Protein AF-0000000068855427 (afdb_homodimer)

Secondary structure (DSSP, 8-state):
--EEEE--SS--HHHHHHHHHHTTSGGGTT-EEEE-S-HHHHTTSSEEESSSS-EETTTTEE-S-STT----SSS---STTTT--TT--SGGG--SS--PPP-HHHHHHHHHHHHHHHHH-GGGGG-HHHHHHHHHHHIIIIIHHHHHHHTT--S-SS-SS--TT-HHHHHHTTSPPTTSPTT-SS-HHHHHHHHHHHHHHHHHHHHHHIIIIIGGGHHHHHHHHHTHHHH-TT--EEE-TT-----HHHHHHHHHHHT-SSPP-EEEEE-TTSPEEEEEPBPTT-SS-BSSPPPGGGTT-BHHHHHHHHT-TTEEEE-TTSSEEEESSHHHHHHHHHHHHHHT-/--EEEE--SS--HHHHHHHHHHTTSGGGTT-EEEE-S-HHHHTTSSEEESSSS-EETTTTEE-S-STT----SSS---TTTTT--TT--SGGG--SS--PPP-HHHHHHHHHHHHHHHHH-GGGGG-HHHHHHHHHHHIIIIIHHHHHHHTT--S-SS-SS--TT-HHHHHHTTSPPTTSPTT-SS-HHHHHHHHHHHHHHHHHHHHHHIIIIITTHHHHHHHHHHTHHHH-TT--EEE-TT-----HHHHHHHHHHHT-SSPP-EEEEE-TTSPEEEEEPBPTT-SS-BSSPPPGGGTT-BHHHHHHHHT-TTEEEE-TTSSEEEESSHHHHHHHHHHHHHHT-

pLDDT: mean 93.52, std 10.85, range [35.72, 98.94]

Foldseek 3Di:
DAAEEEADDQDFLQVLQQLLLQCLFPVCVPHYYDHHLDLVVVQVHQAYFARNLDDDVVSNYHHQPHPLRFDDLPFDPPPPDPPRPNPCRALVNGPDPTSFGFGRNSSSCSVCVLVSLCSLPVVCVVPVVLSVVLSVVLCVPPVRVRSCVVVVHDPDPDDPDDDCPDLRNVLSVLHDDPPDDPPPDDDRVVSSNVSSVSSNVVSSVVSCCCNPAVSVCLVQLVVQQVCQVVLPVVSQEGEREVFDGPRQVSQVVCCVVVVDPPHHFWYWGAHPVQWIKTFGHADPPDDQHGPFFFDQVQAPDAAPRNCVVLVQHQWGGAHNSRGMGTGNDPVSSSSSVVVRVVVVD/DAAEEEADDQDFLQVLQQLLLQCLFPVCVPHYYDHHLDLVVVQVHQAYFARNLDDDVVSNYHHQPHPLRFDDLPFDPPCPDPPRDNPCRALVNGPDPTSFGFGRNSSSCSVCVLVSLCSLPVVCVVPVVLSVVLSVVLCVPPVRVRSCVVVVHDPDPDDPDDDCPDLRNVLSVLHDDPPDDPPPDDDRVVSSNVSSVSSVVVSSVVSCCCNPAVSVCLVQLVVQQVCQVVVPVVSQEGEREVFDGPRQVSQVVCCVVVVDPPHHFWYWGAHPVGWIKTFGHADPPDDQHGPFFFDQVQAPDAAPRNCVVLVQHQWGGAHNSRGMGTGNDPVSSSSSVVVRVVVVD

Solvent-accessible surface area (backbone atoms only — not comparable to full-atom values): 36731 Å² total; per-residue (Å²): 133,49,30,38,29,32,52,48,77,84,68,56,45,36,55,25,30,27,53,41,53,47,35,54,34,83,82,29,53,82,36,49,79,45,62,45,82,49,62,82,71,49,66,81,41,58,32,37,37,53,59,81,59,32,60,36,77,91,70,34,28,36,18,55,69,29,70,61,60,55,48,35,79,62,26,76,78,53,41,64,74,74,72,42,53,82,80,43,72,46,55,87,57,43,75,31,90,45,50,53,48,42,28,27,25,41,49,46,40,64,78,41,36,69,62,35,48,36,63,76,39,58,78,40,72,82,33,67,69,58,39,53,51,51,56,51,48,46,35,53,41,48,46,46,32,48,13,24,53,76,68,53,47,67,52,40,95,59,62,78,61,40,74,58,51,34,55,54,56,58,34,48,68,53,47,85,56,73,85,53,60,85,88,57,77,74,51,71,65,57,33,43,51,52,35,12,49,50,39,39,53,53,52,49,53,52,48,47,45,42,62,73,49,38,54,69,28,42,63,58,46,51,52,23,60,71,43,10,50,77,74,38,79,83,37,33,41,33,56,36,85,92,29,62,56,64,44,62,70,50,50,56,52,49,34,63,76,67,65,54,76,67,66,62,32,33,40,32,22,32,49,97,86,55,40,13,28,33,29,34,32,49,37,89,94,48,90,60,49,52,69,43,53,47,51,74,91,44,33,41,29,46,33,72,62,25,14,64,74,71,70,42,81,57,31,43,36,23,38,64,84,13,51,35,31,34,12,65,35,67,68,50,23,48,48,56,51,48,56,35,56,56,67,74,102,133,50,29,39,27,32,52,47,79,83,66,56,44,34,55,24,31,27,53,41,52,47,33,54,34,82,80,30,53,82,38,49,78,45,62,44,84,47,64,82,72,49,65,81,42,58,33,36,36,53,58,82,61,34,59,36,77,91,71,35,28,35,18,54,68,30,70,59,60,56,50,35,78,62,26,76,77,51,43,65,72,73,72,40,49,81,78,44,72,47,54,87,58,43,76,29,92,46,52,53,48,42,29,28,25,43,50,47,39,64,77,41,36,69,61,35,49,35,62,78,39,57,75,40,72,81,32,67,69,57,38,54,49,50,57,51,48,46,36,53,41,48,47,45,32,47,13,24,54,76,68,54,48,68,52,40,96,58,65,78,60,40,73,58,49,33,55,54,56,59,33,48,68,53,46,85,57,75,86,53,60,85,89,57,77,74,51,71,66,57,34,44,52,51,37,13,50,52,39,38,53,54,50,50,53,54,48,48,44,43,61,74,50,38,56,69,28,41,62,58,47,50,52,23,61,74,44,11,51,77,75,37,78,81,39,32,42,34,56,35,84,91,27,64,56,64,44,64,70,49,49,56,53,49,35,63,76,66,64,56,75,67,64,62,32,32,41,31,23,33,49,98,86,56,42,14,28,33,28,35,31,48,37,89,94,49,90,63,48,50,69,44,51,47,50,72,92,44,32,42,29,44,31,72,62,26,14,63,73,71,70,42,81,57,29,42,38,24,38,65,84,13,50,35,31,34,13,66,37,66,69,50,23,48,48,54,52,49,54,35,55,57,67,73,101

InterPro domains:
  IPR003226 MYG1 exonuclease [PF03690] (4-340)
  IPR003226 MYG1 exonuclease [PTHR11215] (3-342)

Nearest PDB structures (foldseek):
  8q6y-assembly1_A  TM=5.591E-01  e=6.202E+00  Streptomyces katrae
  8q6y-assembly1_A  TM=5.661E-01  e=7.257E+00  Streptomyces katrae

Structure (mmCIF, N/CA/C/O backbone):
data_AF-0000000068855427-model_v1
#
loop_
_entity.id
_entity.type
_entity.pdbx_description
1 polymer 'Uncharacterized protein'
#
loop_
_atom_site.group_PDB
_atom_site.id
_atom_site.type_symbol
_atom_site.label_atom_id
_atom_site.label_alt_id
_atom_site.label_comp_id
_atom_site.label_asym_id
_atom_site.label_entity_id
_atom_site.label_seq_id
_atom_site.pdbx_PDB_ins_code
_atom_site.Cartn_x
_atom_site.Cartn_y
_atom_site.Cartn_z
_atom_site.occupancy
_atom_site.B_iso_or_equiv
_atom_site.auth_seq_id
_atom_site.auth_comp_id
_atom_site.auth_asym_id
_atom_site.auth_atom_id
_atom_site.pdbx_PDB_model_num
ATOM 1 N N . MET A 1 1 ? 27.906 12.938 23.094 1 76.12 1 MET A N 1
ATOM 2 C CA . MET A 1 1 ? 26.922 11.93 22.734 1 76.12 1 MET A CA 1
ATOM 3 C C . MET A 1 1 ? 26.141 12.344 21.484 1 76.12 1 MET A C 1
ATOM 5 O O . MET A 1 1 ? 25.828 13.523 21.312 1 76.12 1 MET A O 1
ATOM 9 N N . THR A 1 2 ? 26.062 11.492 20.406 1 93.25 2 THR A N 1
ATOM 10 C CA . THR A 1 2 ? 25.438 11.859 19.125 1 93.25 2 THR A CA 1
ATOM 11 C C . THR A 1 2 ? 23.922 11.961 19.281 1 93.25 2 THR A C 1
ATOM 13 O O . THR A 1 2 ? 23.328 11.273 20.125 1 93.25 2 THR A O 1
ATOM 16 N N . SER A 1 3 ? 23.375 12.969 18.703 1 97.75 3 SER A N 1
ATOM 17 C CA . SER A 1 3 ? 21.953 13.258 18.828 1 97.75 3 SER A CA 1
ATOM 18 C C . SER A 1 3 ? 21.297 13.422 17.469 1 97.75 3 SER A C 1
ATOM 20 O O . SER A 1 3 ? 21.922 13.914 16.531 1 97.75 3 SER A O 1
ATOM 22 N N . ILE A 1 4 ? 20.078 12.945 17.406 1 98.56 4 ILE A N 1
ATOM 23 C CA . ILE A 1 4 ? 19.266 13.07 16.203 1 98.56 4 ILE A CA 1
ATOM 24 C C . ILE A 1 4 ? 18.094 14.016 16.469 1 98.56 4 ILE A C 1
ATOM 26 O O . ILE A 1 4 ? 17.438 13.93 17.516 1 98.56 4 ILE A O 1
ATOM 30 N N . GLY A 1 5 ? 17.906 14.953 15.578 1 98.62 5 GLY A N 1
ATOM 31 C CA . GLY A 1 5 ? 16.781 15.867 15.688 1 98.62 5 GLY A CA 1
ATOM 32 C C . GLY A 1 5 ? 15.805 15.75 14.531 1 98.62 5 GLY A C 1
ATOM 33 O O . GLY A 1 5 ? 16.203 15.477 13.398 1 98.62 5 GLY A O 1
ATOM 34 N N . THR A 1 6 ? 14.523 15.891 14.719 1 98.5 6 THR A N 1
ATOM 35 C CA . THR A 1 6 ? 13.461 16.047 13.727 1 98.5 6 THR A CA 1
ATOM 36 C C . THR A 1 6 ? 12.328 16.906 14.281 1 98.5 6 THR A C 1
ATOM 38 O O . THR A 1 6 ? 12.453 17.484 15.359 1 98.5 6 THR A O 1
ATOM 41 N N . HIS A 1 7 ? 11.281 17.062 13.586 1 96.56 7 HIS A N 1
ATOM 42 C CA . HIS A 1 7 ? 10.273 18.031 13.992 1 96.56 7 HIS A CA 1
ATOM 43 C C . HIS A 1 7 ? 9.32 17.422 15.023 1 96.56 7 HIS A C 1
ATOM 45 O O . HIS A 1 7 ? 9.102 16.219 15.047 1 96.56 7 HIS A O 1
ATOM 51 N N . SER A 1 8 ? 8.758 18.266 15.891 1 95 8 SER A N 1
ATOM 52 C CA . SER A 1 8 ? 7.707 17.875 16.828 1 95 8 SER A CA 1
ATOM 53 C C . SER A 1 8 ? 6.344 17.828 16.141 1 95 8 SER A C 1
ATOM 55 O O . SER A 1 8 ? 6.227 18.156 14.961 1 95 8 SER A O 1
ATOM 57 N N . GLY A 1 9 ? 5.285 17.344 16.875 1 92.62 9 GLY A N 1
ATOM 58 C CA . GLY A 1 9 ? 3.93 17.297 16.344 1 92.62 9 GLY A CA 1
ATOM 59 C C . GLY A 1 9 ? 3.643 16.047 15.547 1 92.62 9 GLY A C 1
ATOM 60 O O . GLY A 1 9 ? 4.297 15.016 15.742 1 92.62 9 GLY A O 1
ATOM 61 N N . ALA A 1 10 ? 2.658 16.156 14.688 1 93.19 10 ALA A N 1
ATOM 62 C CA . ALA A 1 10 ? 2.281 15.016 13.852 1 93.19 10 ALA A CA 1
ATOM 63 C C . ALA A 1 10 ? 3.457 14.547 13 1 93.19 10 ALA A C 1
ATOM 65 O O . ALA A 1 10 ? 4.199 15.367 12.453 1 93.19 10 ALA A O 1
ATOM 66 N N . PHE A 1 11 ? 3.697 13.258 13.023 1 97.44 11 PHE A N 1
ATOM 67 C CA . PHE A 1 11 ? 4.84 12.711 12.305 1 97.44 11 PHE A CA 1
ATOM 68 C C . PHE A 1 11 ? 4.379 11.914 11.086 1 97.44 11 PHE A C 1
ATOM 70 O O . PHE A 1 11 ? 3.201 11.578 10.969 1 97.44 11 PHE A O 1
ATOM 77 N N . GLN A 1 12 ? 5.293 11.742 10.164 1 98.12 12 GLN A N 1
ATOM 78 C CA . GLN A 1 12 ? 5.09 10.969 8.938 1 98.12 12 GLN A CA 1
ATOM 79 C C . GLN A 1 12 ? 6.062 9.797 8.859 1 98.12 12 GLN A C 1
ATOM 81 O O . GLN A 1 12 ? 6.957 9.664 9.703 1 98.12 12 GLN A O 1
ATOM 86 N N . ALA A 1 13 ? 5.875 8.969 7.867 1 98.75 13 ALA A N 1
ATOM 87 C CA . ALA A 1 13 ? 6.691 7.77 7.699 1 98.75 13 ALA A CA 1
ATOM 88 C C . ALA A 1 13 ? 8.125 8.133 7.332 1 98.75 13 ALA A C 1
ATOM 90 O O . ALA A 1 13 ? 9.07 7.43 7.715 1 98.75 13 ALA A O 1
ATOM 91 N N . ASP A 1 14 ? 8.359 9.242 6.605 1 98.19 14 ASP A N 1
ATOM 92 C CA . ASP A 1 14 ? 9.695 9.547 6.098 1 98.19 14 ASP A CA 1
ATOM 93 C C . ASP A 1 14 ? 10.656 9.852 7.242 1 98.19 14 ASP A C 1
ATOM 95 O O . ASP A 1 14 ? 11.695 9.195 7.379 1 98.19 14 ASP A O 1
ATOM 99 N N . GLU A 1 15 ? 10.305 10.742 8.203 1 98.56 15 GLU A N 1
ATOM 100 C CA . GLU A 1 15 ? 11.25 11.023 9.273 1 98.56 15 GLU A CA 1
ATOM 101 C C . GLU A 1 15 ? 11.305 9.875 10.273 1 98.56 15 GLU A C 1
ATOM 103 O O . GLU A 1 15 ? 12.344 9.625 10.891 1 98.56 15 GLU A O 1
ATOM 108 N N . ALA A 1 16 ? 10.18 9.141 10.461 1 98.88 16 ALA A N 1
ATOM 109 C CA . ALA A 1 16 ? 10.203 7.965 11.328 1 98.88 16 ALA A CA 1
ATOM 110 C C . ALA A 1 16 ? 11.195 6.926 10.812 1 98.88 16 ALA A C 1
ATOM 112 O O . ALA A 1 16 ? 12 6.395 11.578 1 98.88 16 ALA A O 1
ATOM 113 N N . LEU A 1 17 ? 11.141 6.641 9.555 1 98.94 17 LEU A N 1
ATOM 114 C CA . LEU A 1 17 ? 12.086 5.715 8.945 1 98.94 17 LEU A CA 1
ATOM 115 C C . LEU A 1 17 ? 13.5 6.285 8.969 1 98.94 17 LEU A C 1
ATOM 117 O O . LEU A 1 17 ? 14.461 5.566 9.242 1 98.94 17 LEU A O 1
ATOM 121 N N . GLY A 1 18 ? 13.617 7.609 8.625 1 98.88 18 GLY A N 1
ATOM 122 C CA . GLY A 1 18 ? 14.922 8.25 8.641 1 98.88 18 GLY A CA 1
ATOM 123 C C . GLY A 1 18 ? 15.672 8.055 9.945 1 98.88 18 GLY A C 1
ATOM 124 O O . GLY A 1 18 ? 16.859 7.742 9.945 1 98.88 18 GLY A O 1
ATOM 125 N N . VAL A 1 19 ? 14.977 8.219 11.047 1 98.88 19 VAL A N 1
ATOM 126 C CA . VAL A 1 19 ? 15.586 8.062 12.367 1 98.88 19 VAL A CA 1
ATOM 127 C C . VAL A 1 19 ? 16 6.609 12.578 1 98.88 19 VAL A C 1
ATOM 129 O O . VAL A 1 19 ? 17.078 6.336 13.102 1 98.88 19 VAL A O 1
ATOM 132 N N . TRP A 1 20 ? 15.125 5.66 12.211 1 98.88 20 TRP A N 1
ATOM 133 C CA . TRP A 1 20 ? 15.477 4.25 12.336 1 98.88 20 TRP A CA 1
ATOM 134 C C . TRP A 1 20 ? 16.719 3.924 11.523 1 98.88 20 TRP A C 1
ATOM 136 O O . TRP A 1 20 ? 17.609 3.215 11.992 1 98.88 20 TRP A O 1
ATOM 146 N N . LEU A 1 21 ? 16.781 4.422 10.273 1 98.88 21 LEU A N 1
ATOM 147 C CA . LEU A 1 21 ? 17.922 4.18 9.406 1 98.88 21 LEU A CA 1
ATOM 148 C C . LEU A 1 21 ? 19.203 4.695 10.039 1 98.88 21 LEU A C 1
ATOM 150 O O . LEU A 1 21 ? 20.219 3.986 10.086 1 98.88 21 LEU A O 1
ATOM 154 N N . LEU A 1 22 ? 19.156 5.938 10.547 1 98.81 22 LEU A N 1
ATOM 155 C CA . LEU A 1 22 ? 20.328 6.543 11.156 1 98.81 22 LEU A CA 1
ATOM 156 C C . LEU A 1 22 ? 20.828 5.703 12.328 1 98.81 22 LEU A C 1
ATOM 158 O O . LEU A 1 22 ? 22.031 5.508 12.484 1 98.81 22 LEU A O 1
ATOM 162 N N . ARG A 1 23 ? 19.953 5.164 13.062 1 98.62 23 ARG A N 1
ATOM 163 C CA . ARG A 1 23 ? 20.312 4.418 14.266 1 98.62 23 ARG A CA 1
ATOM 164 C C . ARG A 1 23 ? 20.891 3.057 13.906 1 98.62 23 ARG A C 1
ATOM 166 O O . ARG A 1 23 ? 21.328 2.309 14.789 1 98.62 23 ARG A O 1
ATOM 173 N N . ARG A 1 24 ? 20.891 2.654 12.641 1 98.31 24 ARG A N 1
ATOM 174 C CA . ARG A 1 24 ? 21.578 1.441 12.211 1 98.31 24 ARG A CA 1
ATOM 175 C C . ARG A 1 24 ? 23.078 1.686 12.062 1 98.31 24 ARG A C 1
ATOM 177 O O . ARG A 1 24 ? 23.859 0.737 11.984 1 98.31 24 ARG A O 1
ATOM 184 N N . LEU A 1 25 ? 23.469 2.941 11.914 1 97.88 25 LEU A N 1
ATOM 185 C CA . LEU A 1 25 ? 24.875 3.307 11.812 1 97.88 25 LEU A CA 1
ATOM 186 C C . LEU A 1 25 ? 25.547 3.281 13.18 1 97.88 25 LEU A C 1
ATOM 188 O O . LEU A 1 25 ? 24.953 3.701 14.172 1 97.88 25 LEU A O 1
ATOM 192 N N . PRO A 1 26 ? 26.781 2.854 13.25 1 95.94 26 PRO A N 1
ATOM 193 C CA . PRO A 1 26 ? 27.469 2.748 14.531 1 95.94 26 PRO A CA 1
ATOM 194 C C . PRO A 1 26 ? 27.516 4.074 15.289 1 95.94 26 PRO A C 1
ATOM 196 O O . PRO A 1 26 ? 27.344 4.094 16.516 1 95.94 26 PRO A O 1
ATOM 199 N N . GLN A 1 27 ? 27.688 5.172 14.688 1 95.25 27 GLN A N 1
ATOM 200 C CA . GLN A 1 27 ? 27.859 6.469 15.336 1 95.25 27 GLN A CA 1
ATOM 201 C C . GLN A 1 27 ? 26.547 6.957 15.945 1 95.25 27 GLN A C 1
ATOM 203 O O . GLN A 1 27 ? 26.562 7.793 16.844 1 95.25 27 GLN A O 1
ATOM 208 N N . TYR A 1 28 ? 25.359 6.383 15.438 1 97.25 28 TYR A N 1
ATOM 209 C CA . TYR A 1 28 ? 24.078 6.891 15.906 1 97.25 28 TYR A CA 1
ATOM 210 C C . TYR A 1 28 ? 23.281 5.801 16.625 1 97.25 28 TYR A C 1
ATOM 212 O O . TYR A 1 28 ? 22.109 5.98 16.922 1 97.25 28 TYR A O 1
ATOM 220 N N . LYS A 1 29 ? 23.797 4.68 16.859 1 95.88 29 LYS A N 1
ATOM 221 C CA . LYS A 1 29 ? 23.109 3.508 17.391 1 95.88 29 LYS A CA 1
ATOM 222 C C . LYS A 1 29 ? 22.406 3.832 18.703 1 95.88 29 LYS A C 1
ATOM 224 O O . LYS A 1 29 ? 21.266 3.385 18.938 1 95.88 29 LYS A O 1
ATOM 229 N N . SER A 1 30 ? 22.984 4.66 19.531 1 95.25 30 SER A N 1
ATOM 230 C CA . SER A 1 30 ? 22.422 5.012 20.828 1 95.25 30 SER A CA 1
ATOM 231 C C . SER A 1 30 ? 22.078 6.496 20.906 1 95.25 30 SER A C 1
ATOM 233 O O . SER A 1 30 ? 21.984 7.066 21.984 1 95.25 30 SER A O 1
ATOM 235 N N . ALA A 1 31 ? 21.938 7.043 19.734 1 97 31 ALA A N 1
ATOM 236 C CA . ALA A 1 31 ? 21.688 8.477 19.703 1 97 31 ALA A CA 1
ATOM 237 C C . ALA A 1 31 ? 20.328 8.805 20.312 1 97 31 ALA A C 1
ATOM 239 O O . ALA A 1 31 ? 19.344 8.086 20.078 1 97 31 ALA A O 1
ATOM 240 N N . SER A 1 32 ? 20.297 9.82 21.078 1 97.12 32 SER A N 1
ATOM 241 C CA . SER A 1 32 ? 19.016 10.328 21.594 1 97.12 32 SER A CA 1
ATOM 242 C C . SER A 1 32 ? 18.25 11.07 20.5 1 97.12 32 SER A C 1
ATOM 244 O O . SER A 1 32 ? 18.844 11.586 19.547 1 97.12 32 SER A O 1
ATOM 246 N N . LEU A 1 33 ? 16.984 11.094 20.703 1 98.19 33 LEU A N 1
ATOM 247 C CA . LEU A 1 33 ? 16.109 11.781 19.75 1 98.19 33 LEU A CA 1
ATOM 248 C C . LEU A 1 33 ? 15.5 13.031 20.391 1 98.19 33 LEU A C 1
ATOM 250 O O . LEU A 1 33 ? 14.977 12.969 21.5 1 98.19 33 LEU A O 1
ATOM 254 N N . THR A 1 34 ? 15.633 14.094 19.734 1 98.25 34 THR A N 1
ATOM 255 C CA . THR A 1 34 ? 14.969 15.336 20.094 1 98.25 34 THR A CA 1
ATOM 256 C C . THR A 1 34 ? 14.008 15.781 19 1 98.25 34 THR A C 1
ATOM 258 O O . THR A 1 34 ? 14.406 15.938 17.844 1 98.25 34 THR A O 1
ATOM 261 N N . ARG A 1 35 ? 12.789 15.969 19.359 1 97.56 35 ARG A N 1
ATOM 262 C CA . ARG A 1 35 ? 11.797 16.453 18.406 1 97.56 35 ARG A CA 1
ATOM 263 C C . ARG A 1 35 ? 11.359 17.875 18.734 1 97.56 35 ARG A C 1
ATOM 265 O O . ARG A 1 35 ? 10.805 18.125 19.812 1 97.56 35 ARG A O 1
ATOM 272 N N . SER A 1 36 ? 11.625 18.781 17.828 1 96.56 36 SER A N 1
ATOM 273 C CA . SER A 1 36 ? 11.336 20.188 18.047 1 96.56 36 SER A CA 1
ATOM 274 C C . SER A 1 36 ? 11.297 20.953 16.719 1 96.56 36 SER A C 1
ATOM 276 O O . SER A 1 36 ? 11.867 20.5 15.727 1 96.56 36 SER A O 1
ATOM 278 N N . ARG A 1 37 ? 10.594 22.047 16.703 1 91.62 37 ARG A N 1
ATOM 279 C CA . ARG A 1 37 ? 10.617 22.953 15.555 1 91.62 37 ARG A CA 1
ATOM 280 C C . ARG A 1 37 ? 11.422 24.203 15.859 1 91.62 37 ARG A C 1
ATOM 282 O O . ARG A 1 37 ? 11.578 25.078 14.992 1 91.62 37 ARG A O 1
ATOM 289 N N . ASP A 1 38 ? 11.93 24.25 17.094 1 93.69 38 ASP A N 1
ATOM 290 C CA . ASP A 1 38 ? 12.703 25.406 17.531 1 93.69 38 ASP A CA 1
ATOM 291 C C . ASP A 1 38 ? 14.141 25.328 17.031 1 93.69 38 ASP A C 1
ATOM 293 O O . ASP A 1 38 ? 14.891 24.422 17.438 1 93.69 38 ASP A O 1
ATOM 297 N N . PRO A 1 39 ? 14.547 26.312 16.25 1 93.62 39 PRO A N 1
ATOM 298 C CA . PRO A 1 39 ? 15.906 26.281 15.711 1 93.62 39 PRO A CA 1
ATOM 299 C C . PRO A 1 39 ? 16.969 26.281 16.812 1 93.62 39 PRO A C 1
ATOM 301 O O . PRO A 1 39 ? 18.031 25.672 16.641 1 93.62 39 PRO A O 1
ATOM 304 N N . ASP A 1 40 ? 16.688 26.891 17.891 1 96.5 40 ASP A N 1
ATOM 305 C CA . ASP A 1 40 ? 17.656 26.984 18.984 1 96.5 40 ASP A CA 1
ATOM 306 C C . ASP A 1 40 ? 17.859 25.625 19.641 1 96.5 40 ASP A C 1
ATOM 308 O O . ASP A 1 40 ? 18.938 25.328 20.156 1 96.5 40 ASP A O 1
ATOM 312 N N . VAL A 1 41 ? 16.812 24.797 19.625 1 97.25 41 VAL A N 1
ATOM 313 C CA . VAL A 1 41 ? 16.891 23.438 20.156 1 97.25 41 VAL A CA 1
ATOM 314 C C . VAL A 1 41 ? 17.594 22.516 19.172 1 97.25 41 VAL A C 1
ATOM 316 O O . VAL A 1 41 ? 18.344 21.625 19.562 1 97.25 41 VAL A O 1
ATOM 319 N N . LEU A 1 42 ? 17.438 22.766 17.906 1 97.19 42 LEU A N 1
ATOM 320 C CA . LEU A 1 42 ? 17.891 21.875 16.844 1 97.19 42 LEU A CA 1
ATOM 321 C C . LEU A 1 42 ? 19.359 22.141 16.516 1 97.19 42 LEU A C 1
ATOM 323 O O . LEU A 1 42 ? 20.109 21.219 16.172 1 97.19 42 LEU A O 1
ATOM 327 N N . LYS A 1 43 ? 19.812 23.344 16.609 1 96.06 43 LYS A N 1
ATOM 328 C CA . LYS A 1 43 ? 21.109 23.797 16.125 1 96.06 43 LYS A CA 1
ATOM 329 C C . LYS A 1 43 ? 22.234 23 16.781 1 96.06 43 LYS A C 1
ATOM 331 O O . LYS A 1 43 ? 23.188 22.594 16.109 1 96.06 43 LYS A O 1
ATOM 336 N N . PRO A 1 44 ? 22.172 22.766 18.094 1 96.94 44 PRO A N 1
ATOM 337 C CA . PRO A 1 44 ? 23.297 22.094 18.734 1 96.94 44 PRO A CA 1
ATOM 338 C C . PRO A 1 44 ? 23.297 20.578 18.5 1 96.94 44 PRO A C 1
ATOM 340 O O . PRO A 1 44 ? 24.234 19.875 18.891 1 96.94 44 PRO A O 1
ATOM 343 N N . LEU A 1 45 ? 22.281 20.016 17.922 1 97.88 45 LEU A N 1
ATOM 344 C CA . LEU A 1 45 ? 22.172 18.578 17.734 1 97.88 45 LEU A CA 1
ATOM 345 C C . LEU A 1 45 ? 23.109 18.094 16.641 1 97.88 45 LEU A C 1
ATOM 347 O O . LEU A 1 45 ? 23.438 18.859 15.727 1 97.88 45 LEU A O 1
ATOM 351 N N . THR A 1 46 ? 23.578 16.859 16.703 1 98.19 46 THR A N 1
ATOM 352 C CA . THR A 1 46 ? 24.578 16.312 15.797 1 98.19 46 THR A CA 1
ATOM 353 C C . THR A 1 46 ? 24.031 16.219 14.375 1 98.19 46 THR A C 1
ATOM 355 O O . THR A 1 46 ? 24.625 16.781 13.445 1 98.19 46 THR A O 1
ATOM 358 N N . ILE A 1 47 ? 22.906 15.57 14.117 1 98.5 47 ILE A N 1
ATOM 359 C CA . ILE A 1 47 ? 22.266 15.383 12.812 1 98.5 47 ILE A CA 1
ATOM 360 C C . ILE A 1 47 ? 20.781 15.695 12.914 1 98.5 47 ILE A C 1
ATOM 362 O O . ILE A 1 47 ? 20.125 15.32 13.891 1 98.5 47 ILE A O 1
ATOM 366 N N . VAL A 1 48 ? 20.25 16.531 11.992 1 98.62 48 VAL A N 1
ATOM 367 C CA . VAL A 1 48 ? 18.844 16.938 11.992 1 98.62 48 VAL A CA 1
ATOM 368 C C . VAL A 1 48 ? 18.219 16.625 10.633 1 98.62 48 VAL A C 1
ATOM 370 O O . VAL A 1 48 ? 18.797 16.953 9.594 1 98.62 48 VAL A O 1
ATOM 373 N N . ILE A 1 49 ? 17.062 15.969 10.688 1 98.56 49 ILE A N 1
ATOM 374 C CA . ILE A 1 49 ? 16.406 15.617 9.43 1 98.56 49 ILE A CA 1
ATOM 375 C C . ILE A 1 49 ? 14.984 16.172 9.422 1 98.56 49 ILE A C 1
ATOM 377 O O . ILE A 1 49 ? 14.359 16.312 10.477 1 98.56 49 ILE A O 1
ATOM 381 N N . ASP A 1 50 ? 14.422 16.641 8.32 1 97.75 50 ASP A N 1
ATOM 382 C CA . ASP A 1 50 ? 13.031 16.922 7.953 1 97.75 50 ASP A CA 1
ATOM 383 C C . ASP A 1 50 ? 12.578 18.266 8.531 1 97.75 50 ASP A C 1
ATOM 385 O O . ASP A 1 50 ? 11.391 18.578 8.492 1 97.75 50 ASP A O 1
ATOM 389 N N . VAL A 1 51 ? 13.227 19.281 9.195 1 92.81 51 VAL A N 1
ATOM 390 C CA . VAL A 1 51 ? 12.664 20.469 9.812 1 92.81 51 VAL A CA 1
ATOM 391 C C . VAL A 1 51 ? 13.68 21.609 9.734 1 92.81 51 VAL A C 1
ATOM 393 O O . VAL A 1 51 ? 13.312 22.781 9.852 1 92.81 51 VAL A O 1
ATOM 396 N N . ALA A 1 52 ? 15.039 21.484 9.602 1 86.5 52 ALA A N 1
ATOM 397 C CA . ALA A 1 52 ? 16.078 22.5 9.766 1 86.5 52 ALA A CA 1
ATOM 398 C C . ALA A 1 52 ? 16.141 23.438 8.57 1 86.5 52 ALA A C 1
ATOM 400 O O . ALA A 1 52 ? 16.906 24.391 8.555 1 86.5 52 ALA A O 1
ATOM 401 N N . GLY A 1 53 ? 15.258 23.266 7.543 1 87.69 53 GLY A N 1
ATOM 402 C CA . GLY A 1 53 ? 15.125 24.156 6.406 1 87.69 53 GLY A CA 1
ATOM 403 C C . GLY A 1 53 ? 16.359 24.188 5.52 1 87.69 53 GLY A C 1
ATOM 404 O O . GLY A 1 53 ? 16.578 25.141 4.781 1 87.69 53 GLY A O 1
ATOM 405 N N . LEU A 1 54 ? 17.156 23.156 5.73 1 89 54 LEU A N 1
ATOM 406 C CA . LEU A 1 54 ? 18.422 23.109 5.008 1 89 54 LEU A CA 1
ATOM 407 C C . LEU A 1 54 ? 18.766 21.688 4.602 1 89 54 LEU A C 1
ATOM 409 O O . LEU A 1 54 ? 18.531 20.75 5.359 1 89 54 LEU A O 1
ATOM 413 N N . TYR A 1 55 ? 19.312 21.562 3.381 1 93 55 TYR A N 1
ATOM 414 C CA . TYR A 1 55 ? 19.953 20.312 2.959 1 93 55 TYR A CA 1
ATOM 415 C C . TYR A 1 55 ? 21.438 20.531 2.711 1 93 55 TYR A C 1
ATOM 417 O O . TYR A 1 55 ? 21.828 21.156 1.722 1 93 55 TYR A O 1
ATOM 425 N N . ASP A 1 56 ? 22.172 20.078 3.609 1 94.75 56 ASP A N 1
ATOM 426 C CA . ASP A 1 56 ? 23.625 20.203 3.58 1 94.75 56 ASP A CA 1
ATOM 427 C C . ASP A 1 56 ? 24.297 19.016 4.27 1 94.75 56 ASP A C 1
ATOM 429 O O . ASP A 1 56 ? 24.25 18.906 5.496 1 94.75 56 ASP A O 1
ATOM 433 N N . HIS A 1 57 ? 24.891 18.141 3.512 1 94.94 57 HIS A N 1
ATOM 434 C CA . HIS A 1 57 ? 25.469 16.906 4.035 1 94.94 57 HIS A CA 1
ATOM 435 C C . HIS A 1 57 ? 26.625 17.203 4.984 1 94.94 57 HIS A C 1
ATOM 437 O O . HIS A 1 57 ? 26.797 16.516 5.996 1 94.94 57 HIS A O 1
ATOM 443 N N . ASP A 1 58 ? 27.406 18.234 4.641 1 95.62 58 ASP A N 1
ATOM 444 C CA . ASP A 1 58 ? 28.562 18.578 5.477 1 95.62 58 ASP A CA 1
ATOM 445 C C . ASP A 1 58 ? 28.109 19.047 6.855 1 95.62 58 ASP A C 1
ATOM 447 O O . ASP A 1 58 ? 28.812 18.844 7.848 1 95.62 58 ASP A O 1
ATOM 451 N N . GLN A 1 59 ? 27.016 19.656 6.922 1 95.94 59 GLN A N 1
ATOM 452 C CA . GLN A 1 59 ? 26.484 20.172 8.18 1 95.94 59 GLN A CA 1
ATOM 453 C C . GLN A 1 59 ? 25.531 19.156 8.828 1 95.94 59 GLN A C 1
ATOM 455 O O . GLN A 1 59 ? 25 19.422 9.914 1 95.94 59 GLN A O 1
ATOM 460 N N . LEU A 1 60 ? 25.234 18.047 8.156 1 97.5 60 LEU A N 1
ATOM 461 C CA . LEU A 1 60 ? 24.391 16.969 8.625 1 97.5 60 LEU A CA 1
ATOM 462 C C . LEU A 1 60 ? 22.953 17.453 8.867 1 97.5 60 LEU A C 1
ATOM 464 O O . LEU A 1 60 ? 22.375 17.172 9.914 1 97.5 60 LEU A O 1
ATOM 468 N N . ARG A 1 61 ? 22.531 18.359 7.91 1 97.44 61 ARG A N 1
ATOM 469 C CA . ARG A 1 61 ? 21.156 18.844 7.855 1 97.44 61 ARG A CA 1
ATOM 470 C C . ARG A 1 61 ? 20.438 18.312 6.613 1 97.44 61 ARG A C 1
ATOM 472 O O . ARG A 1 61 ? 20.922 18.484 5.496 1 97.44 61 ARG A O 1
ATOM 479 N N . TYR A 1 62 ? 19.281 17.594 6.773 1 97.25 62 TYR A N 1
ATOM 480 C CA . TYR A 1 62 ? 18.562 16.938 5.684 1 97.25 62 TYR A CA 1
ATOM 481 C C . TYR A 1 62 ? 17.094 17.312 5.691 1 97.25 62 TYR A C 1
ATOM 483 O O . TYR A 1 62 ? 16.266 16.562 6.207 1 97.25 62 TYR A O 1
ATOM 491 N N . ASP A 1 63 ? 16.797 18.438 5.105 1 95.12 63 ASP A N 1
ATOM 492 C CA . ASP A 1 63 ? 15.414 18.906 5.004 1 95.12 63 ASP A CA 1
ATOM 493 C C . ASP A 1 63 ? 15 19.078 3.545 1 95.12 63 ASP A C 1
ATOM 495 O O . ASP A 1 63 ? 15.719 19.688 2.756 1 95.12 63 ASP A O 1
ATOM 499 N N . HIS A 1 64 ? 13.867 18.531 3.207 1 92.5 64 HIS A N 1
ATOM 500 C CA . HIS A 1 64 ? 13.398 18.578 1.828 1 92.5 64 HIS A CA 1
ATOM 501 C C . HIS A 1 64 ? 12.32 19.656 1.65 1 92.5 64 HIS A C 1
ATOM 503 O O . HIS A 1 64 ? 11.758 19.797 0.563 1 92.5 64 HIS A O 1
ATOM 509 N N . HIS A 1 65 ? 12.102 20.5 2.68 1 88.81 65 HIS A N 1
ATOM 510 C CA . HIS A 1 65 ? 11.008 21.469 2.652 1 88.81 65 HIS A CA 1
ATOM 511 C C . HIS A 1 65 ? 11.492 22.828 2.152 1 88.81 65 HIS A C 1
ATOM 513 O O . HIS A 1 65 ? 10.688 23.734 1.921 1 88.81 65 HIS A O 1
ATOM 519 N N . GLN A 1 66 ? 12.734 23 1.992 1 82.94 66 GLN A N 1
ATOM 520 C CA . GLN A 1 66 ? 13.258 24.297 1.6 1 82.94 66 GLN A CA 1
ATOM 521 C C . GLN A 1 66 ? 12.742 24.703 0.22 1 82.94 66 GLN A C 1
ATOM 523 O O . GLN A 1 66 ? 12.57 23.859 -0.658 1 82.94 66 GLN A O 1
ATOM 528 N N . ARG A 1 67 ? 12.516 25.953 0.132 1 77.5 67 ARG A N 1
ATOM 529 C CA . ARG A 1 67 ? 12.086 26.484 -1.156 1 77.5 67 ARG A CA 1
ATOM 530 C C . ARG A 1 67 ? 13.094 26.172 -2.248 1 77.5 67 ARG A C 1
ATOM 532 O O . ARG A 1 67 ? 14.305 26.297 -2.043 1 77.5 67 ARG A O 1
ATOM 539 N N . GLY A 1 68 ? 12.617 25.641 -3.316 1 77.19 68 GLY A N 1
ATOM 540 C CA . GLY A 1 68 ? 13.477 25.359 -4.457 1 77.19 68 GLY A CA 1
ATOM 541 C C . GLY A 1 68 ? 14.18 24.016 -4.363 1 77.19 68 GLY A C 1
ATOM 542 O O . GLY A 1 68 ? 14.961 23.656 -5.246 1 77.19 68 GLY A O 1
ATOM 543 N N . PHE A 1 69 ? 13.922 23.281 -3.326 1 85.31 69 PHE A N 1
ATOM 544 C CA . PHE A 1 69 ? 14.562 21.984 -3.148 1 85.31 69 PHE A CA 1
ATOM 545 C C . PHE A 1 69 ? 14.094 21 -4.207 1 85.31 69 PHE A C 1
ATOM 547 O O . PHE A 1 69 ? 12.891 20.844 -4.43 1 85.31 69 PHE A O 1
ATOM 554 N N . PHE A 1 70 ? 15.055 20.406 -4.875 1 89 70 PHE A N 1
ATOM 555 C CA . PHE A 1 70 ? 14.773 19.266 -5.746 1 89 70 PHE A CA 1
ATOM 556 C C . PHE A 1 70 ? 15.969 18.344 -5.832 1 89 70 PHE A C 1
ATOM 558 O O . PHE A 1 70 ? 17.031 18.719 -6.348 1 89 70 PHE A O 1
ATOM 565 N N . GLU A 1 71 ? 15.891 17.297 -5.207 1 91.94 71 GLU A N 1
ATOM 566 C CA . GLU A 1 71 ? 16.891 16.234 -5.207 1 91.94 71 GLU A CA 1
ATOM 567 C C . GLU A 1 71 ? 16.25 14.867 -5.457 1 91.94 71 GLU A C 1
ATOM 569 O O . GLU A 1 71 ? 15.195 14.57 -4.906 1 91.94 71 GLU A O 1
ATOM 574 N N . THR A 1 72 ? 16.891 14.164 -6.402 1 95.06 72 THR A N 1
ATOM 575 C CA . THR A 1 72 ? 16.422 12.805 -6.664 1 95.06 72 THR A CA 1
ATOM 576 C C . THR A 1 72 ? 17.5 11.789 -6.277 1 95.06 72 THR A C 1
ATOM 578 O O . THR A 1 72 ? 18.625 12.164 -5.926 1 95.06 72 THR A O 1
ATOM 581 N N . PHE A 1 73 ? 17.219 10.57 -6.281 1 96.56 73 PHE A N 1
ATOM 582 C CA . PHE A 1 73 ? 18.031 9.484 -5.754 1 96.56 73 PHE A CA 1
ATOM 583 C C . PHE A 1 73 ? 19.359 9.398 -6.504 1 96.56 73 PHE A C 1
ATOM 585 O O . PHE A 1 73 ? 20.422 9.328 -5.887 1 96.56 73 PHE A O 1
ATOM 592 N N . ASP A 1 74 ? 19.266 9.453 -7.855 1 92.06 74 ASP A N 1
ATOM 593 C CA . ASP A 1 74 ? 20.453 9.266 -8.672 1 92.06 74 ASP A CA 1
ATOM 594 C C . ASP A 1 74 ? 20.766 10.516 -9.492 1 92.06 74 ASP A C 1
ATOM 596 O O . ASP A 1 74 ? 21.469 10.445 -10.5 1 92.06 74 ASP A O 1
ATOM 600 N N . GLY A 1 75 ? 20.156 11.562 -9.109 1 82.75 75 GLY A N 1
ATOM 601 C CA . GLY A 1 75 ? 20.422 12.812 -9.805 1 82.75 75 GLY A CA 1
ATOM 602 C C . GLY A 1 75 ? 21.672 13.516 -9.32 1 82.75 75 GLY A C 1
ATOM 603 O O . GLY A 1 75 ? 22.188 13.195 -8.25 1 82.75 75 GLY A O 1
ATOM 604 N N . GLU A 1 76 ? 22.188 14.359 -10.211 1 68.88 76 GLU A N 1
ATOM 605 C CA . GLU A 1 76 ? 23.344 15.164 -9.82 1 68.88 76 GLU A CA 1
ATOM 606 C C . GLU A 1 76 ? 22.969 16.172 -8.742 1 68.88 76 GLU A C 1
ATOM 608 O O . GLU A 1 76 ? 21.891 16.781 -8.797 1 68.88 76 GLU A O 1
ATOM 613 N N . ASN A 1 77 ? 23.547 15.969 -7.613 1 58.38 77 ASN A N 1
ATOM 614 C CA . ASN A 1 77 ? 23.297 16.859 -6.48 1 58.38 77 ASN A CA 1
ATOM 615 C C . ASN A 1 77 ? 23.453 18.312 -6.871 1 58.38 77 ASN A C 1
ATOM 617 O O . ASN A 1 77 ? 24.562 18.797 -7.043 1 58.38 77 ASN A O 1
ATOM 621 N N . LYS A 1 78 ? 22.625 18.859 -7.516 1 51.38 78 LYS A N 1
ATOM 622 C CA . LYS A 1 78 ? 22.891 20.25 -7.879 1 51.38 78 LYS A CA 1
ATOM 623 C C . LYS A 1 78 ? 22.516 21.188 -6.742 1 51.38 78 LYS A C 1
ATOM 625 O O . LYS A 1 78 ? 22.516 22.406 -6.918 1 51.38 78 LYS A O 1
ATOM 630 N N . ALA A 1 79 ? 21.797 20.594 -5.688 1 44.41 79 ALA A N 1
ATOM 631 C CA . ALA A 1 79 ? 21.344 21.547 -4.684 1 44.41 79 ALA A CA 1
ATOM 632 C C . ALA A 1 79 ? 22.5 22.359 -4.121 1 44.41 79 ALA A C 1
ATOM 634 O O . ALA A 1 79 ? 22.344 23.562 -3.854 1 44.41 79 ALA A O 1
ATOM 635 N N . ALA A 1 80 ? 23.406 21.578 -3.422 1 43.06 80 ALA A N 1
ATOM 636 C CA . ALA A 1 80 ? 24.219 22.281 -2.439 1 43.06 80 ALA A CA 1
ATOM 637 C C . ALA A 1 80 ? 25.062 23.359 -3.107 1 43.06 80 ALA A C 1
ATOM 639 O O . ALA A 1 80 ? 25.531 24.297 -2.443 1 43.06 80 ALA A O 1
ATOM 640 N N . ARG A 1 81 ? 25.734 22.969 -4.203 1 37.72 81 ARG A N 1
ATOM 641 C CA . ARG A 1 81 ? 26.797 23.938 -4.441 1 37.72 81 ARG A CA 1
ATOM 642 C C . ARG A 1 81 ? 26.219 25.328 -4.652 1 37.72 81 ARG A C 1
ATOM 644 O O . ARG A 1 81 ? 26.703 26.312 -4.09 1 37.72 81 ARG A O 1
ATOM 651 N N . ASP A 1 82 ? 25.594 25.453 -5.805 1 36.41 82 ASP A N 1
ATOM 652 C CA . ASP A 1 82 ? 25.438 26.859 -6.188 1 36.41 82 ASP A CA 1
ATOM 653 C C . ASP A 1 82 ? 24.172 27.453 -5.609 1 36.41 82 ASP A C 1
ATOM 655 O O . ASP A 1 82 ? 23.656 28.453 -6.117 1 36.41 82 ASP A O 1
ATOM 659 N N . GLY A 1 83 ? 23.828 27.25 -4.309 1 36.78 83 GLY A N 1
ATOM 660 C CA . GLY A 1 83 ? 22.781 28.078 -3.73 1 36.78 83 GLY A CA 1
ATOM 661 C C . GLY A 1 83 ? 21.422 27.844 -4.359 1 36.78 83 GLY A C 1
ATOM 662 O O . GLY A 1 83 ? 20.562 28.734 -4.336 1 36.78 83 GLY A O 1
ATOM 663 N N . GLY A 1 84 ? 20.984 26.516 -4.59 1 42.09 84 GLY A N 1
ATOM 664 C CA . GLY A 1 84 ? 19.672 26.172 -5.117 1 42.09 84 GLY A CA 1
ATOM 665 C C . GLY A 1 84 ? 19.453 26.656 -6.535 1 42.09 84 GLY A C 1
ATOM 666 O O . GLY A 1 84 ? 19.641 27.844 -6.824 1 42.09 84 GLY A O 1
ATOM 667 N N . ARG A 1 85 ? 19.906 26.125 -7.617 1 39.22 85 ARG A N 1
ATOM 668 C CA . ARG A 1 85 ? 19.641 26.625 -8.969 1 39.22 85 ARG A CA 1
ATOM 669 C C . ARG A 1 85 ? 18.141 26.703 -9.242 1 39.22 85 ARG A C 1
ATOM 671 O O . ARG A 1 85 ? 17.438 25.703 -9.109 1 39.22 85 ARG A O 1
ATOM 678 N N . PRO A 1 86 ? 17.578 27.734 -9.305 1 44.44 86 PRO A N 1
ATOM 679 C CA . PRO A 1 86 ? 16.172 28.031 -9.609 1 44.44 86 PRO A CA 1
ATOM 680 C C . PRO A 1 86 ? 15.633 27.203 -10.773 1 44.44 86 PRO A C 1
ATOM 682 O O . PRO A 1 86 ? 14.414 27.047 -10.922 1 44.44 86 PRO A O 1
ATOM 685 N N . ASP A 1 87 ? 16.5 26.609 -11.617 1 45.53 87 ASP A N 1
ATOM 686 C CA . ASP A 1 87 ? 15.953 26.078 -12.852 1 45.53 87 ASP A CA 1
ATOM 687 C C . ASP A 1 87 ? 15.555 24.609 -12.688 1 45.53 87 ASP A C 1
ATOM 689 O O . ASP A 1 87 ? 14.922 24.031 -13.578 1 45.53 87 ASP A O 1
ATOM 693 N N . VAL A 1 88 ? 16.062 23.938 -11.758 1 49.53 88 VAL A N 1
ATOM 694 C CA . VAL A 1 88 ? 15.766 22.516 -11.68 1 49.53 88 VAL A CA 1
ATOM 695 C C . VAL A 1 88 ? 14.633 22.281 -10.68 1 49.53 88 VAL A C 1
ATOM 697 O O . VAL A 1 88 ? 14.875 22.125 -9.484 1 49.53 88 VAL A O 1
ATOM 700 N N . THR A 1 89 ? 13.383 22.547 -11.07 1 59.69 89 THR A N 1
ATOM 701 C CA . THR A 1 89 ? 12.297 22.734 -10.117 1 59.69 89 THR A CA 1
ATOM 702 C C . THR A 1 89 ? 11.305 21.578 -10.172 1 59.69 89 THR A C 1
ATOM 704 O O . THR A 1 89 ? 10.305 21.562 -9.453 1 59.69 89 THR A O 1
ATOM 707 N N . GLY A 1 90 ? 11.859 20.453 -11.078 1 67.75 90 GLY A N 1
ATOM 708 C CA . GLY A 1 90 ? 10.805 19.453 -11.141 1 67.75 90 GLY A CA 1
ATOM 709 C C . GLY A 1 90 ? 11.242 18.172 -11.828 1 67.75 90 GLY A C 1
ATOM 710 O O . GLY A 1 90 ? 12.414 18.016 -12.172 1 67.75 90 GLY A O 1
ATOM 711 N N . PRO A 1 91 ? 10.406 17.234 -11.875 1 72.94 91 PRO A N 1
ATOM 712 C CA . PRO A 1 91 ? 10.711 15.906 -12.414 1 72.94 91 PRO A CA 1
ATOM 713 C C . PRO A 1 91 ? 11.359 15.961 -13.789 1 72.94 91 PRO A C 1
ATOM 715 O O . PRO A 1 91 ? 12.211 15.125 -14.109 1 72.94 91 PRO A O 1
ATOM 718 N N . ASP A 1 92 ? 11.078 16.953 -14.547 1 77.5 92 ASP A N 1
ATOM 719 C CA . ASP A 1 92 ? 11.617 17.047 -15.906 1 77.5 92 ASP A CA 1
ATOM 720 C C . ASP A 1 92 ? 13.094 17.422 -15.883 1 77.5 92 ASP A C 1
ATOM 722 O O . ASP A 1 92 ? 13.805 17.219 -16.875 1 77.5 92 ASP A O 1
ATOM 726 N N . SER A 1 93 ? 13.516 17.938 -14.789 1 76.75 93 SER A N 1
ATOM 727 C CA . SER A 1 93 ? 14.906 18.375 -14.688 1 76.75 93 SER A CA 1
ATOM 728 C C . SER A 1 93 ? 15.789 17.266 -14.109 1 76.75 93 SER A C 1
ATOM 730 O O . SER A 1 93 ? 17.016 17.406 -14.07 1 76.75 93 SER A O 1
ATOM 732 N N . ALA A 1 94 ? 15.18 16.203 -13.695 1 81.81 94 ALA A N 1
ATOM 733 C CA . ALA A 1 94 ? 15.938 15.102 -13.102 1 81.81 94 ALA A CA 1
ATOM 734 C C . ALA A 1 94 ? 16.859 14.453 -14.125 1 81.81 94 ALA A C 1
ATOM 736 O O . ALA A 1 94 ? 16.453 14.195 -15.266 1 81.81 94 ALA A O 1
ATOM 737 N N . THR A 1 95 ? 18.062 14.172 -13.812 1 82.69 95 THR A N 1
ATOM 738 C CA . THR A 1 95 ? 19.047 13.648 -14.75 1 82.69 95 THR A CA 1
ATOM 739 C C . THR A 1 95 ? 19.125 12.125 -14.648 1 82.69 95 THR A C 1
ATOM 741 O O . THR A 1 95 ? 19.562 11.461 -15.594 1 82.69 95 THR A O 1
ATOM 744 N N . GLY A 1 96 ? 18.75 11.633 -13.516 1 88.31 96 GLY A N 1
ATOM 745 C CA . GLY A 1 96 ? 18.797 10.188 -13.344 1 88.31 96 GLY A CA 1
ATOM 746 C C . GLY A 1 96 ? 17.531 9.492 -13.773 1 88.31 96 GLY A C 1
ATOM 747 O O . GLY A 1 96 ? 16.672 10.102 -14.414 1 88.31 96 GLY A O 1
ATOM 748 N N . VAL A 1 97 ? 17.516 8.195 -13.469 1 90.88 97 VAL A N 1
ATOM 749 C CA . VAL A 1 97 ? 16.375 7.359 -13.828 1 90.88 97 VAL A CA 1
ATOM 750 C C . VAL A 1 97 ? 15.18 7.691 -12.93 1 90.88 97 VAL A C 1
ATOM 752 O O . VAL A 1 97 ? 14.031 7.699 -13.383 1 90.88 97 VAL A O 1
ATOM 755 N N . PHE A 1 98 ? 15.469 7.977 -11.695 1 94.94 98 PHE A N 1
ATOM 756 C CA . PHE A 1 98 ? 14.422 8.273 -10.734 1 94.94 98 PHE A CA 1
ATOM 757 C C . PHE A 1 98 ? 14.016 9.742 -10.805 1 94.94 98 PHE A C 1
ATOM 759 O O . PHE A 1 98 ? 14.875 10.625 -10.875 1 94.94 98 PHE A O 1
ATOM 766 N N . LYS A 1 99 ? 12.711 10.031 -10.766 1 93.69 99 LYS A N 1
ATOM 767 C CA . LYS A 1 99 ? 12.195 11.391 -10.922 1 93.69 99 LYS A CA 1
ATOM 768 C C . LYS A 1 99 ? 11.547 11.883 -9.633 1 93.69 99 LYS A C 1
ATOM 770 O O . LYS A 1 99 ? 11.188 13.055 -9.523 1 93.69 99 LYS A O 1
ATOM 775 N N . THR A 1 100 ? 11.484 11 -8.656 1 95.69 100 THR A N 1
ATOM 776 C CA . THR A 1 100 ? 10.797 11.328 -7.41 1 95.69 100 THR A CA 1
ATOM 777 C C . THR A 1 100 ? 11.688 12.172 -6.504 1 95.69 100 THR A C 1
ATOM 779 O O . THR A 1 100 ? 12.812 11.781 -6.195 1 95.69 100 THR A O 1
ATOM 782 N N . LYS A 1 101 ? 11.117 13.383 -6.125 1 94.19 101 LYS A N 1
ATOM 783 C CA . LYS A 1 101 ? 11.797 14.219 -5.141 1 94.19 101 LYS A CA 1
ATOM 784 C C . LYS A 1 101 ? 12.008 13.461 -3.83 1 94.19 101 LYS A C 1
ATOM 786 O O . LYS A 1 101 ? 11.109 12.75 -3.365 1 94.19 101 LYS A O 1
ATOM 791 N N . LEU A 1 102 ? 13.188 13.617 -3.252 1 96.69 102 LEU A N 1
ATOM 792 C CA . LEU A 1 102 ? 13.508 12.883 -2.029 1 96.69 102 LEU A CA 1
ATOM 793 C C . LEU A 1 102 ? 12.875 13.555 -0.815 1 96.69 102 LEU A C 1
ATOM 795 O O . LEU A 1 102 ? 12.68 14.773 -0.799 1 96.69 102 LEU A O 1
ATOM 799 N N . SER A 1 103 ? 12.508 12.758 0.15 1 97.56 103 SER A N 1
ATOM 800 C CA . SER A 1 103 ? 12.141 13.203 1.492 1 97.56 103 SER A CA 1
ATOM 801 C C . SER A 1 103 ? 13.297 13.016 2.467 1 97.56 103 SER A C 1
ATOM 803 O O . SER A 1 103 ? 14.438 12.789 2.053 1 97.56 103 SER A O 1
ATOM 805 N N . ALA A 1 104 ? 13.031 13.148 3.75 1 97.94 104 ALA A N 1
ATOM 806 C CA . ALA A 1 104 ? 14.094 13.039 4.746 1 97.94 104 ALA A CA 1
ATOM 807 C C . ALA A 1 104 ? 14.711 11.641 4.734 1 97.94 104 ALA A C 1
ATOM 809 O O . ALA A 1 104 ? 15.938 11.492 4.766 1 97.94 104 ALA A O 1
ATOM 810 N N . SER A 1 105 ? 13.875 10.617 4.688 1 98.56 105 SER A N 1
ATOM 811 C CA . SER A 1 105 ? 14.391 9.25 4.672 1 98.56 105 SER A CA 1
ATOM 812 C C . SER A 1 105 ? 15.156 8.969 3.385 1 98.56 105 SER A C 1
ATOM 814 O O . SER A 1 105 ? 16.172 8.273 3.402 1 98.56 105 SER A O 1
ATOM 816 N N . GLY A 1 106 ? 14.609 9.492 2.275 1 98.5 106 GLY A N 1
ATOM 817 C CA . GLY A 1 106 ? 15.336 9.352 1.024 1 98.5 106 GLY A CA 1
ATOM 818 C C . GLY A 1 106 ? 16.719 9.984 1.059 1 98.5 106 GLY A C 1
ATOM 819 O O . GLY A 1 106 ? 17.672 9.422 0.54 1 98.5 106 GLY A O 1
ATOM 820 N N . LEU A 1 107 ? 16.828 11.172 1.638 1 97.69 107 LEU A N 1
ATOM 821 C CA . LEU A 1 107 ? 18.109 11.852 1.758 1 97.69 107 LEU A CA 1
ATOM 822 C C . LEU A 1 107 ? 19.078 11.055 2.631 1 97.69 107 LEU A C 1
ATOM 824 O O . LEU A 1 107 ? 20.25 10.898 2.293 1 97.69 107 LEU A O 1
ATOM 828 N N . VAL A 1 108 ? 18.547 10.539 3.744 1 98.56 108 VAL A N 1
ATOM 829 C CA . VAL A 1 108 ? 19.359 9.711 4.617 1 98.56 108 VAL A CA 1
ATOM 830 C C . VAL A 1 108 ? 19.844 8.477 3.85 1 98.56 108 VAL A C 1
ATOM 832 O O . VAL A 1 108 ? 21.031 8.133 3.893 1 98.56 108 VAL A O 1
ATOM 835 N N . TYR A 1 109 ? 19 7.832 3.117 1 98.75 109 TYR A N 1
ATOM 836 C CA . TYR A 1 109 ? 19.344 6.621 2.373 1 98.75 109 TYR A CA 1
ATOM 837 C C . TYR A 1 109 ? 20.328 6.922 1.261 1 98.75 109 TYR A C 1
ATOM 839 O O . TYR A 1 109 ? 21.234 6.117 0.983 1 98.75 109 TYR A O 1
ATOM 847 N N . LYS A 1 110 ? 20.141 8.047 0.62 1 97.81 110 LYS A N 1
ATOM 848 C CA . LYS A 1 110 ? 21.047 8.445 -0.456 1 97.81 110 LYS A CA 1
ATOM 849 C C . LYS A 1 110 ? 22.484 8.547 0.042 1 97.81 110 LYS A C 1
ATOM 851 O O . LYS A 1 110 ? 23.406 8.078 -0.622 1 97.81 110 LYS A O 1
ATOM 856 N N . HIS A 1 111 ? 22.656 9.117 1.214 1 97.56 111 HIS A N 1
ATOM 857 C CA . HIS A 1 111 ? 24 9.406 1.713 1 97.56 111 HIS A CA 1
ATOM 858 C C . HIS A 1 111 ? 24.547 8.227 2.514 1 97.56 111 HIS A C 1
ATOM 860 O O . HIS A 1 111 ? 25.75 7.988 2.514 1 97.56 111 HIS A O 1
ATOM 866 N N . TYR A 1 112 ? 23.641 7.473 3.201 1 98.38 112 TYR A N 1
ATOM 867 C CA . TYR A 1 112 ? 24.141 6.488 4.16 1 98.38 112 TYR A CA 1
ATOM 868 C C . TYR A 1 112 ? 23.625 5.094 3.816 1 98.38 112 TYR A C 1
ATOM 870 O O . TYR A 1 112 ? 23.922 4.129 4.527 1 98.38 112 TYR A O 1
ATOM 878 N N . GLY A 1 113 ? 22.859 4.965 2.75 1 98.56 113 GLY A N 1
ATOM 879 C CA . GLY A 1 113 ? 22.188 3.719 2.416 1 98.56 113 GLY A CA 1
ATOM 880 C C . GLY A 1 113 ? 23.141 2.543 2.297 1 98.56 113 GLY A C 1
ATOM 881 O O . GLY A 1 113 ? 22.859 1.453 2.797 1 98.56 113 GLY A O 1
ATOM 882 N N . ARG A 1 114 ? 24.297 2.727 1.641 1 98.31 114 ARG A N 1
ATOM 883 C CA . ARG A 1 114 ? 25.25 1.644 1.457 1 98.31 114 ARG A CA 1
ATOM 884 C C . ARG A 1 114 ? 25.797 1.165 2.797 1 98.31 114 ARG A C 1
ATOM 886 O O . ARG A 1 114 ? 25.891 -0.04 3.045 1 98.31 114 ARG A O 1
ATOM 893 N N . GLU A 1 115 ? 26.094 2.109 3.695 1 97.94 115 GLU A N 1
ATOM 894 C CA . GLU A 1 115 ? 26.594 1.759 5.023 1 97.94 115 GLU A CA 1
ATOM 895 C C . GLU A 1 115 ? 25.531 1.037 5.84 1 97.94 115 GLU A C 1
ATOM 897 O O . GLU A 1 115 ? 25.828 0.095 6.574 1 97.94 115 GLU A O 1
ATOM 902 N N . ILE A 1 116 ? 24.328 1.462 5.707 1 98.56 116 ILE A N 1
ATOM 903 C CA . ILE A 1 116 ? 23.219 0.865 6.426 1 98.56 116 ILE A CA 1
ATOM 904 C C . ILE A 1 116 ? 23 -0.569 5.945 1 98.56 116 ILE A C 1
ATOM 906 O O . ILE A 1 116 ? 22.812 -1.479 6.758 1 98.56 116 ILE A O 1
ATOM 910 N N . LEU A 1 117 ? 23.047 -0.767 4.605 1 98.62 117 LEU A N 1
ATOM 911 C CA . LEU A 1 117 ? 22.891 -2.098 4.031 1 98.62 117 LEU A CA 1
ATOM 912 C C . LEU A 1 117 ? 23.984 -3.035 4.512 1 98.62 117 LEU A C 1
ATOM 914 O O . LEU A 1 117 ? 23.719 -4.188 4.855 1 98.62 117 LEU A O 1
ATOM 918 N N . TYR A 1 118 ? 25.219 -2.516 4.645 1 97 118 TYR A N 1
ATOM 919 C CA . TYR A 1 118 ? 26.328 -3.297 5.172 1 97 118 TYR A CA 1
ATOM 920 C C . TYR A 1 118 ? 26.094 -3.678 6.625 1 97 118 TYR A C 1
ATOM 922 O O . TYR A 1 118 ? 26.391 -4.801 7.039 1 97 118 TYR A O 1
ATOM 930 N N . ALA A 1 119 ? 25.594 -2.758 7.355 1 97 119 ALA A N 1
ATOM 931 C CA . ALA A 1 119 ? 25.375 -2.99 8.781 1 97 119 ALA A CA 1
ATOM 932 C C . ALA A 1 119 ? 24.312 -4.062 9 1 97 119 ALA A C 1
ATOM 934 O O . ALA A 1 119 ? 24.438 -4.902 9.898 1 97 119 ALA A O 1
ATOM 935 N N . LEU A 1 120 ? 23.328 -4.086 8.211 1 97.75 120 LEU A N 1
ATOM 936 C CA . LEU A 1 120 ? 22.203 -4.996 8.383 1 97.75 120 LEU A CA 1
ATOM 937 C C . LEU A 1 120 ? 22.5 -6.355 7.762 1 97.75 120 LEU A C 1
ATOM 939 O O . LEU A 1 120 ? 22.016 -7.383 8.234 1 97.75 120 LEU A O 1
ATOM 943 N N . HIS A 1 121 ? 23.266 -6.316 6.645 1 98 121 HIS A N 1
ATOM 944 C CA . HIS A 1 121 ? 23.656 -7.535 5.941 1 98 121 HIS A CA 1
ATOM 945 C C . HIS A 1 121 ? 25.141 -7.52 5.574 1 98 121 HIS A C 1
ATOM 947 O O . HIS A 1 121 ? 25.484 -7.32 4.41 1 98 121 HIS A O 1
ATOM 953 N N . PRO A 1 122 ? 25.938 -7.895 6.461 1 96.69 122 PRO A N 1
ATOM 954 C CA . PRO A 1 122 ? 27.391 -7.816 6.266 1 96.69 122 PRO A CA 1
ATOM 955 C C . PRO A 1 122 ? 27.875 -8.672 5.098 1 96.69 122 PRO A C 1
ATOM 957 O O . PRO A 1 122 ? 28.953 -8.414 4.543 1 96.69 122 PRO A O 1
ATOM 960 N N . THR A 1 123 ? 27.109 -9.641 4.695 1 94.75 123 THR A N 1
ATOM 961 C CA . THR A 1 123 ? 27.484 -10.523 3.596 1 94.75 123 THR A CA 1
ATOM 962 C C . THR A 1 123 ? 27.609 -9.742 2.293 1 94.75 123 THR A C 1
ATOM 964 O O . THR A 1 123 ? 28.281 -10.18 1.356 1 94.75 123 THR A O 1
ATOM 967 N N . LEU A 1 124 ? 27.016 -8.609 2.215 1 96.94 124 LEU A N 1
ATOM 968 C CA . LEU A 1 124 ? 27.047 -7.781 1.015 1 96.94 124 LEU A CA 1
ATOM 969 C C . LEU A 1 124 ? 28.422 -7.16 0.818 1 96.94 124 LEU A C 1
ATOM 971 O O . LEU A 1 124 ? 28.75 -6.68 -0.271 1 96.94 124 LEU A O 1
ATOM 975 N N . ARG A 1 125 ? 29.312 -7.145 1.812 1 93.81 125 ARG A N 1
ATOM 976 C CA . ARG A 1 125 ? 30.641 -6.535 1.736 1 93.81 125 ARG A CA 1
ATOM 977 C C . ARG A 1 125 ? 31.531 -7.281 0.751 1 93.81 125 ARG A C 1
ATOM 979 O O . ARG A 1 125 ? 32.438 -6.695 0.171 1 93.81 125 ARG A O 1
ATOM 986 N N . SER A 1 126 ? 31.172 -8.5 0.517 1 94 126 SER A N 1
ATOM 987 C CA . SER A 1 126 ? 32.031 -9.352 -0.313 1 94 126 SER A CA 1
ATOM 988 C C . SER A 1 126 ? 31.703 -9.18 -1.793 1 94 126 SER A C 1
ATOM 990 O O . SER A 1 126 ? 32.406 -9.688 -2.656 1 94 126 SER A O 1
ATOM 992 N N . SER A 1 127 ? 30.688 -8.469 -2.125 1 94.88 127 SER A N 1
ATOM 993 C CA . SER A 1 127 ? 30.281 -8.281 -3.516 1 94.88 127 SER A CA 1
ATOM 994 C C . SER A 1 127 ? 29.766 -6.863 -3.756 1 94.88 127 SER A C 1
ATOM 996 O O . SER A 1 127 ? 28.562 -6.602 -3.641 1 94.88 127 SER A O 1
ATOM 998 N N . PRO A 1 128 ? 30.609 -5.988 -4.242 1 94.69 128 PRO A N 1
ATOM 999 C CA . PRO A 1 128 ? 30.203 -4.605 -4.508 1 94.69 128 PRO A CA 1
ATOM 1000 C C . PRO A 1 128 ? 29.047 -4.504 -5.504 1 94.69 128 PRO A C 1
ATOM 1002 O O . PRO A 1 128 ? 28.188 -3.639 -5.363 1 94.69 128 PRO A O 1
ATOM 1005 N N . ASP A 1 129 ? 29.047 -5.379 -6.484 1 96 129 ASP A N 1
ATOM 1006 C CA . ASP A 1 129 ? 27.969 -5.375 -7.469 1 96 129 ASP A CA 1
ATOM 1007 C C . ASP A 1 129 ? 26.625 -5.734 -6.824 1 96 129 ASP A C 1
ATOM 1009 O O . ASP A 1 129 ? 25.594 -5.141 -7.152 1 96 129 ASP A O 1
ATOM 1013 N N . ALA A 1 130 ? 26.688 -6.715 -5.953 1 97.06 130 ALA A N 1
ATOM 1014 C CA . ALA A 1 130 ? 25.484 -7.109 -5.227 1 97.06 130 ALA A CA 1
ATOM 1015 C C . ALA A 1 130 ? 24.953 -5.965 -4.371 1 97.06 130 ALA A C 1
ATOM 1017 O O . ALA A 1 130 ? 23.75 -5.715 -4.328 1 97.06 130 ALA A O 1
ATOM 1018 N N . LEU A 1 131 ? 25.875 -5.266 -3.701 1 98.06 131 LEU A N 1
ATOM 1019 C CA . LEU A 1 131 ? 25.5 -4.133 -2.863 1 98.06 131 LEU A CA 1
ATOM 1020 C C . LEU A 1 131 ? 24.797 -3.059 -3.688 1 98.06 131 LEU A C 1
ATOM 1022 O O . LEU A 1 131 ? 23.75 -2.547 -3.285 1 98.06 131 LEU A O 1
ATOM 1026 N N . GLU A 1 132 ? 25.391 -2.709 -4.809 1 98 132 GLU A N 1
ATOM 1027 C CA . GLU A 1 132 ? 24.812 -1.657 -5.645 1 98 132 GLU A CA 1
ATOM 1028 C C . GLU A 1 132 ? 23.438 -2.061 -6.172 1 98 132 GLU A C 1
ATOM 1030 O O . GLU A 1 132 ? 22.531 -1.228 -6.266 1 98 132 GLU A O 1
ATOM 1035 N N . TRP A 1 133 ? 23.297 -3.332 -6.562 1 98.31 133 TRP A N 1
ATOM 1036 C CA . TRP A 1 133 ? 22 -3.818 -7.031 1 98.31 133 TRP A CA 1
ATOM 1037 C C . TRP A 1 133 ? 20.953 -3.719 -5.926 1 98.31 133 TRP A C 1
ATOM 1039 O O . TRP A 1 133 ? 19.859 -3.215 -6.152 1 98.31 133 TRP A O 1
ATOM 1049 N N . VAL A 1 134 ? 21.344 -4.184 -4.699 1 98.75 134 VAL A N 1
ATOM 1050 C CA . VAL A 1 134 ? 20.438 -4.16 -3.562 1 98.75 134 VAL A CA 1
ATOM 1051 C C . VAL A 1 134 ? 20.094 -2.715 -3.205 1 98.75 134 VAL A C 1
ATOM 1053 O O . VAL A 1 134 ? 18.938 -2.398 -2.908 1 98.75 134 VAL A O 1
ATOM 1056 N N . TYR A 1 135 ? 21.109 -1.811 -3.227 1 98.69 135 TYR A N 1
ATOM 1057 C CA . TYR A 1 135 ? 20.953 -0.391 -2.93 1 98.69 135 TYR A CA 1
ATOM 1058 C C . TYR A 1 135 ? 19.906 0.242 -3.83 1 98.69 135 TYR A C 1
ATOM 1060 O O . TYR A 1 135 ? 18.984 0.913 -3.346 1 98.69 135 TYR A O 1
ATOM 1068 N N . THR A 1 136 ? 19.938 -0.055 -5.09 1 98.25 136 THR A N 1
ATOM 1069 C CA . THR A 1 136 ? 19 0.506 -6.07 1 98.25 136 THR A CA 1
ATOM 1070 C C . THR A 1 136 ? 17.641 -0.177 -5.98 1 98.25 136 THR A C 1
ATOM 1072 O O . THR A 1 136 ? 16.609 0.485 -6.055 1 98.25 136 THR A O 1
ATOM 1075 N N . LYS A 1 137 ? 17.672 -1.481 -5.809 1 98.06 137 LYS A N 1
ATOM 1076 C CA . LYS A 1 137 ? 16.438 -2.26 -5.715 1 98.06 137 LYS A CA 1
ATOM 1077 C C . LYS A 1 137 ? 15.602 -1.821 -4.52 1 98.06 137 LYS A C 1
ATOM 1079 O O . LYS A 1 137 ? 14.383 -1.674 -4.629 1 98.06 137 LYS A O 1
ATOM 1084 N N . MET A 1 138 ? 16.266 -1.604 -3.391 1 98.5 138 MET A N 1
ATOM 1085 C CA . MET A 1 138 ? 15.586 -1.175 -2.174 1 98.5 138 MET A CA 1
ATOM 1086 C C . MET A 1 138 ? 14.969 0.209 -2.354 1 98.5 138 MET A C 1
ATOM 1088 O O . MET A 1 138 ? 13.875 0.477 -1.849 1 98.5 138 MET A O 1
ATOM 1092 N N . TYR A 1 139 ? 15.688 1.085 -3.016 1 98.56 139 TYR A N 1
ATOM 1093 C CA . TYR A 1 139 ? 15.086 2.393 -3.262 1 98.56 139 TYR A CA 1
ATOM 1094 C C . TYR A 1 139 ? 13.852 2.268 -4.141 1 98.56 139 TYR A C 1
ATOM 1096 O O . TYR A 1 139 ? 12.789 2.816 -3.816 1 98.56 139 TYR A O 1
ATOM 1104 N N . ARG A 1 140 ? 13.953 1.521 -5.207 1 97.56 140 ARG A N 1
ATOM 1105 C CA . ARG A 1 140 ? 12.875 1.388 -6.184 1 97.56 140 ARG A CA 1
ATOM 1106 C C . ARG A 1 140 ? 11.648 0.748 -5.551 1 97.56 140 ARG A C 1
ATOM 1108 O O . ARG A 1 140 ? 10.523 1.23 -5.734 1 97.56 140 ARG A O 1
ATOM 1115 N N . ASP A 1 141 ? 11.883 -0.282 -4.793 1 96.88 141 ASP A N 1
ATOM 1116 C CA . ASP A 1 141 ? 10.766 -1.123 -4.359 1 96.88 141 ASP A CA 1
ATOM 1117 C C . ASP A 1 141 ? 10.188 -0.624 -3.039 1 96.88 141 ASP A C 1
ATOM 1119 O O . ASP A 1 141 ? 9.039 -0.927 -2.707 1 96.88 141 ASP A O 1
ATOM 1123 N N . PHE A 1 142 ? 10.961 0.121 -2.227 1 98.38 142 PHE A N 1
ATOM 1124 C CA . PHE A 1 142 ? 10.516 0.415 -0.87 1 98.38 142 PHE A CA 1
ATOM 1125 C C . PHE A 1 142 ? 10.602 1.91 -0.585 1 98.38 142 PHE A C 1
ATOM 1127 O O . PHE A 1 142 ? 9.602 2.533 -0.222 1 98.38 142 PHE A O 1
ATOM 1134 N N . MET A 1 143 ? 11.758 2.592 -0.844 1 98.62 143 MET A N 1
ATOM 1135 C CA . MET A 1 143 ? 12.031 3.953 -0.399 1 98.62 143 MET A CA 1
ATOM 1136 C C . MET A 1 143 ? 11.266 4.969 -1.237 1 98.62 143 MET A C 1
ATOM 1138 O O . MET A 1 143 ? 10.758 5.961 -0.708 1 98.62 143 MET A O 1
ATOM 1142 N N . GLU A 1 144 ? 11.18 4.746 -2.525 1 98.38 144 GLU A N 1
ATOM 1143 C CA . GLU A 1 144 ? 10.656 5.75 -3.447 1 98.38 144 GLU A CA 1
ATOM 1144 C C . GLU A 1 144 ? 9.203 6.082 -3.125 1 98.38 144 GLU A C 1
ATOM 1146 O O . GLU A 1 144 ? 8.805 7.25 -3.168 1 98.38 144 GLU A O 1
ATOM 1151 N N . GLY A 1 145 ? 8.445 5.008 -2.84 1 98 145 GLY A N 1
ATOM 1152 C CA . GLY A 1 145 ? 7.055 5.238 -2.484 1 98 145 GLY A CA 1
ATOM 1153 C C . GLY A 1 145 ? 6.891 6.133 -1.273 1 98 145 GLY A C 1
ATOM 1154 O O . GLY A 1 145 ? 5.941 6.918 -1.2 1 98 145 GLY A O 1
ATOM 1155 N N . LEU A 1 146 ? 7.773 6.023 -0.302 1 98.5 146 LEU A N 1
ATOM 1156 C CA . LEU A 1 146 ? 7.734 6.867 0.888 1 98.5 146 LEU A CA 1
ATOM 1157 C C . LEU A 1 146 ? 8.094 8.305 0.546 1 98.5 146 LEU A C 1
ATOM 1159 O O . LEU A 1 146 ? 7.469 9.242 1.048 1 98.5 146 LEU A O 1
ATOM 1163 N N . ASP A 1 147 ? 9.117 8.461 -0.322 1 97.81 147 ASP A N 1
ATOM 1164 C CA . ASP A 1 147 ? 9.477 9.797 -0.798 1 97.81 147 ASP A CA 1
ATOM 1165 C C . ASP A 1 147 ? 8.312 10.453 -1.529 1 97.81 147 ASP A C 1
ATOM 1167 O O . ASP A 1 147 ? 8 11.617 -1.289 1 97.81 147 ASP A O 1
ATOM 1171 N N . ALA A 1 148 ? 7.703 9.68 -2.414 1 97.31 148 ALA A N 1
ATOM 1172 C CA . ALA A 1 148 ? 6.586 10.195 -3.197 1 97.31 148 ALA A CA 1
ATOM 1173 C C . ALA A 1 148 ? 5.434 10.625 -2.293 1 97.31 148 ALA A C 1
ATOM 1175 O O . ALA A 1 148 ? 4.895 11.719 -2.441 1 97.31 148 ALA A O 1
ATOM 1176 N N . ASN A 1 149 ? 5.141 9.781 -1.361 1 97.19 149 ASN A N 1
ATOM 1177 C CA . ASN A 1 149 ? 4.027 10.062 -0.462 1 97.19 149 ASN A CA 1
ATOM 1178 C C . ASN A 1 149 ? 4.27 11.336 0.347 1 97.19 149 ASN A C 1
ATOM 1180 O O . ASN A 1 149 ? 3.383 12.188 0.46 1 97.19 149 ASN A O 1
ATOM 1184 N N . ASP A 1 150 ? 5.418 11.477 0.894 1 97.06 150 ASP A N 1
ATOM 1185 C CA . ASP A 1 150 ? 5.699 12.617 1.754 1 97.06 150 ASP A CA 1
ATOM 1186 C C . ASP A 1 150 ? 5.734 13.914 0.949 1 97.06 150 ASP A C 1
ATOM 1188 O O . ASP A 1 150 ? 5.43 14.984 1.475 1 97.06 150 ASP A O 1
ATOM 1192 N N . ASN A 1 151 ? 6.074 13.805 -0.327 1 95.06 151 ASN A N 1
ATOM 1193 C CA . ASN A 1 151 ? 6.156 14.984 -1.175 1 95.06 151 ASN A CA 1
ATOM 1194 C C . ASN A 1 151 ? 4.84 15.25 -1.901 1 95.06 151 ASN A C 1
ATOM 1196 O O . ASN A 1 151 ? 4.77 16.125 -2.773 1 95.06 151 ASN A O 1
ATOM 1200 N N . GLY A 1 152 ? 3.846 14.461 -1.607 1 94.94 152 GLY A N 1
ATOM 1201 C CA . GLY A 1 152 ? 2.529 14.695 -2.178 1 94.94 152 GLY A CA 1
ATOM 1202 C C . GLY A 1 152 ? 2.426 14.281 -3.633 1 94.94 152 GLY A C 1
ATOM 1203 O O . GLY A 1 152 ? 1.717 14.914 -4.418 1 94.94 152 GLY A O 1
ATOM 1204 N N . ILE A 1 153 ? 3.15 13.305 -4.051 1 95.31 153 ILE A N 1
ATOM 1205 C CA . ILE A 1 153 ? 3.125 12.812 -5.426 1 95.31 153 ILE A CA 1
ATOM 1206 C C . ILE A 1 153 ? 2.143 11.648 -5.539 1 95.31 153 ILE A C 1
ATOM 1208 O O . ILE A 1 153 ? 2.301 10.625 -4.871 1 95.31 153 ILE A O 1
ATOM 1212 N N . GLU A 1 154 ? 1.172 11.859 -6.398 1 95.69 154 GLU A N 1
ATOM 1213 C CA . GLU A 1 154 ? 0.195 10.797 -6.652 1 95.69 154 GLU A CA 1
ATOM 1214 C C . GLU A 1 154 ? 0.843 9.602 -7.34 1 95.69 154 GLU A C 1
ATOM 1216 O O . GLU A 1 154 ? 1.707 9.766 -8.203 1 95.69 154 GLU A O 1
ATOM 1221 N N . ILE A 1 155 ? 0.385 8.422 -7.008 1 96.12 155 ILE A N 1
ATOM 1222 C CA . ILE A 1 155 ? 0.899 7.227 -7.66 1 96.12 155 ILE A CA 1
ATOM 1223 C C . ILE A 1 155 ? 0.534 7.246 -9.141 1 96.12 155 ILE A C 1
ATOM 1225 O O . ILE A 1 155 ? 1.275 6.727 -9.977 1 96.12 155 ILE A O 1
ATOM 1229 N N . ALA A 1 156 ? -0.631 7.773 -9.477 1 96 156 ALA A N 1
ATOM 1230 C CA . ALA A 1 156 ? -1.146 7.922 -10.828 1 96 156 ALA A CA 1
ATOM 1231 C C . ALA A 1 156 ? -2.188 9.039 -10.906 1 96 156 ALA A C 1
ATOM 1233 O O . ALA A 1 156 ? -2.684 9.5 -9.875 1 96 156 ALA A O 1
ATOM 1234 N N . ASP A 1 157 ? -2.527 9.461 -12.07 1 92.5 157 ASP A N 1
ATOM 1235 C CA . ASP A 1 157 ? -3.531 10.508 -12.227 1 92.5 157 ASP A CA 1
ATOM 1236 C C . ASP A 1 157 ? -4.918 10.008 -11.82 1 92.5 157 ASP A C 1
ATOM 1238 O O . ASP A 1 157 ? -5.684 10.727 -11.188 1 92.5 157 ASP A O 1
ATOM 1242 N N . GLN A 1 158 ? -5.176 8.828 -12.234 1 93 158 GLN A N 1
ATOM 1243 C CA . GLN A 1 158 ? -6.426 8.156 -11.891 1 93 158 GLN A CA 1
ATOM 1244 C C . GLN A 1 158 ? -6.172 6.734 -11.414 1 93 158 GLN A C 1
ATOM 1246 O O . GLN A 1 158 ? -5.398 5.996 -12.023 1 93 158 GLN A O 1
ATOM 1251 N N . VAL A 1 159 ? -6.809 6.457 -10.297 1 95.12 159 VAL A N 1
ATOM 1252 C CA . VAL A 1 159 ? -6.656 5.109 -9.766 1 95.12 159 VAL A CA 1
ATOM 1253 C C . VAL A 1 159 ? -7.996 4.379 -9.805 1 95.12 159 VAL A C 1
ATOM 1255 O O . VAL A 1 159 ? -9.055 5.008 -9.711 1 95.12 159 VAL A O 1
ATOM 1258 N N . ARG A 1 160 ? -7.973 3.059 -9.938 1 95 160 ARG A N 1
ATOM 1259 C CA . ARG A 1 160 ? -9.172 2.23 -10.008 1 95 160 ARG A CA 1
ATOM 1260 C C . ARG A 1 160 ? -9.68 1.873 -8.617 1 95 160 ARG A C 1
ATOM 1262 O O . ARG A 1 160 ? -10.867 1.584 -8.445 1 95 160 ARG A O 1
ATOM 1269 N N . TYR A 1 161 ? -8.844 1.888 -7.648 1 95.62 161 TYR A N 1
ATOM 1270 C CA . TYR A 1 161 ? -9.164 1.567 -6.258 1 95.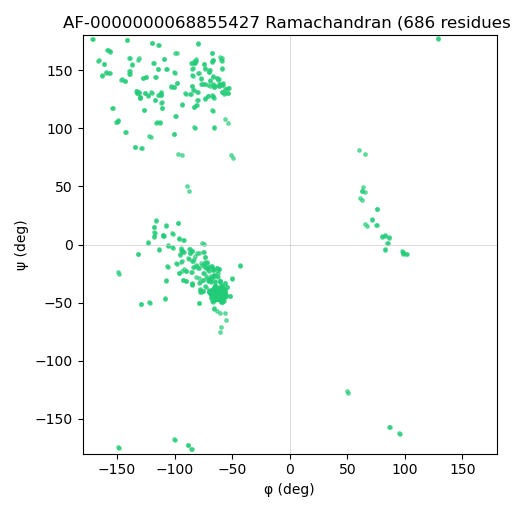62 161 TYR A CA 1
ATOM 1271 C C . TYR A 1 161 ? -8.133 2.178 -5.312 1 95.62 161 TYR A C 1
ATOM 1273 O O . TYR A 1 161 ? -7.09 2.662 -5.75 1 95.62 161 TYR A O 1
ATOM 1281 N N . LYS A 1 162 ? -8.453 2.18 -4.012 1 94.06 162 LYS A N 1
ATOM 1282 C CA . LYS A 1 162 ? -7.562 2.676 -2.971 1 94.06 162 LYS A CA 1
ATOM 1283 C C . LYS A 1 162 ? -6.855 1.526 -2.256 1 94.06 162 LYS A C 1
ATOM 1285 O O . LYS A 1 162 ? -7.469 0.491 -1.983 1 94.06 162 LYS A O 1
ATOM 1290 N N . ASP A 1 163 ? -5.613 1.697 -2.055 1 92.75 163 ASP A N 1
ATOM 1291 C CA . ASP A 1 163 ? -4.91 0.803 -1.142 1 92.75 163 ASP A CA 1
ATOM 1292 C C . ASP A 1 163 ? -4.742 1.443 0.234 1 92.75 163 ASP A C 1
ATOM 1294 O O . ASP A 1 163 ? -3.955 2.377 0.398 1 92.75 163 ASP A O 1
ATOM 1298 N N . GLY A 1 164 ? -5.41 0.938 1.193 1 93.69 164 GLY A N 1
ATOM 1299 C CA . GLY A 1 164 ? -5.395 1.508 2.531 1 93.69 164 GLY A CA 1
ATOM 1300 C C . GLY A 1 164 ? -4.414 0.818 3.461 1 93.69 164 GLY A C 1
ATOM 1301 O O . GLY A 1 164 ? -4.512 0.953 4.684 1 93.69 164 GLY A O 1
ATOM 1302 N N . THR A 1 165 ? -3.439 0.077 2.906 1 97.56 165 THR A N 1
ATOM 1303 C CA . THR A 1 165 ? -2.6 -0.755 3.758 1 97.56 165 THR A CA 1
ATOM 1304 C C . THR A 1 165 ? -1.143 -0.306 3.688 1 97.56 165 THR A C 1
ATOM 1306 O O . THR A 1 165 ? -0.254 -0.974 4.223 1 97.56 165 THR A O 1
ATOM 1309 N N . SER A 1 166 ? -0.857 0.875 3.045 1 97.5 166 SER A N 1
ATOM 1310 C CA . SER A 1 166 ? 0.508 1.353 2.848 1 97.5 166 SER A CA 1
ATOM 1311 C C . SER A 1 166 ? 1.159 1.728 4.176 1 97.5 166 SER A C 1
ATOM 1313 O O . SER A 1 166 ? 0.466 2.029 5.148 1 97.5 166 SER A O 1
ATOM 1315 N N . LEU A 1 167 ? 2.441 1.735 4.215 1 98.62 167 LEU A N 1
ATOM 1316 C CA . LEU A 1 167 ? 3.195 2.051 5.426 1 98.62 167 LEU A CA 1
ATOM 1317 C C . LEU A 1 167 ? 2.9 3.471 5.895 1 98.62 167 LEU A C 1
ATOM 1319 O O . LEU A 1 167 ? 2.658 3.699 7.082 1 98.62 167 LEU A O 1
ATOM 1323 N N . PRO A 1 168 ? 2.848 4.492 4.992 1 98.38 168 PRO A N 1
ATOM 1324 C CA . PRO A 1 168 ? 2.518 5.84 5.465 1 98.38 168 PRO A CA 1
ATOM 1325 C C . PRO A 1 168 ? 1.155 5.906 6.152 1 98.38 168 PRO A C 1
ATOM 1327 O O . PRO A 1 168 ? 1 6.602 7.16 1 98.38 168 PRO A O 1
ATOM 1330 N N . MET A 1 169 ? 0.19 5.16 5.684 1 97.31 169 MET A N 1
ATOM 1331 C CA . MET A 1 169 ? -1.139 5.164 6.293 1 97.31 169 MET A CA 1
ATOM 1332 C C . MET A 1 169 ? -1.109 4.512 7.672 1 97.31 169 MET A C 1
ATOM 1334 O O . MET A 1 169 ? -1.769 4.984 8.602 1 97.31 169 MET A O 1
ATOM 1338 N N . ARG A 1 170 ? -0.38 3.445 7.793 1 98.44 170 ARG A N 1
ATOM 1339 C CA . ARG A 1 170 ? -0.26 2.766 9.078 1 98.44 170 ARG A CA 1
ATOM 1340 C C . ARG A 1 170 ? 0.452 3.645 10.102 1 98.44 170 ARG A C 1
ATOM 1342 O O . ARG A 1 170 ? 0.072 3.678 11.273 1 98.44 170 ARG A O 1
ATOM 1349 N N . VAL A 1 171 ? 1.457 4.355 9.656 1 98.75 171 VAL A N 1
ATOM 1350 C CA . VAL A 1 171 ? 2.18 5.281 10.516 1 98.75 171 VAL A CA 1
ATOM 1351 C C . VAL A 1 171 ? 1.256 6.422 10.945 1 98.75 171 VAL A C 1
ATOM 1353 O O . VAL A 1 171 ? 1.247 6.816 12.109 1 98.75 171 VAL A O 1
ATOM 1356 N N . ALA A 1 172 ? 0.475 6.941 10 1 97.56 172 ALA A N 1
ATOM 1357 C CA . ALA A 1 172 ? -0.45 8.031 10.289 1 97.56 172 ALA A CA 1
ATOM 1358 C C . ALA A 1 172 ? -1.413 7.652 11.414 1 97.56 172 ALA A C 1
ATOM 1360 O O . ALA A 1 172 ? -1.763 8.484 12.25 1 97.56 172 ALA A O 1
ATOM 1361 N N . ARG A 1 173 ? -1.776 6.414 11.492 1 97.12 173 ARG A N 1
ATOM 1362 C CA . ARG A 1 173 ? -2.75 5.953 12.477 1 97.12 173 ARG A CA 1
ATOM 1363 C C . ARG A 1 173 ? -2.137 5.91 13.875 1 97.12 173 ARG A C 1
ATOM 1365 O O . ARG A 1 173 ? -2.85 5.758 14.867 1 97.12 173 ARG A O 1
ATOM 1372 N N . LEU A 1 174 ? -0.824 6.066 13.945 1 97.44 174 LEU A N 1
ATOM 1373 C CA . LEU A 1 174 ? -0.152 6.02 15.234 1 97.44 174 LEU A CA 1
ATOM 1374 C C . LEU A 1 174 ? -0.111 7.402 15.875 1 97.44 174 LEU A C 1
ATOM 1376 O O . LEU A 1 174 ? 0.197 7.535 17.062 1 97.44 174 LEU A O 1
ATOM 1380 N N . ASN A 1 175 ? -0.454 8.492 15.094 1 95.81 175 ASN A N 1
ATOM 1381 C CA . ASN A 1 175 ? -0.575 9.82 15.688 1 95.81 175 ASN A CA 1
ATOM 1382 C C . ASN A 1 175 ? -1.755 9.898 16.656 1 95.81 175 ASN A C 1
ATOM 1384 O O . ASN A 1 175 ? -2.664 9.062 16.594 1 95.81 175 ASN A O 1
ATOM 1388 N N . SER A 1 176 ? -1.665 10.875 17.531 1 93.31 176 SER A N 1
ATOM 1389 C CA . SER A 1 176 ? -2.803 11.078 18.422 1 93.31 176 SER A CA 1
ATOM 1390 C C . SER A 1 176 ? -4.062 11.438 17.625 1 93.31 176 SER A C 1
ATOM 1392 O O . SER A 1 176 ? -4 12.188 16.656 1 93.31 176 SER A O 1
ATOM 1394 N N . ARG A 1 177 ? -5.18 10.914 18.078 1 92.44 177 ARG A N 1
ATOM 1395 C CA . ARG A 1 177 ? -6.465 11.227 17.453 1 92.44 177 ARG A CA 1
ATOM 1396 C C . ARG A 1 177 ? -7.016 12.555 17.984 1 92.44 177 ARG A C 1
ATOM 1398 O O . ARG A 1 177 ? -6.711 12.961 19.094 1 92.44 177 ARG A O 1
ATOM 1405 N N . TRP A 1 178 ? -7.84 13.141 17.188 1 92.38 178 TRP A N 1
ATOM 1406 C CA . TRP A 1 178 ? -8.406 14.445 17.516 1 92.38 178 TRP A CA 1
ATOM 1407 C C . TRP A 1 178 ? -9.312 14.344 18.734 1 92.38 178 TRP A C 1
ATOM 1409 O O . TRP A 1 178 ? -9.477 15.32 19.469 1 92.38 178 TRP A O 1
ATOM 1419 N N . ASN A 1 179 ? -9.852 13.156 18.922 1 93.19 179 ASN A N 1
ATOM 1420 C CA . ASN A 1 179 ? -10.828 13 20 1 93.19 179 ASN A CA 1
ATOM 1421 C C . ASN A 1 179 ? -10.258 12.211 21.172 1 93.19 179 ASN A C 1
ATOM 1423 O O . ASN A 1 179 ? -11 11.648 21.969 1 93.19 179 ASN A O 1
ATOM 1427 N N . GLU A 1 180 ? -8.961 12.117 21.172 1 89.69 180 GLU A N 1
ATOM 1428 C CA . GLU A 1 180 ? -8.297 11.547 22.344 1 89.69 180 GLU A CA 1
ATOM 1429 C C . GLU A 1 180 ? -8.102 12.602 23.438 1 89.69 180 GLU A C 1
ATOM 1431 O O . GLU A 1 180 ? -7.668 13.719 23.156 1 89.69 180 GLU A O 1
ATOM 1436 N N . PRO A 1 181 ? -8.445 12.258 24.641 1 84.81 181 PRO A N 1
ATOM 1437 C CA . PRO A 1 181 ? -8.242 13.227 25.734 1 84.81 181 PRO A CA 1
ATOM 1438 C C . PRO A 1 181 ? -6.773 13.609 25.906 1 84.81 181 PRO A C 1
ATOM 1440 O O . PRO A 1 181 ? -5.891 12.758 25.797 1 84.81 181 PRO A O 1
ATOM 1443 N N . ALA A 1 182 ? -6.629 14.867 26.109 1 78.19 182 ALA A N 1
ATOM 1444 C CA . ALA A 1 182 ? -5.27 15.359 26.328 1 78.19 182 ALA A CA 1
ATOM 1445 C C . ALA A 1 182 ? -4.594 14.625 27.469 1 78.19 182 ALA A C 1
ATOM 1447 O O . ALA A 1 182 ? -5.211 14.375 28.516 1 78.19 182 ALA A O 1
ATOM 1448 N N . GLY A 1 183 ? -3.43 14.227 27.281 1 78.62 183 GLY A N 1
ATOM 1449 C CA . GLY A 1 183 ? -2.641 13.617 28.344 1 78.62 183 GLY A CA 1
ATOM 1450 C C . GLY A 1 183 ? -2.934 12.141 28.531 1 78.62 183 GLY A C 1
ATOM 1451 O O . GLY A 1 183 ? -2.379 11.5 29.438 1 78.62 183 GLY A O 1
ATOM 1452 N N . SER A 1 184 ? -3.9 11.695 27.766 1 80.12 184 SER A N 1
ATOM 1453 C CA . SER A 1 184 ? -4.199 10.273 27.875 1 80.12 184 SER A CA 1
ATOM 1454 C C . SER A 1 184 ? -3.4 9.453 26.875 1 80.12 184 SER A C 1
ATOM 1456 O O . SER A 1 184 ? -3.1 9.938 25.781 1 80.12 184 SER A O 1
ATOM 1458 N N . GLY A 1 185 ? -2.748 8.398 27.359 1 86.81 185 GLY A N 1
ATOM 1459 C CA . GLY A 1 185 ? -2.051 7.492 26.469 1 86.81 185 GLY A CA 1
ATOM 1460 C C . GLY A 1 185 ? -0.578 7.824 26.312 1 86.81 185 GLY A C 1
ATOM 1461 O O . GLY A 1 185 ? -0.003 8.531 27.141 1 86.81 185 GLY A O 1
ATOM 1462 N N . PRO A 1 186 ? 0.026 7.305 25.281 1 93.19 186 PRO A N 1
ATOM 1463 C CA . PRO A 1 186 ? 1.446 7.562 25.031 1 93.19 186 PRO A CA 1
ATOM 1464 C C . PRO A 1 186 ? 1.72 9 24.609 1 93.19 186 PRO A C 1
ATOM 1466 O O . PRO A 1 186 ? 0.844 9.656 24.031 1 93.19 186 PRO A O 1
ATOM 1469 N N . THR A 1 187 ? 2.854 9.492 24.953 1 94.31 187 THR A N 1
ATOM 1470 C CA . THR A 1 187 ? 3.291 10.805 24.5 1 94.31 187 THR A CA 1
ATOM 1471 C C . THR A 1 187 ? 3.549 10.805 23 1 94.31 187 THR A C 1
ATOM 1473 O O . THR A 1 187 ? 3.631 9.75 22.375 1 94.31 187 THR A O 1
ATOM 1476 N N . GLU A 1 188 ? 3.637 11.984 22.453 1 93.94 188 GLU A N 1
ATOM 1477 C CA . GLU A 1 188 ? 3.943 12.141 21.031 1 93.94 188 GLU A CA 1
ATOM 1478 C C . GLU A 1 188 ? 5.25 11.445 20.672 1 93.94 188 GLU A C 1
ATOM 1480 O O . GLU A 1 188 ? 5.344 10.781 19.641 1 93.94 188 GLU A O 1
ATOM 1485 N N . THR A 1 189 ? 6.227 11.562 21.5 1 95.75 189 THR A N 1
ATOM 1486 C CA . THR A 1 189 ? 7.531 10.961 21.25 1 95.75 189 THR A CA 1
ATOM 1487 C C . THR A 1 189 ? 7.449 9.445 21.312 1 95.75 189 THR A C 1
ATOM 1489 O O . THR A 1 189 ? 8.094 8.742 20.531 1 95.75 189 THR A O 1
ATOM 1492 N N . GLU A 1 190 ? 6.707 8.93 22.297 1 97.06 190 GLU A N 1
ATOM 1493 C CA . GLU A 1 190 ? 6.52 7.484 22.391 1 97.06 190 GLU A CA 1
ATOM 1494 C C . GLU A 1 190 ? 5.848 6.938 21.141 1 97.06 190 GLU A C 1
ATOM 1496 O O . GLU A 1 190 ? 6.242 5.887 20.625 1 97.06 190 GLU A O 1
ATOM 1501 N N . ARG A 1 191 ? 4.867 7.684 20.672 1 97.56 191 ARG A N 1
ATOM 1502 C CA . ARG A 1 191 ? 4.195 7.293 19.422 1 97.56 191 ARG A CA 1
ATOM 1503 C C . ARG A 1 191 ? 5.156 7.332 18.25 1 97.56 191 ARG A C 1
ATOM 1505 O O . ARG A 1 191 ? 5.129 6.453 17.391 1 97.56 191 ARG A O 1
ATOM 1512 N N . PHE A 1 192 ? 6.008 8.336 18.281 1 98.56 192 PHE A N 1
ATOM 1513 C CA . PHE A 1 192 ? 7.004 8.453 17.219 1 98.56 192 PHE A CA 1
ATOM 1514 C C . PHE A 1 192 ? 7.949 7.258 17.219 1 98.56 192 PHE A C 1
ATOM 1516 O O . PHE A 1 192 ? 8.273 6.715 16.156 1 98.56 192 PHE A O 1
ATOM 1523 N N . GLU A 1 193 ? 8.359 6.867 18.375 1 98.62 193 GLU A N 1
ATOM 1524 C CA . GLU A 1 193 ? 9.258 5.719 18.484 1 98.62 193 GLU A CA 1
ATOM 1525 C C . GLU A 1 193 ? 8.586 4.445 17.984 1 98.62 193 GLU A C 1
ATOM 1527 O O . GLU A 1 193 ? 9.227 3.607 17.344 1 98.62 193 GLU A O 1
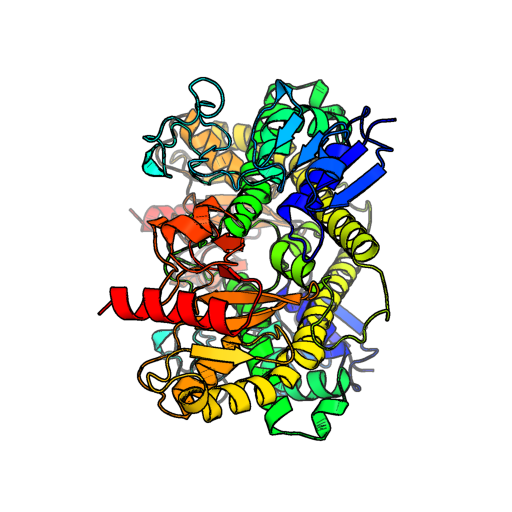ATOM 1532 N N . GLN A 1 194 ? 7.297 4.309 18.25 1 98.62 194 GLN A N 1
ATOM 1533 C CA . GLN A 1 194 ? 6.539 3.178 17.719 1 98.62 194 GLN A CA 1
ATOM 1534 C C . GLN A 1 194 ? 6.484 3.215 16.188 1 98.62 194 GLN A C 1
ATOM 1536 O O . GLN A 1 194 ? 6.629 2.184 15.539 1 98.62 194 GLN A O 1
ATOM 1541 N N . ALA A 1 195 ? 6.277 4.418 15.656 1 98.88 195 ALA A N 1
ATOM 1542 C CA . ALA A 1 195 ? 6.242 4.594 14.203 1 98.88 195 ALA A CA 1
ATOM 1543 C C . ALA A 1 195 ? 7.594 4.258 13.578 1 98.88 195 ALA A C 1
ATOM 1545 O O . ALA A 1 195 ? 7.66 3.602 12.539 1 98.88 195 ALA A O 1
ATOM 1546 N N . SER A 1 196 ? 8.633 4.715 14.242 1 98.88 196 SER A N 1
ATOM 1547 C CA . SER A 1 196 ? 9.977 4.434 13.766 1 98.88 196 SER A CA 1
ATOM 1548 C C . SER A 1 196 ? 10.266 2.936 13.766 1 98.88 196 SER A C 1
ATOM 1550 O O . SER A 1 196 ? 10.805 2.396 12.805 1 98.88 196 SER A O 1
ATOM 1552 N N . ALA A 1 197 ? 9.867 2.289 14.828 1 98.75 197 ALA A N 1
ATOM 1553 C CA . ALA A 1 197 ? 10.047 0.842 14.93 1 98.75 197 ALA A CA 1
ATOM 1554 C C . ALA A 1 197 ? 9.25 0.116 13.844 1 98.75 197 ALA A C 1
ATOM 1556 O O . ALA A 1 197 ? 9.742 -0.848 13.25 1 98.75 197 ALA A O 1
ATOM 1557 N N . LEU A 1 198 ? 8.047 0.563 13.617 1 98.81 198 LEU A N 1
ATOM 1558 C CA . LEU A 1 198 ? 7.223 -0.013 12.562 1 98.81 198 LEU A CA 1
ATOM 1559 C C . LEU A 1 198 ? 7.895 0.137 11.195 1 98.81 198 LEU A C 1
ATOM 1561 O O . LEU A 1 198 ? 7.988 -0.828 10.438 1 98.81 198 LEU A O 1
ATOM 1565 N N . CYS A 1 199 ? 8.391 1.344 10.906 1 98.88 199 CYS A N 1
ATOM 1566 C CA . CYS A 1 199 ? 9.094 1.602 9.656 1 98.88 199 CYS A CA 1
ATOM 1567 C C . CYS A 1 199 ? 10.312 0.706 9.523 1 98.88 199 CYS A C 1
ATOM 1569 O O . CYS A 1 199 ? 10.562 0.14 8.453 1 98.88 199 CYS A O 1
ATOM 1571 N N . GLY A 1 200 ? 11.008 0.599 10.609 1 98.81 200 GLY A N 1
ATOM 1572 C CA . GLY A 1 200 ? 12.195 -0.243 10.602 1 98.81 200 GLY A CA 1
ATOM 1573 C C . GLY A 1 200 ? 11.883 -1.705 10.336 1 98.81 200 GLY A C 1
ATOM 1574 O O . GLY A 1 200 ? 12.602 -2.369 9.586 1 98.81 200 GLY A O 1
ATOM 1575 N N . SER A 1 201 ? 10.867 -2.201 10.977 1 98.5 201 SER A N 1
ATOM 1576 C CA . SER A 1 201 ? 10.461 -3.588 10.773 1 98.5 201 SER A CA 1
ATOM 1577 C C . SER A 1 201 ? 10.102 -3.85 9.312 1 98.5 201 SER A C 1
ATOM 1579 O O . SER A 1 201 ? 10.484 -4.879 8.75 1 98.5 201 SER A O 1
ATOM 1581 N N . GLU A 1 202 ? 9.414 -2.93 8.695 1 98.56 202 GLU A N 1
ATOM 1582 C CA . GLU A 1 202 ? 9.039 -3.062 7.285 1 98.56 202 GLU A CA 1
ATOM 1583 C C . GLU A 1 202 ? 10.266 -2.994 6.379 1 98.56 202 GLU A C 1
ATOM 1585 O O . GLU A 1 202 ? 10.383 -3.77 5.43 1 98.56 202 GLU A O 1
ATOM 1590 N N . PHE A 1 203 ? 11.18 -2.031 6.688 1 98.81 203 PHE A N 1
ATOM 1591 C CA . PHE A 1 203 ? 12.414 -1.903 5.922 1 98.81 203 PHE A CA 1
ATOM 1592 C C . PHE A 1 203 ? 13.242 -3.18 6.012 1 98.81 203 PHE A C 1
ATOM 1594 O O . PHE A 1 203 ? 13.68 -3.711 4.988 1 98.81 203 PHE A O 1
ATOM 1601 N N . GLY A 1 204 ? 13.383 -3.639 7.211 1 98.56 204 GLY A N 1
ATOM 1602 C CA . GLY A 1 204 ? 14.172 -4.84 7.441 1 98.56 204 GLY A CA 1
ATOM 1603 C C . GLY A 1 204 ? 13.609 -6.062 6.734 1 98.56 204 GLY A C 1
ATOM 1604 O O . GLY A 1 204 ? 14.359 -6.848 6.152 1 98.56 204 GLY A O 1
ATOM 1605 N N . ALA A 1 205 ? 12.312 -6.242 6.766 1 98.19 205 ALA A N 1
ATOM 1606 C CA . ALA A 1 205 ? 11.672 -7.395 6.133 1 98.19 205 ALA A CA 1
ATOM 1607 C C . ALA A 1 205 ? 11.836 -7.344 4.613 1 98.19 205 ALA A C 1
ATOM 1609 O O . ALA A 1 205 ? 12.141 -8.359 3.982 1 98.19 205 ALA A O 1
ATOM 1610 N N . ALA A 1 206 ? 11.633 -6.16 4.055 1 98.31 206 ALA A N 1
ATOM 1611 C CA . ALA A 1 206 ? 11.805 -6 2.615 1 98.31 206 ALA A CA 1
ATOM 1612 C C . ALA A 1 206 ? 13.242 -6.277 2.201 1 98.31 206 ALA A C 1
ATOM 1614 O O . ALA A 1 206 ? 13.492 -6.992 1.228 1 98.31 206 ALA A O 1
ATOM 1615 N N . LEU A 1 207 ? 14.141 -5.723 2.992 1 98.69 207 LEU A N 1
ATOM 1616 C CA . LEU A 1 207 ? 15.555 -5.891 2.697 1 98.69 207 LEU A CA 1
ATOM 1617 C C . LEU A 1 207 ? 15.961 -7.359 2.799 1 98.69 207 LEU A C 1
ATOM 1619 O O . LEU A 1 207 ? 16.703 -7.863 1.944 1 98.69 207 LEU A O 1
ATOM 1623 N N . GLU A 1 208 ? 15.539 -7.969 3.822 1 98.06 208 GLU A N 1
ATOM 1624 C CA . GLU A 1 208 ? 15.859 -9.383 4.008 1 98.06 208 GLU A CA 1
ATOM 1625 C C . GLU A 1 208 ? 15.383 -10.211 2.818 1 98.06 208 GLU A C 1
ATOM 1627 O O . GLU A 1 208 ? 16.109 -11.086 2.336 1 98.06 208 GLU A O 1
ATOM 1632 N N . TYR A 1 209 ? 14.234 -10.016 2.352 1 97.81 209 TYR A N 1
ATOM 1633 C CA . TYR A 1 209 ? 13.695 -10.734 1.203 1 97.81 209 TYR A CA 1
ATOM 1634 C C . TYR A 1 209 ? 14.539 -10.484 -0.043 1 97.81 209 TYR A C 1
ATOM 1636 O O . TYR A 1 209 ? 14.852 -11.414 -0.787 1 97.81 209 TYR A O 1
ATOM 1644 N N . ILE A 1 210 ? 14.875 -9.227 -0.273 1 98.25 210 ILE A N 1
ATOM 1645 C CA . ILE A 1 210 ? 15.664 -8.852 -1.443 1 98.25 210 ILE A CA 1
ATOM 1646 C C . ILE A 1 210 ? 17.031 -9.547 -1.396 1 98.25 210 ILE A C 1
ATOM 1648 O O . ILE A 1 210 ? 17.469 -10.141 -2.383 1 98.25 210 ILE A O 1
ATOM 1652 N N . VAL A 1 211 ? 17.656 -9.547 -0.235 1 98.19 211 VAL A N 1
ATOM 1653 C CA . VAL A 1 211 ? 19.031 -10.031 -0.103 1 98.19 211 VAL A CA 1
ATOM 1654 C C . VAL A 1 211 ? 19.031 -11.562 -0.091 1 98.19 211 VAL A C 1
ATOM 1656 O O . VAL A 1 211 ? 19.891 -12.188 -0.729 1 98.19 211 VAL A O 1
ATOM 1659 N N . GLU A 1 212 ? 18.094 -12.133 0.548 1 96.75 212 GLU A N 1
ATOM 1660 C CA . GLU A 1 212 ? 18.172 -13.562 0.819 1 96.75 212 GLU A CA 1
ATOM 1661 C C . GLU A 1 212 ? 17.359 -14.359 -0.194 1 96.75 212 GLU A C 1
ATOM 1663 O O . GLU A 1 212 ? 17.531 -15.578 -0.312 1 96.75 212 GLU A O 1
ATOM 1668 N N . CYS A 1 213 ? 16.516 -13.758 -0.877 1 96.62 213 CYS A N 1
ATOM 1669 C CA . CYS A 1 213 ? 15.617 -14.492 -1.755 1 96.62 213 CYS A CA 1
ATOM 1670 C C . CYS A 1 213 ? 15.766 -14.031 -3.199 1 96.62 213 CYS A C 1
ATOM 1672 O O . CYS A 1 213 ? 15.992 -14.844 -4.098 1 96.62 213 CYS A O 1
ATOM 1674 N N . GLU A 1 214 ? 15.719 -12.734 -3.5 1 97.62 214 GLU A N 1
ATOM 1675 C CA . GLU A 1 214 ? 15.75 -12.227 -4.867 1 97.62 214 GLU A CA 1
ATOM 1676 C C . GLU A 1 214 ? 17.172 -12.227 -5.43 1 97.62 214 GLU A C 1
ATOM 1678 O O . GLU A 1 214 ? 17.406 -12.711 -6.539 1 97.62 214 GLU A O 1
ATOM 1683 N N . LEU A 1 215 ? 18.094 -11.672 -4.672 1 97.94 215 LEU A N 1
ATOM 1684 C CA . LEU A 1 215 ? 19.453 -11.492 -5.156 1 97.94 215 LEU A CA 1
ATOM 1685 C C . LEU A 1 215 ? 20.062 -12.82 -5.598 1 97.94 215 LEU A C 1
ATOM 1687 O O . LEU A 1 215 ? 20.594 -12.93 -6.703 1 97.94 215 LEU A O 1
ATOM 1691 N N . PRO A 1 216 ? 19.906 -13.906 -4.828 1 96.44 216 PRO A N 1
ATOM 1692 C CA . PRO A 1 216 ? 20.531 -15.172 -5.223 1 96.44 216 PRO A CA 1
ATOM 1693 C C . PRO A 1 216 ? 19.906 -15.773 -6.484 1 96.44 216 PRO A C 1
ATOM 1695 O O . PRO A 1 216 ? 20.5 -16.641 -7.117 1 96.44 216 PRO A O 1
ATOM 1698 N N . ALA A 1 217 ? 18.719 -15.359 -6.867 1 97.56 217 ALA A N 1
ATOM 1699 C CA . ALA A 1 217 ? 18.016 -15.914 -8.016 1 97.56 217 ALA A CA 1
ATOM 1700 C C . ALA A 1 217 ? 18.641 -15.438 -9.328 1 97.56 217 ALA A C 1
ATOM 1702 O O . ALA A 1 217 ? 18.391 -16 -10.391 1 97.56 217 ALA A O 1
ATOM 1703 N N . ARG A 1 218 ? 19.453 -14.43 -9.305 1 96.81 218 ARG A N 1
ATOM 1704 C CA . ARG A 1 218 ? 19.984 -13.773 -10.5 1 96.81 218 ARG A CA 1
ATOM 1705 C C . ARG A 1 218 ? 20.75 -14.766 -11.367 1 96.81 218 ARG A C 1
ATOM 1707 O O . ARG A 1 218 ? 20.547 -14.828 -12.578 1 96.81 218 ARG A O 1
ATOM 1714 N N . SER A 1 219 ? 21.625 -15.477 -10.75 1 95.81 219 SER A N 1
ATOM 1715 C CA . SER A 1 219 ? 22.469 -16.391 -11.508 1 95.81 219 SER A CA 1
ATOM 1716 C C . SER A 1 219 ? 21.656 -17.469 -12.188 1 95.81 219 SER A C 1
ATOM 1718 O O . SER A 1 219 ? 21.969 -17.891 -13.305 1 95.81 219 SER A O 1
ATOM 1720 N N . LEU A 1 220 ? 20.578 -17.953 -11.539 1 97.25 220 LEU A N 1
ATOM 1721 C CA . LEU A 1 220 ? 19.719 -18.969 -12.109 1 97.25 220 LEU A CA 1
ATOM 1722 C C . LEU A 1 220 ? 18.984 -18.438 -13.344 1 97.25 220 LEU A C 1
ATOM 1724 O O . LEU A 1 220 ? 18.906 -19.125 -14.359 1 97.25 220 LEU A O 1
ATOM 1728 N N . VAL A 1 221 ? 18.562 -17.219 -13.25 1 98.25 221 VAL A N 1
ATOM 1729 C CA . VAL A 1 221 ? 17.844 -16.594 -14.352 1 98.25 221 VAL A CA 1
ATOM 1730 C C . VAL A 1 221 ? 18.797 -16.344 -15.516 1 98.25 221 VAL A C 1
ATOM 1732 O O . VAL A 1 221 ? 18.438 -16.578 -16.672 1 98.25 221 VAL A O 1
ATOM 1735 N N . GLU A 1 222 ? 19.953 -15.914 -15.203 1 97.75 222 GLU A N 1
ATOM 1736 C CA . GLU A 1 222 ? 20.953 -15.656 -16.234 1 97.75 222 GLU A CA 1
ATOM 1737 C C . GLU A 1 222 ? 21.328 -16.938 -16.969 1 97.75 222 GLU A C 1
ATOM 1739 O O . GLU A 1 222 ? 21.391 -16.953 -18.203 1 97.75 222 GLU A O 1
ATOM 1744 N N . GLU A 1 223 ? 21.531 -17.938 -16.219 1 97.56 223 GLU A N 1
ATOM 1745 C CA . GLU A 1 223 ? 21.859 -19.234 -16.828 1 97.56 223 GLU A CA 1
ATOM 1746 C C . GLU A 1 223 ? 20.719 -19.734 -17.719 1 97.56 223 GLU A C 1
ATOM 1748 O O . GLU A 1 223 ? 20.969 -20.203 -18.828 1 97.56 223 GLU A O 1
ATOM 1753 N N . ALA A 1 224 ? 19.516 -19.641 -17.219 1 98.19 224 ALA A N 1
ATOM 1754 C CA . ALA A 1 224 ? 18.359 -20.078 -17.984 1 98.19 224 ALA A CA 1
ATOM 1755 C C . ALA A 1 224 ? 18.203 -19.266 -19.266 1 98.19 224 ALA A C 1
ATOM 1757 O O . ALA A 1 224 ? 17.875 -19.797 -20.328 1 98.19 224 ALA A O 1
ATOM 1758 N N . LEU A 1 225 ? 18.438 -17.953 -19.172 1 98.31 225 LEU A N 1
ATOM 1759 C CA . LEU A 1 225 ? 18.328 -17.062 -20.312 1 98.31 225 LEU A CA 1
ATOM 1760 C C . LEU A 1 225 ? 19.359 -17.406 -21.375 1 98.31 225 LEU A C 1
ATOM 1762 O O . LEU A 1 225 ? 19.047 -17.438 -22.578 1 98.31 225 LEU A O 1
ATOM 1766 N N . GLN A 1 226 ? 20.547 -17.734 -20.938 1 97 226 GLN A N 1
ATOM 1767 C CA . GLN A 1 226 ? 21.609 -18.094 -21.859 1 97 226 GLN A CA 1
ATOM 1768 C C . GLN A 1 226 ? 21.312 -19.438 -22.547 1 97 226 GLN A C 1
ATOM 1770 O O . GLN A 1 226 ? 21.688 -19.641 -23.703 1 97 226 GLN A O 1
ATOM 1775 N N . ALA A 1 227 ? 20.594 -20.266 -21.859 1 97.06 227 ALA A N 1
ATOM 1776 C CA . ALA A 1 227 ? 20.328 -21.609 -22.375 1 97.06 227 ALA A CA 1
ATOM 1777 C C . ALA A 1 227 ? 18.984 -21.672 -23.094 1 97.06 227 ALA A C 1
ATOM 1779 O O . ALA A 1 227 ? 18.547 -22.734 -23.531 1 97.06 227 ALA A O 1
ATOM 1780 N N . ARG A 1 228 ? 18.312 -20.594 -23.266 1 98 228 ARG A N 1
ATOM 1781 C CA . ARG A 1 228 ? 16.922 -20.578 -23.703 1 98 228 ARG A CA 1
ATOM 1782 C C . ARG A 1 228 ? 16.781 -21.188 -25.094 1 98 228 ARG A C 1
ATOM 1784 O O . ARG A 1 228 ? 15.758 -21.781 -25.406 1 98 228 ARG A O 1
ATOM 1791 N N . HIS A 1 229 ? 17.828 -21.125 -25.953 1 98 229 HIS A N 1
ATOM 1792 C CA . HIS A 1 229 ? 17.75 -21.688 -27.297 1 98 229 HIS A CA 1
ATOM 1793 C C . HIS A 1 229 ? 17.859 -23.203 -27.281 1 98 229 HIS A C 1
ATOM 1795 O O . HIS A 1 229 ? 17.531 -23.875 -28.266 1 98 229 HIS A O 1
ATOM 1801 N N . SER A 1 230 ? 18.359 -23.719 -26.172 1 97.5 230 SER A N 1
ATOM 1802 C CA . SER A 1 230 ? 18.359 -25.156 -25.984 1 97.5 230 SER A CA 1
ATOM 1803 C C . SER A 1 230 ? 17 -25.672 -25.547 1 97.5 230 SER A C 1
ATOM 1805 O O . SER A 1 230 ? 16.656 -26.828 -25.781 1 97.5 230 SER A O 1
ATOM 1807 N N . VAL A 1 231 ? 16.25 -24.875 -24.875 1 97.75 231 VAL A N 1
ATOM 1808 C CA . VAL A 1 231 ? 14.875 -25.203 -24.547 1 97.75 231 VAL A CA 1
ATOM 1809 C C . VAL A 1 231 ? 14.039 -25.281 -25.812 1 97.75 231 VAL A C 1
ATOM 1811 O O . VAL A 1 231 ? 13.312 -26.25 -26.031 1 97.75 231 VAL A O 1
ATOM 1814 N N . HIS A 1 232 ? 14.188 -24.297 -26.609 1 97.94 232 HIS A N 1
ATOM 1815 C CA . HIS A 1 232 ? 13.586 -24.25 -27.938 1 97.94 232 HIS A CA 1
ATOM 1816 C C . HIS A 1 232 ? 14.258 -23.188 -28.812 1 97.94 232 HIS A C 1
ATOM 1818 O O . HIS A 1 232 ? 14.602 -22.109 -28.328 1 97.94 232 HIS A O 1
ATOM 1824 N N . PRO A 1 233 ? 14.383 -23.391 -30.062 1 97.81 233 PRO A N 1
ATOM 1825 C CA . PRO A 1 233 ? 15.117 -22.484 -30.953 1 97.81 233 PRO A CA 1
ATOM 1826 C C . PRO A 1 233 ? 14.492 -21.094 -31.016 1 97.81 233 PRO A C 1
ATOM 1828 O O . PRO A 1 233 ? 15.172 -20.125 -31.344 1 97.81 233 PRO A O 1
ATOM 1831 N N . CYS A 1 234 ? 13.25 -20.953 -30.75 1 96.88 234 CYS A N 1
ATOM 1832 C CA . CYS A 1 234 ? 12.586 -19.656 -30.859 1 96.88 234 CYS A CA 1
ATOM 1833 C C . CYS A 1 234 ? 13.141 -18.688 -29.828 1 96.88 234 CYS A C 1
ATOM 1835 O O . CYS A 1 234 ? 13.023 -17.469 -29.984 1 96.88 234 CYS A O 1
ATOM 1837 N N . GLY A 1 235 ? 13.656 -19.188 -28.688 1 98.12 235 GLY A N 1
ATOM 1838 C CA . GLY A 1 235 ? 14.297 -18.375 -27.672 1 98.12 235 GLY A CA 1
ATOM 1839 C C . GLY A 1 235 ? 13.312 -17.594 -26.828 1 98.12 235 GLY A C 1
ATOM 1840 O O . GLY A 1 235 ? 13.688 -16.641 -26.141 1 98.12 235 GLY A O 1
ATOM 1841 N N . GLU A 1 236 ? 12.016 -17.906 -26.797 1 98.69 236 GLU A N 1
ATOM 1842 C CA . GLU A 1 236 ? 10.992 -17.109 -26.125 1 98.69 236 GLU A CA 1
ATOM 1843 C C . GLU A 1 236 ? 10.461 -17.828 -24.875 1 98.69 236 GLU A C 1
ATOM 1845 O O . GLU A 1 236 ? 9.5 -17.359 -24.266 1 98.69 236 GLU A O 1
ATOM 1850 N N . VAL A 1 237 ? 11.125 -18.938 -24.516 1 98.81 237 VAL A N 1
ATOM 1851 C CA . VAL A 1 237 ? 10.727 -19.703 -23.344 1 98.81 237 VAL A CA 1
ATOM 1852 C C . VAL A 1 237 ? 11.945 -19.969 -22.469 1 98.81 237 VAL A C 1
ATOM 1854 O O . VAL A 1 237 ? 12.969 -20.469 -22.953 1 98.81 237 VAL A O 1
ATOM 1857 N N . LEU A 1 238 ? 11.844 -19.609 -21.203 1 98.5 238 LEU A N 1
ATOM 1858 C CA . LEU A 1 238 ? 12.867 -19.938 -20.219 1 98.5 238 LEU A CA 1
ATOM 1859 C C . LEU A 1 238 ? 12.445 -21.141 -19.391 1 98.5 238 LEU A C 1
ATOM 1861 O O . LEU A 1 238 ? 11.258 -21.328 -19.109 1 98.5 238 LEU A O 1
ATOM 1865 N N . CYS A 1 239 ? 13.414 -21.891 -18.984 1 98.38 239 CYS A N 1
ATOM 1866 C CA . CYS A 1 239 ? 13.148 -23.031 -18.125 1 98.38 239 CYS A CA 1
ATOM 1867 C C . CYS A 1 239 ? 14 -22.969 -16.859 1 98.38 239 CYS A C 1
ATOM 1869 O O . CYS A 1 239 ? 15.227 -22.984 -16.938 1 98.38 239 CYS A O 1
ATOM 1871 N N . LEU A 1 240 ? 13.359 -22.844 -15.758 1 97.75 240 LEU A N 1
ATOM 1872 C CA . LEU A 1 240 ? 14 -22.922 -14.453 1 97.75 240 LEU A CA 1
ATOM 1873 C C . LEU A 1 240 ? 13.789 -24.281 -13.812 1 97.75 240 LEU A C 1
ATOM 1875 O O . LEU A 1 240 ? 12.859 -24.484 -13.039 1 97.75 240 LEU A O 1
ATOM 1879 N N . SER A 1 241 ? 14.695 -25.125 -13.984 1 92.19 241 SER A N 1
ATOM 1880 C CA . SER A 1 241 ? 14.523 -26.547 -13.648 1 92.19 241 SER A CA 1
ATOM 1881 C C . SER A 1 241 ? 14.562 -26.766 -12.141 1 92.19 241 SER A C 1
ATOM 1883 O O . SER A 1 241 ? 14.031 -27.75 -11.641 1 92.19 241 SER A O 1
ATOM 1885 N N . SER A 1 242 ? 15.203 -25.859 -11.445 1 87.44 242 SER A N 1
ATOM 1886 C CA . SER A 1 242 ? 15.359 -26.047 -10.008 1 87.44 242 SER A CA 1
ATOM 1887 C C . SER A 1 242 ? 14.156 -25.484 -9.25 1 87.44 242 SER A C 1
ATOM 1889 O O . SER A 1 242 ? 14.07 -25.609 -8.031 1 87.44 242 SER A O 1
ATOM 1891 N N . GLY A 1 243 ? 13.266 -24.891 -9.961 1 88 243 GLY A N 1
ATOM 1892 C CA . GLY A 1 243 ? 12.07 -24.391 -9.297 1 88 243 GLY A CA 1
ATOM 1893 C C . GLY A 1 243 ? 11.781 -22.938 -9.609 1 88 243 GLY A C 1
ATOM 1894 O O . GLY A 1 243 ? 12.547 -22.281 -10.32 1 88 243 GLY A O 1
ATOM 1895 N N . GLY A 1 244 ? 10.609 -22.516 -9.016 1 90.94 244 GLY A N 1
ATOM 1896 C CA . GLY A 1 244 ? 10.203 -21.141 -9.242 1 90.94 244 GLY A CA 1
ATOM 1897 C C . GLY A 1 244 ? 10.883 -20.156 -8.32 1 90.94 244 GLY A C 1
ATOM 1898 O O . GLY A 1 244 ? 10.648 -20.156 -7.105 1 90.94 244 GLY A O 1
ATOM 1899 N N . CYS A 1 245 ? 11.898 -19.453 -8.734 1 95.69 245 CYS A N 1
ATOM 1900 C CA . CYS A 1 245 ? 12.523 -18.344 -8.016 1 95.69 245 CYS A CA 1
ATOM 1901 C C . CYS A 1 245 ? 12.008 -17 -8.523 1 95.69 245 CYS A C 1
ATOM 1903 O O . CYS A 1 245 ? 11.305 -16.953 -9.531 1 95.69 245 CYS A O 1
ATOM 1905 N N . PRO A 1 246 ? 12.242 -15.906 -7.77 1 96.88 246 PRO A N 1
ATOM 1906 C CA . PRO A 1 246 ? 11.852 -14.594 -8.289 1 96.88 246 PRO A CA 1
ATOM 1907 C C . PRO A 1 246 ? 12.648 -14.18 -9.523 1 96.88 246 PRO A C 1
ATOM 1909 O O . PRO A 1 246 ? 13.797 -13.75 -9.406 1 96.88 246 PRO A O 1
ATOM 1912 N N . TRP A 1 247 ? 12.023 -14.352 -10.656 1 98.19 247 TRP A N 1
ATOM 1913 C CA . TRP A 1 247 ? 12.773 -14.25 -11.898 1 98.19 247 TRP A CA 1
ATOM 1914 C C . TRP A 1 247 ? 12.453 -12.945 -12.625 1 98.19 247 TRP A C 1
ATOM 1916 O O . TRP A 1 247 ? 13.227 -12.492 -13.477 1 98.19 247 TRP A O 1
ATOM 1926 N N . LYS A 1 248 ? 11.398 -12.273 -12.383 1 97.25 248 LYS A N 1
ATOM 1927 C CA . LYS A 1 248 ? 10.859 -11.203 -13.219 1 97.25 248 LYS A CA 1
ATOM 1928 C C . LYS A 1 248 ? 11.852 -10.055 -13.352 1 97.25 248 LYS A C 1
ATOM 1930 O O . LYS A 1 248 ? 12.281 -9.711 -14.453 1 97.25 248 LYS A O 1
ATOM 1935 N N . THR A 1 249 ? 12.219 -9.492 -12.227 1 97.06 249 THR A N 1
ATOM 1936 C CA . THR A 1 249 ? 13.109 -8.328 -12.234 1 97.06 249 THR A CA 1
ATOM 1937 C C . THR A 1 249 ? 14.422 -8.656 -12.938 1 97.06 249 THR A C 1
ATOM 1939 O O . THR A 1 249 ? 14.898 -7.879 -13.766 1 97.06 249 THR A O 1
ATOM 1942 N N . HIS A 1 250 ? 14.977 -9.805 -12.602 1 98.19 250 HIS A N 1
ATOM 1943 C CA . HIS A 1 250 ? 16.234 -10.219 -13.211 1 98.19 250 HIS A CA 1
ATOM 1944 C C . HIS A 1 250 ? 16.078 -10.414 -14.711 1 98.19 250 HIS A C 1
ATOM 1946 O O . HIS A 1 250 ? 16.953 -10.008 -15.484 1 98.19 250 HIS A O 1
ATOM 1952 N N . LEU A 1 251 ? 14.992 -11.016 -15.094 1 98.56 251 LEU A N 1
ATOM 1953 C CA . LEU A 1 251 ? 14.758 -11.25 -16.516 1 98.56 251 LEU A CA 1
ATOM 1954 C C . LEU A 1 251 ? 14.719 -9.93 -17.281 1 98.56 251 LEU A C 1
ATOM 1956 O O . LEU A 1 251 ? 15.398 -9.781 -18.297 1 98.56 251 LEU A O 1
ATOM 1960 N N . TYR A 1 252 ? 13.977 -8.945 -16.797 1 98.31 252 TYR A N 1
ATOM 1961 C CA . TYR A 1 252 ? 13.875 -7.641 -17.453 1 98.31 252 TYR A CA 1
ATOM 1962 C C . TYR A 1 252 ? 15.242 -6.992 -17.594 1 98.31 252 TYR A C 1
ATOM 1964 O O . TYR A 1 252 ? 15.602 -6.512 -18.672 1 98.31 252 TYR A O 1
ATOM 1972 N N . GLU A 1 253 ? 15.945 -7.016 -16.516 1 97.69 253 GLU A N 1
ATOM 1973 C CA . GLU A 1 253 ? 17.25 -6.375 -16.484 1 97.69 253 GLU A CA 1
ATOM 1974 C C . GLU A 1 253 ? 18.219 -7.055 -17.438 1 97.69 253 GLU A C 1
ATOM 1976 O O . GLU A 1 253 ? 18.953 -6.383 -18.172 1 97.69 253 GLU A O 1
ATOM 1981 N N . LEU A 1 254 ? 18.234 -8.344 -17.438 1 98.06 254 LEU A N 1
ATOM 1982 C CA . LEU A 1 254 ? 19.141 -9.109 -18.281 1 98.06 254 LEU A CA 1
ATOM 1983 C C . LEU A 1 254 ? 18.766 -8.961 -19.75 1 98.06 254 LEU A C 1
ATOM 1985 O O . LEU A 1 254 ? 19.641 -8.875 -20.609 1 98.06 254 LEU A O 1
ATOM 1989 N N . GLU A 1 255 ? 17.469 -8.953 -20.047 1 98.31 255 GLU A N 1
ATOM 1990 C CA . GLU A 1 255 ? 17.031 -8.727 -21.422 1 98.31 255 GLU A CA 1
ATOM 1991 C C . GLU A 1 255 ? 17.547 -7.395 -21.969 1 98.31 255 GLU A C 1
ATOM 1993 O O . GLU A 1 255 ? 18.031 -7.324 -23.094 1 98.31 255 GLU A O 1
ATOM 1998 N N . ARG A 1 256 ? 17.453 -6.352 -21.109 1 96.5 256 ARG A N 1
ATOM 1999 C CA . ARG A 1 256 ? 17.953 -5.035 -21.516 1 96.5 256 ARG A CA 1
ATOM 2000 C C . ARG A 1 256 ? 19.453 -5.043 -21.703 1 96.5 256 ARG A C 1
ATOM 2002 O O . ARG A 1 256 ? 19.969 -4.57 -22.719 1 96.5 256 ARG A O 1
ATOM 2009 N N . SER A 1 257 ? 20.172 -5.59 -20.828 1 95.94 257 SER A N 1
ATOM 2010 C CA . SER A 1 257 ? 21.641 -5.535 -20.812 1 95.94 257 SER A CA 1
ATOM 2011 C C . SER A 1 257 ? 22.234 -6.371 -21.938 1 95.94 257 SER A C 1
ATOM 2013 O O . SER A 1 257 ? 23.266 -6.008 -22.516 1 95.94 257 SER A O 1
ATOM 2015 N N . LEU A 1 258 ? 21.516 -7.441 -22.281 1 96 258 LEU A N 1
ATOM 2016 C CA . LEU A 1 258 ? 22.062 -8.359 -23.281 1 96 258 LEU A CA 1
ATOM 2017 C C . LEU A 1 258 ? 21.422 -8.125 -24.641 1 96 258 LEU A C 1
ATOM 2019 O O . LEU A 1 258 ? 21.766 -8.781 -25.625 1 96 258 LEU A O 1
ATOM 2023 N N . GLY A 1 259 ? 20.484 -7.223 -24.703 1 96.44 259 GLY A N 1
ATOM 2024 C CA . GLY A 1 259 ? 19.812 -6.938 -25.953 1 96.44 259 GLY A CA 1
ATOM 2025 C C . GLY A 1 259 ? 19.047 -8.125 -26.5 1 96.44 259 GLY A C 1
ATOM 2026 O O . GLY A 1 259 ? 19.156 -8.445 -27.688 1 96.44 259 GLY A O 1
ATOM 2027 N N . VAL A 1 260 ? 18.312 -8.766 -25.656 1 96.94 260 VAL A N 1
ATOM 2028 C CA . VAL A 1 260 ? 17.609 -9.992 -26.016 1 96.94 260 VAL A CA 1
ATOM 2029 C C . VAL A 1 260 ? 16.422 -9.664 -26.906 1 96.94 260 VAL A C 1
ATOM 2031 O O . VAL A 1 260 ? 15.594 -8.812 -26.562 1 96.94 260 VAL A O 1
ATOM 2034 N N . GLU A 1 261 ? 16.359 -10.32 -28.094 1 95.62 261 GLU A N 1
ATOM 2035 C CA . GLU A 1 261 ? 15.234 -10.289 -29.031 1 95.62 261 GLU A CA 1
ATOM 2036 C C . GLU A 1 261 ? 15.078 -11.633 -29.75 1 95.62 261 GLU A C 1
ATOM 2038 O O . GLU A 1 261 ? 16.062 -12.227 -30.188 1 95.62 261 GLU A O 1
ATOM 2043 N N . PRO A 1 262 ? 13.844 -11.969 -29.938 1 96.81 262 PRO A N 1
ATOM 2044 C CA . PRO A 1 262 ? 12.609 -11.492 -29.297 1 96.81 262 PRO A CA 1
ATOM 2045 C C . PRO A 1 262 ? 12.594 -11.703 -27.797 1 96.81 262 PRO A C 1
ATOM 2047 O O . PRO A 1 262 ? 13.352 -12.523 -27.266 1 96.81 262 PRO A O 1
ATOM 2050 N N . LEU A 1 263 ? 11.758 -10.992 -27.031 1 98.31 263 LEU A N 1
ATOM 2051 C CA . LEU A 1 263 ? 11.664 -11.086 -25.578 1 98.31 263 LEU A CA 1
ATOM 2052 C C . LEU A 1 263 ? 11.07 -12.43 -25.156 1 98.31 263 LEU A C 1
ATOM 2054 O O . LEU A 1 263 ? 10.297 -13.031 -25.906 1 98.31 263 LEU A O 1
ATOM 2058 N N . VAL A 1 264 ? 11.469 -12.867 -24.031 1 98.75 264 VAL A N 1
ATOM 2059 C CA . VAL A 1 264 ? 10.93 -14.086 -23.453 1 98.75 264 VAL A CA 1
ATOM 2060 C C . VAL A 1 264 ? 9.445 -13.898 -23.125 1 98.75 264 VAL A C 1
ATOM 2062 O O . VAL A 1 264 ? 9.047 -12.867 -22.578 1 98.75 264 VAL A O 1
ATOM 2065 N N . LYS A 1 265 ? 8.617 -14.922 -23.453 1 98.81 265 LYS A N 1
ATOM 2066 C CA . LYS A 1 265 ? 7.172 -14.828 -23.266 1 98.81 265 LYS A CA 1
ATOM 2067 C C . LYS A 1 265 ? 6.715 -15.695 -22.094 1 98.81 265 LYS A C 1
ATOM 2069 O O . LYS A 1 265 ? 5.727 -15.375 -21.422 1 98.81 265 LYS A O 1
ATOM 2074 N N . PHE A 1 266 ? 7.402 -16.781 -21.859 1 98.88 266 PHE A N 1
ATOM 2075 C CA . PHE A 1 266 ? 6.969 -17.734 -20.844 1 98.88 266 PHE A CA 1
ATOM 2076 C C . PHE A 1 266 ? 8.156 -18.25 -20.047 1 98.88 266 PHE A C 1
ATOM 2078 O O . PHE A 1 266 ? 9.266 -18.359 -20.578 1 98.88 266 PHE A O 1
ATOM 2085 N N . VAL A 1 267 ? 7.926 -18.578 -18.812 1 98.88 267 VAL A N 1
ATOM 2086 C CA . VAL A 1 267 ? 8.883 -19.234 -17.922 1 98.88 267 VAL A CA 1
ATOM 2087 C C . VAL A 1 267 ? 8.289 -20.531 -17.391 1 98.88 267 VAL A C 1
ATOM 2089 O O . VAL A 1 267 ? 7.156 -20.547 -16.906 1 98.88 267 VAL A O 1
ATOM 2092 N N . LEU A 1 268 ? 9.016 -21.609 -17.531 1 98.75 268 LEU A N 1
ATOM 2093 C CA . LEU A 1 268 ? 8.617 -22.922 -17.031 1 98.75 268 LEU A CA 1
ATOM 2094 C C . LEU A 1 268 ? 9.375 -23.25 -15.75 1 98.75 268 LEU A C 1
ATOM 2096 O O . LEU A 1 268 ? 10.57 -22.969 -15.641 1 98.75 268 LEU A O 1
ATOM 2100 N N . TYR A 1 269 ? 8.734 -23.766 -14.758 1 98.12 269 TYR A N 1
ATOM 2101 C CA . TYR A 1 269 ? 9.391 -24.234 -13.539 1 98.12 269 TYR A CA 1
ATOM 2102 C C . TYR A 1 269 ? 8.492 -25.219 -12.781 1 98.12 269 TYR A C 1
ATOM 2104 O O . TYR A 1 269 ? 7.266 -25.141 -12.867 1 98.12 269 TYR A O 1
ATOM 2112 N N . PRO A 1 270 ? 9.047 -26.172 -12.094 1 95.75 270 PRO A N 1
ATOM 2113 C CA . PRO A 1 270 ? 8.242 -27.031 -11.227 1 95.75 270 PRO A CA 1
ATOM 2114 C C . PRO A 1 270 ? 7.848 -26.359 -9.914 1 95.75 270 PRO A C 1
ATOM 2116 O O . PRO A 1 270 ? 8.641 -25.609 -9.336 1 95.75 270 PRO A O 1
ATOM 2119 N N . ASP A 1 271 ? 6.629 -26.547 -9.516 1 90.31 271 ASP A N 1
ATOM 2120 C CA . ASP A 1 271 ? 6.234 -26.047 -8.203 1 90.31 271 ASP A CA 1
ATOM 2121 C C . ASP A 1 271 ? 6.574 -27.047 -7.102 1 90.31 271 ASP A C 1
ATOM 2123 O O . ASP A 1 271 ? 7.219 -28.062 -7.355 1 90.31 271 ASP A O 1
ATOM 2127 N N . THR A 1 272 ? 6.234 -26.812 -5.895 1 82 272 THR A N 1
ATOM 2128 C CA . THR A 1 272 ? 6.637 -27.625 -4.746 1 82 272 THR A CA 1
ATOM 2129 C C . THR A 1 272 ? 5.945 -28.984 -4.77 1 82 272 THR A C 1
ATOM 2131 O O . THR A 1 272 ? 6.422 -29.938 -4.148 1 82 272 THR A O 1
ATOM 2134 N N . ALA A 1 273 ? 4.855 -29.094 -5.523 1 82.5 273 ALA A N 1
ATOM 2135 C CA . ALA A 1 273 ? 4.121 -30.344 -5.621 1 82.5 273 ALA A CA 1
ATOM 2136 C C . ALA A 1 273 ? 4.582 -31.156 -6.828 1 82.5 273 ALA A C 1
ATOM 2138 O O . ALA A 1 273 ? 4.109 -32.281 -7.051 1 82.5 273 ALA A O 1
ATOM 2139 N N . GLY A 1 274 ? 5.461 -30.594 -7.609 1 88.44 274 GLY A N 1
ATOM 2140 C CA . GLY A 1 274 ? 6.031 -31.328 -8.734 1 88.44 274 GLY A CA 1
ATOM 2141 C C . GLY A 1 274 ? 5.348 -31 -10.055 1 88.44 274 GLY A C 1
ATOM 2142 O O . GLY A 1 274 ? 5.781 -31.469 -11.109 1 88.44 274 GLY A O 1
ATOM 2143 N N . MET A 1 275 ? 4.32 -30.25 -10.008 1 94.19 275 MET A N 1
ATOM 2144 C CA . MET A 1 275 ? 3.658 -29.812 -11.242 1 94.19 275 MET A CA 1
ATOM 2145 C C . MET A 1 275 ? 4.477 -28.734 -11.945 1 94.19 275 MET A C 1
ATOM 2147 O O . MET A 1 275 ? 5.027 -27.844 -11.297 1 94.19 275 MET A O 1
ATOM 2151 N N . TRP A 1 276 ? 4.559 -28.859 -13.273 1 97.88 276 TRP A N 1
ATOM 2152 C CA . TRP A 1 276 ? 5.285 -27.844 -14.047 1 97.88 276 TRP A CA 1
ATOM 2153 C C . TRP A 1 276 ? 4.383 -26.672 -14.391 1 97.88 276 TRP A C 1
ATOM 2155 O O . TRP A 1 276 ? 3.283 -26.859 -14.922 1 97.88 276 TRP A O 1
ATOM 2165 N N . ARG A 1 277 ? 4.879 -25.562 -14.102 1 98.25 277 ARG A N 1
ATOM 2166 C CA . ARG A 1 277 ? 4.148 -24.328 -14.375 1 98.25 277 ARG A CA 1
ATOM 2167 C C . ARG A 1 277 ? 4.605 -23.688 -15.68 1 98.25 277 ARG A C 1
ATOM 2169 O O . ARG A 1 277 ? 5.789 -23.75 -16.031 1 98.25 277 ARG A O 1
ATOM 2176 N N . VAL A 1 278 ? 3.68 -23.203 -16.406 1 98.75 278 VAL A N 1
ATOM 2177 C CA . VAL A 1 278 ? 3.922 -22.312 -17.547 1 98.75 278 VAL A CA 1
ATOM 2178 C C . VAL A 1 278 ? 3.383 -20.922 -17.234 1 98.75 278 VAL A C 1
ATOM 2180 O O . VAL A 1 278 ? 2.17 -20.703 -17.25 1 98.75 278 VAL A O 1
ATOM 2183 N N . GLN A 1 279 ? 4.273 -19.969 -16.938 1 98.62 279 GLN A N 1
ATOM 2184 C CA . GLN A 1 279 ? 3.877 -18.625 -16.5 1 98.62 279 GLN A CA 1
ATOM 2185 C C . GLN A 1 279 ? 4.254 -17.578 -17.531 1 98.62 279 GLN A C 1
ATOM 2187 O O . GLN A 1 279 ? 5.398 -17.531 -18 1 98.62 279 GLN A O 1
ATOM 2192 N N . ALA A 1 280 ? 3.303 -16.781 -17.891 1 98.81 280 ALA A N 1
ATOM 2193 C CA . ALA A 1 280 ? 3.529 -15.688 -18.812 1 98.81 280 ALA A CA 1
ATOM 2194 C C . ALA A 1 280 ? 4.391 -14.602 -18.188 1 98.81 280 ALA A C 1
ATOM 2196 O O . ALA A 1 280 ? 4.238 -14.289 -17 1 98.81 280 ALA A O 1
ATOM 2197 N N . VAL A 1 281 ? 5.281 -14.047 -18.953 1 98.75 281 VAL A N 1
ATOM 2198 C CA . VAL A 1 281 ? 6.066 -12.891 -18.531 1 98.75 281 VAL A CA 1
ATOM 2199 C C . VAL A 1 281 ? 5.242 -11.617 -18.672 1 98.75 281 VAL A C 1
ATOM 2201 O O . VAL A 1 281 ? 4.625 -11.383 -19.719 1 98.75 281 VAL A O 1
ATOM 2204 N N . THR A 1 282 ? 5.223 -10.82 -17.641 1 97.88 282 THR A N 1
ATOM 2205 C CA . THR A 1 282 ? 4.473 -9.57 -17.688 1 97.88 282 THR A CA 1
ATOM 2206 C C . THR A 1 282 ? 5.277 -8.492 -18.406 1 97.88 282 THR A C 1
ATOM 2208 O O . THR A 1 282 ? 6.496 -8.602 -18.547 1 97.88 282 THR A O 1
ATOM 2211 N N . VAL A 1 283 ? 4.578 -7.516 -18.891 1 96.94 283 VAL A N 1
ATOM 2212 C CA . VAL A 1 283 ? 5.215 -6.324 -19.453 1 96.94 283 VAL A CA 1
ATOM 2213 C C . VAL A 1 283 ? 5.922 -5.555 -18.344 1 96.94 283 VAL A C 1
ATOM 2215 O O . VAL A 1 283 ? 5.34 -5.293 -17.281 1 96.94 283 VAL A O 1
ATOM 2218 N N . GLU A 1 284 ? 7.219 -5.25 -18.578 1 94.69 284 GLU A N 1
ATOM 2219 C CA . GLU A 1 284 ? 7.977 -4.52 -17.562 1 94.69 284 GLU A CA 1
ATOM 2220 C C . GLU A 1 284 ? 7.262 -3.236 -17.156 1 94.69 284 GLU A C 1
ATOM 2222 O O . GLU A 1 284 ? 6.773 -2.494 -18.016 1 94.69 284 GLU A O 1
ATOM 2227 N N . GLY A 1 285 ? 7.125 -3.033 -15.852 1 90.94 285 GLY A N 1
ATOM 2228 C CA . GLY A 1 285 ? 6.449 -1.857 -15.328 1 90.94 285 GLY A CA 1
ATOM 2229 C C . GLY A 1 285 ? 5.008 -2.123 -14.938 1 90.94 285 GLY A C 1
ATOM 2230 O O . GLY A 1 285 ? 4.348 -1.263 -14.344 1 90.94 285 GLY A O 1
ATOM 2231 N N . THR A 1 286 ? 4.543 -3.322 -15.273 1 93.12 286 THR A N 1
ATOM 2232 C CA . THR A 1 286 ? 3.199 -3.723 -14.875 1 93.12 286 THR A CA 1
ATOM 2233 C C . THR A 1 286 ? 3.246 -4.945 -13.969 1 93.12 286 THR A C 1
ATOM 2235 O O . THR A 1 286 ? 4.215 -5.707 -13.992 1 93.12 286 THR A O 1
ATOM 2238 N N . ALA A 1 287 ? 2.225 -5.066 -13.219 1 91.5 287 ALA A N 1
ATOM 2239 C CA . ALA A 1 287 ? 2.178 -6.207 -12.305 1 91.5 287 ALA A CA 1
ATOM 2240 C C . ALA A 1 287 ? 1.457 -7.391 -12.953 1 91.5 287 ALA A C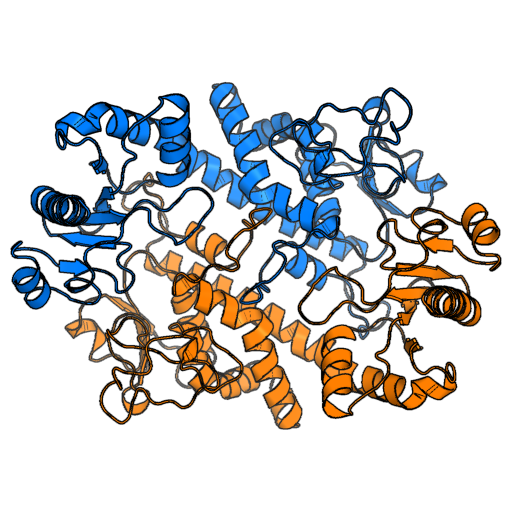 1
ATOM 2242 O O . ALA A 1 287 ? 1.813 -8.547 -12.711 1 91.5 287 ALA A O 1
ATOM 2243 N N . PHE A 1 288 ? 0.471 -7.074 -13.867 1 94.19 288 PHE A N 1
ATOM 2244 C CA . PHE A 1 288 ? -0.435 -8.164 -14.219 1 94.19 288 PHE A CA 1
ATOM 2245 C C . PHE A 1 288 ? -0.6 -8.258 -15.734 1 94.19 288 PHE A C 1
ATOM 2247 O O . PHE A 1 288 ? -1.161 -9.234 -16.234 1 94.19 288 PHE A O 1
ATOM 2254 N N . THR A 1 289 ? -0.089 -7.305 -16.516 1 95.25 289 THR A N 1
ATOM 2255 C CA . THR A 1 289 ? -0.246 -7.324 -17.953 1 95.25 289 THR A CA 1
ATOM 2256 C C . THR A 1 289 ? 0.801 -8.227 -18.609 1 95.25 289 THR A C 1
ATOM 2258 O O . THR A 1 289 ? 1.996 -7.93 -18.562 1 95.25 289 THR A O 1
ATOM 2261 N N . ASN A 1 290 ? 0.352 -9.25 -19.266 1 97.44 290 ASN A N 1
ATOM 2262 C CA . ASN A 1 290 ? 1.268 -10.227 -19.859 1 97.44 290 ASN A CA 1
ATOM 2263 C C . ASN A 1 290 ? 1.764 -9.766 -21.234 1 97.44 290 ASN A C 1
ATOM 2265 O O . ASN A 1 290 ? 1.015 -9.156 -22 1 97.44 290 ASN A O 1
ATOM 2269 N N . ARG A 1 291 ? 3.014 -10.102 -21.531 1 98.31 291 ARG A N 1
ATOM 2270 C CA . ARG A 1 291 ? 3.486 -9.969 -22.906 1 98.31 291 ARG A CA 1
ATOM 2271 C C . ARG A 1 291 ? 2.648 -10.82 -23.859 1 98.31 291 ARG A C 1
ATOM 2273 O O . ARG A 1 291 ? 2.326 -10.383 -24.969 1 98.31 291 ARG A O 1
ATOM 2280 N N . LEU A 1 292 ? 2.34 -11.984 -23.438 1 98.56 292 LEU A N 1
ATOM 2281 C CA . LEU A 1 292 ? 1.496 -12.953 -24.125 1 98.56 292 LEU A CA 1
ATOM 2282 C C . LEU A 1 292 ? 0.83 -13.898 -23.141 1 98.56 292 LEU A C 1
ATOM 2284 O O . LEU A 1 292 ? 1.513 -14.633 -22.406 1 98.56 292 LEU A O 1
ATOM 2288 N N . GLY A 1 293 ? -0.497 -13.906 -23.062 1 98.25 293 GLY A N 1
ATOM 2289 C CA . GLY A 1 293 ? -1.217 -14.828 -22.203 1 98.25 293 GLY A CA 1
ATOM 2290 C C . GLY A 1 293 ? -1.479 -16.172 -22.859 1 98.25 293 GLY A C 1
ATOM 2291 O O . GLY A 1 293 ? -1.509 -16.266 -24.094 1 98.25 293 GLY A O 1
ATOM 2292 N N . LEU A 1 294 ? -1.663 -17.172 -22 1 98.5 294 LEU A N 1
ATOM 2293 C CA . LEU A 1 294 ? -2.053 -18.469 -22.531 1 98.5 294 LEU A CA 1
ATOM 2294 C C . LEU A 1 294 ? -3.363 -18.375 -23.297 1 98.5 294 LEU A C 1
ATOM 2296 O O . LEU A 1 294 ? -4.168 -17.469 -23.062 1 98.5 294 LEU A O 1
ATOM 2300 N N . LEU A 1 295 ? -3.605 -19.297 -24.156 1 97.5 295 LEU A N 1
ATOM 2301 C CA . LEU A 1 295 ? -4.688 -19.219 -25.125 1 97.5 295 LEU A CA 1
ATOM 2302 C C . LEU A 1 295 ? -6.035 -19.062 -24.422 1 97.5 295 LEU A C 1
ATOM 2304 O O . LEU A 1 295 ? -6.305 -19.734 -23.422 1 97.5 295 LEU A O 1
ATOM 2308 N N . GLU A 1 296 ? -6.898 -18.203 -24.969 1 94.12 296 GLU A N 1
ATOM 2309 C CA . GLU A 1 296 ? -8.188 -17.828 -24.391 1 94.12 296 GLU A CA 1
ATOM 2310 C C . GLU A 1 296 ? -9.078 -19.062 -24.203 1 94.12 296 GLU A C 1
ATOM 2312 O O . GLU A 1 296 ? -9.695 -19.219 -23.141 1 94.12 296 GLU A O 1
ATOM 2317 N N . PRO A 1 297 ? -9.125 -20.031 -25.125 1 94.88 297 PRO A N 1
ATOM 2318 C CA . PRO A 1 297 ? -10 -21.188 -24.953 1 94.88 297 PRO A CA 1
ATOM 2319 C C . PRO A 1 297 ? -9.57 -22.078 -23.781 1 94.88 297 PRO A C 1
ATOM 2321 O O . PRO A 1 297 ? -10.359 -22.891 -23.312 1 94.88 297 PRO A O 1
ATOM 2324 N N . TRP A 1 298 ? -8.258 -21.922 -23.391 1 96.75 298 TRP A N 1
ATOM 2325 C CA . TRP A 1 298 ? -7.73 -22.766 -22.328 1 96.75 298 TRP A CA 1
ATOM 2326 C C . TRP A 1 298 ? -8.055 -22.188 -20.953 1 96.75 298 TRP A C 1
ATOM 2328 O O . TRP A 1 298 ? -7.945 -22.875 -19.938 1 96.75 298 TRP A O 1
ATOM 2338 N N . ARG A 1 299 ? -8.375 -20.891 -20.906 1 93.56 299 ARG A N 1
ATOM 2339 C CA . ARG A 1 299 ? -8.445 -20.141 -19.656 1 93.56 299 ARG A CA 1
ATOM 2340 C C . ARG A 1 299 ? -9.656 -20.562 -18.828 1 93.56 299 ARG A C 1
ATOM 2342 O O . ARG A 1 299 ? -10.766 -20.641 -19.344 1 93.56 299 ARG A O 1
ATOM 2349 N N . GLY A 1 300 ? -9.398 -20.891 -17.625 1 88.75 300 GLY A N 1
ATOM 2350 C CA . GLY A 1 300 ? -10.453 -21.297 -16.703 1 88.75 300 GLY A CA 1
ATOM 2351 C C . GLY A 1 300 ? -10.844 -22.75 -16.844 1 88.75 300 GLY A C 1
ATOM 2352 O O . GLY A 1 300 ? -11.859 -23.188 -16.297 1 88.75 300 GLY A O 1
ATOM 2353 N N . VAL A 1 301 ? -10.086 -23.516 -17.656 1 91.19 301 VAL A N 1
ATOM 2354 C CA . VAL A 1 301 ? -10.391 -24.922 -17.922 1 91.19 301 VAL A CA 1
ATOM 2355 C C . VAL A 1 301 ? -9.391 -25.812 -17.188 1 91.19 301 VAL A C 1
ATOM 2357 O O . VAL A 1 301 ? -8.25 -25.422 -16.953 1 91.19 301 VAL A O 1
ATOM 2360 N N . ARG A 1 302 ? -9.844 -27.078 -16.812 1 92 302 ARG A N 1
ATOM 2361 C CA . ARG A 1 302 ? -8.984 -27.922 -15.992 1 92 302 ARG A CA 1
ATOM 2362 C C . ARG A 1 302 ? -9 -29.359 -16.5 1 92 302 ARG A C 1
ATOM 2364 O O . ARG A 1 302 ? -9.938 -29.781 -17.172 1 92 302 ARG A O 1
ATOM 2371 N N . ASP A 1 303 ? -8 -30 -16.219 1 93.44 303 ASP A N 1
ATOM 2372 C CA . ASP A 1 303 ? -7.84 -31.453 -16.312 1 93.44 303 ASP A CA 1
ATOM 2373 C C . ASP A 1 303 ? -8.273 -31.969 -17.672 1 93.44 303 ASP A C 1
ATOM 2375 O O . ASP A 1 303 ? -7.801 -31.484 -18.703 1 93.44 303 ASP A O 1
ATOM 2379 N N . ALA A 1 304 ? -9.164 -32.969 -17.641 1 95.06 304 ALA A N 1
ATOM 2380 C CA . ALA A 1 304 ? -9.5 -33.656 -18.875 1 95.06 304 ALA A CA 1
ATOM 2381 C C . ALA A 1 304 ? -10.07 -32.688 -19.922 1 95.06 304 ALA A C 1
ATOM 2383 O O . ALA A 1 304 ? -9.766 -32.812 -21.109 1 95.06 304 ALA A O 1
ATOM 2384 N N . GLU A 1 305 ? -10.82 -31.781 -19.469 1 95.06 305 GLU A N 1
ATOM 2385 C CA . GLU A 1 305 ? -11.391 -30.812 -20.406 1 95.06 305 GLU A CA 1
ATOM 2386 C C . GLU A 1 305 ? -10.305 -29.953 -21.047 1 95.06 305 GLU A C 1
ATOM 2388 O O . GLU A 1 305 ? -10.336 -29.688 -22.25 1 95.06 305 GLU A O 1
ATOM 2393 N N . LEU A 1 306 ? -9.336 -29.578 -20.266 1 96.5 306 LEU A N 1
ATOM 2394 C CA . LEU A 1 306 ? -8.227 -28.781 -20.781 1 96.5 306 LEU A CA 1
ATOM 2395 C C . LEU A 1 306 ? -7.371 -29.609 -21.734 1 96.5 306 LEU A C 1
ATOM 2397 O O . LEU A 1 306 ? -7 -29.141 -22.812 1 96.5 306 LEU A O 1
ATOM 2401 N N . ALA A 1 307 ? -7.062 -30.797 -21.344 1 97.25 307 ALA A N 1
ATOM 2402 C CA . ALA A 1 307 ? -6.262 -31.688 -22.188 1 97.25 307 ALA A CA 1
ATOM 2403 C C . ALA A 1 307 ? -6.906 -31.875 -23.562 1 97.25 307 ALA A C 1
ATOM 2405 O O . ALA A 1 307 ? -6.219 -31.859 -24.578 1 97.25 307 ALA A O 1
ATOM 2406 N N . ALA A 1 308 ? -8.203 -31.984 -23.547 1 96.75 308 ALA A N 1
ATOM 2407 C CA . ALA A 1 308 ? -8.945 -32.125 -24.781 1 96.75 308 ALA A CA 1
ATOM 2408 C C . ALA A 1 308 ? -8.906 -30.859 -25.625 1 96.75 308 ALA A C 1
ATOM 2410 O O . ALA A 1 308 ? -8.688 -30.922 -26.844 1 96.75 308 ALA A O 1
ATOM 2411 N N . LYS A 1 309 ? -9.047 -29.766 -24.984 1 96 309 LYS A N 1
ATOM 2412 C CA . LYS A 1 309 ? -9.102 -28.484 -25.672 1 96 309 LYS A CA 1
ATOM 2413 C C . LYS A 1 309 ? -7.746 -28.109 -26.266 1 96 309 LYS A C 1
ATOM 2415 O O . LYS A 1 309 ? -7.668 -27.547 -27.359 1 96 309 LYS A O 1
ATOM 2420 N N . CYS A 1 310 ? -6.691 -28.406 -25.516 1 96.25 310 CYS A N 1
ATOM 2421 C CA . CYS A 1 310 ? -5.375 -27.969 -25.953 1 96.25 310 CYS A CA 1
ATOM 2422 C C . CYS A 1 310 ? -4.668 -29.062 -26.734 1 96.25 310 CYS A C 1
ATOM 2424 O O . CYS A 1 310 ? -3.676 -28.812 -27.422 1 96.25 310 CYS A O 1
ATOM 2426 N N . GLY A 1 311 ? -5.191 -30.328 -26.641 1 97.38 311 GLY A N 1
ATOM 2427 C CA . GLY A 1 311 ? -4.57 -31.453 -27.328 1 97.38 311 GLY A CA 1
ATOM 2428 C C . GLY A 1 311 ? -3.248 -31.875 -26.703 1 97.38 311 GLY A C 1
ATOM 2429 O O . GLY A 1 311 ? -2.365 -32.375 -27.406 1 97.38 311 GLY A O 1
ATOM 2430 N N . ILE A 1 312 ? -3.018 -31.547 -25.484 1 98.12 312 ILE A N 1
ATOM 2431 C CA . ILE A 1 312 ? -1.789 -31.875 -24.781 1 98.12 312 ILE A CA 1
ATOM 2432 C C . ILE A 1 312 ? -2.117 -32.719 -23.547 1 98.12 312 ILE A C 1
ATOM 2434 O O . ILE A 1 312 ? -2.389 -32.156 -22.469 1 98.12 312 ILE A O 1
ATOM 2438 N N . PRO A 1 313 ? -2.104 -34.031 -23.672 1 97.69 313 PRO A N 1
ATOM 2439 C CA . PRO A 1 313 ? -2.416 -34.906 -22.516 1 97.69 313 PRO A CA 1
ATOM 2440 C C . PRO A 1 313 ? -1.567 -34.562 -21.297 1 97.69 313 PRO A C 1
ATOM 2442 O O . PRO A 1 313 ? -0.359 -34.344 -21.422 1 97.69 313 PRO A O 1
ATOM 2445 N N . GLY A 1 314 ? -2.209 -34.5 -20.172 1 97.62 314 GLY A N 1
ATOM 2446 C CA . GLY A 1 314 ? -1.491 -34.188 -18.938 1 97.62 314 GLY A CA 1
ATOM 2447 C C . GLY A 1 314 ? -1.645 -32.75 -18.484 1 97.62 314 GLY A C 1
ATOM 2448 O O . GLY A 1 314 ? -1.199 -32.406 -17.391 1 97.62 314 GLY A O 1
ATOM 2449 N N . ALA A 1 315 ? -2.279 -31.891 -19.359 1 98.25 315 ALA A N 1
ATOM 2450 C CA . ALA A 1 315 ? -2.551 -30.516 -18.953 1 98.25 315 ALA A CA 1
ATOM 2451 C C . ALA A 1 315 ? -3.477 -30.453 -17.75 1 98.25 315 ALA A C 1
ATOM 2453 O O . ALA A 1 315 ? -4.453 -31.219 -17.672 1 98.25 315 ALA A O 1
ATOM 2454 N N . LYS A 1 316 ? -3.182 -29.609 -16.797 1 96.44 316 LYS A N 1
ATOM 2455 C CA . LYS A 1 316 ? -3.904 -29.641 -15.523 1 96.44 316 LYS A CA 1
ATOM 2456 C C . LYS A 1 316 ? -4.832 -28.438 -15.398 1 96.44 316 LYS A C 1
ATOM 2458 O O . LYS A 1 316 ? -5.98 -28.578 -14.969 1 96.44 316 LYS A O 1
ATOM 2463 N N . PHE A 1 317 ? -4.348 -27.25 -15.703 1 94.56 317 PHE A N 1
ATOM 2464 C CA . PHE A 1 317 ? -5.211 -26.078 -15.586 1 94.56 317 PHE A CA 1
ATOM 2465 C C . PHE A 1 317 ? -4.59 -24.875 -16.281 1 94.56 317 PHE A C 1
ATOM 2467 O O . PHE A 1 317 ? -3.395 -24.875 -16.578 1 94.56 317 PHE A O 1
ATOM 2474 N N . VAL A 1 318 ? -5.352 -23.953 -16.625 1 96.06 318 VAL A N 1
ATOM 2475 C CA . VAL A 1 318 ? -4.957 -22.594 -17.016 1 96.06 318 VAL A CA 1
ATOM 2476 C C . VAL A 1 318 ? -5.797 -21.578 -16.234 1 96.06 318 VAL A C 1
ATOM 2478 O O . VAL A 1 318 ? -7.023 -21.688 -16.188 1 96.06 318 VAL A O 1
ATOM 2481 N N . HIS A 1 319 ? -5.098 -20.688 -15.594 1 93.38 319 HIS A N 1
ATOM 2482 C CA . HIS A 1 319 ? -5.797 -19.641 -14.852 1 93.38 319 HIS A CA 1
ATOM 2483 C C . HIS A 1 319 ? -6.703 -18.828 -15.773 1 93.38 319 HIS A C 1
ATOM 2485 O O . HIS A 1 319 ? -6.379 -18.609 -16.938 1 93.38 319 HIS A O 1
ATOM 2491 N N . ALA A 1 320 ? -7.75 -18.281 -15.273 1 88 320 ALA A N 1
ATOM 2492 C CA . ALA A 1 320 ? -8.773 -17.562 -16.031 1 88 320 ALA A CA 1
ATOM 2493 C C . ALA A 1 320 ? -8.18 -16.359 -16.75 1 88 320 ALA A C 1
ATOM 2495 O O . ALA A 1 320 ? -8.625 -15.992 -17.844 1 88 320 ALA A O 1
ATOM 2496 N N . SER A 1 321 ? -7.152 -15.758 -16.141 1 89.12 321 SER A N 1
ATOM 2497 C CA . SER A 1 321 ? -6.543 -14.57 -16.734 1 89.12 321 SER A CA 1
ATOM 2498 C C . SER A 1 321 ? -5.496 -14.945 -17.781 1 89.12 321 SER A C 1
ATOM 2500 O O . SER A 1 321 ? -4.996 -14.086 -18.5 1 89.12 321 SER A O 1
ATOM 2502 N N . GLY A 1 322 ? -5.109 -16.203 -17.781 1 95.31 322 GLY A N 1
ATOM 2503 C CA . GLY A 1 322 ? -4.152 -16.688 -18.766 1 95.31 322 GLY A CA 1
ATOM 2504 C C . GLY A 1 322 ? -2.709 -16.484 -18.344 1 95.31 322 GLY A C 1
ATOM 2505 O O . GLY A 1 322 ? -1.786 -16.781 -19.094 1 95.31 322 GLY A O 1
ATOM 2506 N N . PHE A 1 323 ? -2.438 -16.016 -17.109 1 97.19 323 PHE A N 1
ATOM 2507 C CA . PHE A 1 323 ? -1.075 -15.641 -16.75 1 97.19 323 PHE A CA 1
ATOM 2508 C C . PHE A 1 323 ? -0.258 -16.875 -16.375 1 97.19 323 PHE A C 1
ATOM 2510 O O . PHE A 1 323 ? 0.974 -16.828 -16.375 1 97.19 323 PHE A O 1
ATOM 2517 N N . ILE A 1 324 ? -0.993 -18.031 -16.062 1 97.5 324 ILE A N 1
ATOM 2518 C CA . ILE A 1 324 ? -0.242 -19.188 -15.609 1 97.5 324 ILE A CA 1
ATOM 2519 C C . ILE A 1 324 ? -1.051 -20.453 -15.867 1 97.5 324 ILE A C 1
ATOM 2521 O O . ILE A 1 324 ? -2.283 -20.422 -15.867 1 97.5 324 ILE A O 1
ATOM 2525 N N . GLY A 1 325 ? -0.399 -21.547 -16.156 1 97.81 325 GLY A N 1
ATOM 2526 C CA . GLY A 1 325 ? -0.958 -22.891 -16.281 1 97.81 325 GLY A CA 1
ATOM 2527 C C . GLY A 1 325 ? -0.063 -23.969 -15.711 1 97.81 325 GLY A C 1
ATOM 2528 O O . GLY A 1 325 ? 1.01 -23.672 -15.172 1 97.81 325 GLY A O 1
ATOM 2529 N N . GLY A 1 326 ? -0.583 -25.125 -15.75 1 97.81 326 GLY A N 1
ATOM 2530 C CA . GLY A 1 326 ? 0.161 -26.25 -15.195 1 97.81 326 GLY A CA 1
ATOM 2531 C C . GLY A 1 326 ? 0.061 -27.5 -16.047 1 97.81 326 GLY A C 1
ATOM 2532 O O . GLY A 1 326 ? -0.955 -27.734 -16.703 1 97.81 326 GLY A O 1
ATOM 2533 N N . HIS A 1 327 ? 1.092 -28.297 -16.094 1 98.31 327 HIS A N 1
ATOM 2534 C CA . HIS A 1 327 ? 1.182 -29.594 -16.75 1 98.31 327 HIS A CA 1
ATOM 2535 C C . HIS A 1 327 ? 1.943 -30.609 -15.898 1 98.31 327 HIS A C 1
ATOM 2537 O O . HIS A 1 327 ? 2.75 -30.219 -15.055 1 98.31 327 HIS A O 1
ATOM 2543 N N . GLU A 1 328 ? 1.779 -31.812 -16.141 1 97.31 328 GLU A N 1
ATOM 2544 C CA . GLU A 1 328 ? 2.41 -32.906 -15.383 1 97.31 328 GLU A CA 1
ATOM 2545 C C . GLU A 1 328 ? 3.902 -32.969 -15.688 1 97.31 328 GLU A C 1
ATOM 2547 O O . GLU A 1 328 ? 4.688 -33.406 -14.844 1 97.31 328 GLU A O 1
ATOM 2552 N N . THR A 1 329 ? 4.242 -32.531 -16.922 1 97.62 329 THR A N 1
ATOM 2553 C CA . THR A 1 329 ? 5.629 -32.688 -17.328 1 97.62 329 THR A CA 1
ATOM 2554 C C . THR A 1 329 ? 6.172 -31.375 -17.906 1 97.62 329 THR A C 1
ATOM 2556 O O . THR A 1 329 ? 5.406 -30.5 -18.297 1 97.62 329 THR A O 1
ATOM 2559 N N . ASN A 1 330 ? 7.512 -31.312 -17.922 1 97.81 330 ASN A N 1
ATOM 2560 C CA . ASN A 1 330 ? 8.195 -30.172 -18.531 1 97.81 330 ASN A CA 1
ATOM 2561 C C . ASN A 1 330 ? 7.883 -30.062 -20.016 1 97.81 330 ASN A C 1
ATOM 2563 O O . ASN A 1 330 ? 7.629 -28.969 -20.531 1 97.81 330 ASN A O 1
ATOM 2567 N N . GLU A 1 331 ? 7.891 -31.203 -20.688 1 98 331 GLU A N 1
ATOM 2568 C CA . GLU A 1 331 ? 7.637 -31.234 -22.125 1 98 331 GLU A CA 1
ATOM 2569 C C . GLU A 1 331 ? 6.234 -30.734 -22.453 1 98 331 GLU A C 1
ATOM 2571 O O . GLU A 1 331 ? 6.047 -29.984 -23.422 1 98 331 GLU A O 1
ATOM 2576 N N . GLY A 1 332 ? 5.348 -31.156 -21.672 1 98.44 332 GLY A N 1
ATOM 2577 C CA . GLY A 1 332 ? 3.979 -30.703 -21.875 1 98.44 332 GLY A CA 1
ATOM 2578 C C . GLY A 1 332 ? 3.797 -29.219 -21.641 1 98.44 332 GLY A C 1
ATOM 2579 O O . GLY A 1 332 ? 3.096 -28.547 -22.406 1 98.44 332 GLY A O 1
ATOM 2580 N N . ALA A 1 333 ? 4.375 -28.688 -20.578 1 98.69 333 ALA A N 1
ATOM 2581 C CA . ALA A 1 333 ? 4.332 -27.266 -20.297 1 98.69 333 ALA A CA 1
ATOM 2582 C C . ALA A 1 333 ? 4.949 -26.469 -21.453 1 98.69 333 ALA A C 1
ATOM 2584 O O . ALA A 1 333 ? 4.422 -25.422 -21.844 1 98.69 333 ALA A O 1
ATOM 2585 N N . LEU A 1 334 ? 6.043 -27 -21.969 1 98.75 334 LEU A N 1
ATOM 2586 C CA . LEU A 1 334 ? 6.691 -26.375 -23.109 1 98.75 334 LEU A CA 1
ATOM 2587 C C . LEU A 1 334 ? 5.758 -26.344 -24.312 1 98.75 334 LEU A C 1
ATOM 2589 O O . LEU A 1 334 ? 5.668 -25.328 -25.016 1 98.75 334 LEU A O 1
ATOM 2593 N N . GLN A 1 335 ? 5.074 -27.422 -24.516 1 98.69 335 GLN A N 1
ATOM 2594 C CA . GLN A 1 335 ? 4.137 -27.469 -25.641 1 98.69 335 GLN A CA 1
ATOM 2595 C C . GLN A 1 335 ? 3.037 -26.422 -25.5 1 98.69 335 GLN A C 1
ATOM 2597 O O . GLN A 1 335 ? 2.629 -25.812 -26.469 1 98.69 335 GLN A O 1
ATOM 2602 N N . MET A 1 336 ? 2.562 -26.25 -24.281 1 98.75 336 MET A N 1
ATOM 2603 C CA . MET A 1 336 ? 1.543 -25.234 -24.031 1 98.75 336 MET A CA 1
ATOM 2604 C C . MET A 1 336 ? 2.059 -23.844 -24.391 1 98.75 336 MET A C 1
ATOM 2606 O O . MET A 1 336 ? 1.359 -23.062 -25.031 1 98.75 336 MET A O 1
ATOM 2610 N N . ALA A 1 337 ? 3.27 -23.562 -23.984 1 98.81 337 ALA A N 1
ATOM 2611 C CA . ALA A 1 337 ? 3.893 -22.281 -24.297 1 98.81 337 ALA A CA 1
ATOM 2612 C C . ALA A 1 337 ? 4.062 -22.094 -25.797 1 98.81 337 ALA A C 1
ATOM 2614 O O . ALA A 1 337 ? 3.689 -21.062 -26.359 1 98.81 337 ALA A O 1
ATOM 2615 N N . LEU A 1 338 ? 4.562 -23.172 -26.453 1 98.62 338 LEU A N 1
ATOM 2616 C CA . LEU A 1 338 ? 4.891 -23.078 -27.875 1 98.62 338 LEU A CA 1
ATOM 2617 C C . LEU A 1 338 ? 3.629 -22.922 -28.719 1 98.62 338 LEU A C 1
ATOM 2619 O O . LEU A 1 338 ? 3.602 -22.141 -29.672 1 98.62 338 LEU A O 1
ATOM 2623 N N . LYS A 1 339 ? 2.629 -23.672 -28.375 1 98.44 339 LYS A N 1
ATOM 2624 C CA . LYS A 1 339 ? 1.365 -23.531 -29.094 1 98.44 339 LYS A CA 1
ATOM 2625 C C . LYS A 1 339 ? 0.812 -22.109 -28.969 1 98.44 339 LYS A C 1
ATOM 2627 O O . LYS A 1 339 ? 0.264 -21.562 -29.922 1 98.44 339 LYS A O 1
ATOM 2632 N N . THR A 1 340 ? 0.952 -21.531 -27.766 1 98.62 340 THR A N 1
ATOM 2633 C CA . THR A 1 340 ? 0.488 -20.172 -27.547 1 98.62 340 THR A CA 1
ATOM 2634 C C . THR A 1 340 ? 1.302 -19.172 -28.359 1 98.62 340 THR A C 1
ATOM 2636 O O . THR A 1 340 ? 0.739 -18.297 -29.031 1 98.62 340 THR A O 1
ATOM 2639 N N . ILE A 1 341 ? 2.596 -19.344 -28.406 1 98.38 341 ILE A N 1
ATOM 2640 C CA . ILE A 1 341 ? 3.492 -18.469 -29.141 1 98.38 341 ILE A CA 1
ATOM 2641 C C . ILE A 1 341 ? 3.195 -18.562 -30.641 1 98.38 341 ILE A C 1
ATOM 2643 O O . ILE A 1 341 ? 3.111 -17.531 -31.328 1 98.38 341 ILE A O 1
ATOM 2647 N N . GLU A 1 342 ? 2.969 -19.766 -31.125 1 97.38 342 GLU A N 1
ATOM 2648 C CA . GLU A 1 342 ? 2.693 -20 -32.531 1 97.38 342 GLU A CA 1
ATOM 2649 C C . GLU A 1 342 ? 1.382 -19.328 -32.938 1 97.38 342 GLU A C 1
ATOM 2651 O O . GLU A 1 342 ? 1.277 -18.797 -34.062 1 97.38 342 GLU A O 1
ATOM 2656 N N . SER A 1 343 ? 0.464 -19.359 -32.094 1 96.12 343 SER A N 1
ATOM 2657 C CA . SER A 1 343 ? -0.844 -18.797 -32.406 1 96.12 343 SER A CA 1
ATOM 2658 C C . SER A 1 343 ? -0.781 -17.281 -32.469 1 96.12 343 SER A C 1
ATOM 2660 O O . SER A 1 343 ? -1.671 -16.641 -33.031 1 96.12 343 SER A O 1
ATOM 2662 N N . SER A 1 344 ? 0.164 -16.703 -31.859 1 93.19 344 SER A N 1
ATOM 2663 C CA . SER A 1 344 ? 0.28 -15.242 -31.828 1 93.19 344 SER A CA 1
ATOM 2664 C C . SER A 1 344 ? 1.004 -14.719 -33.062 1 93.19 344 SER A C 1
ATOM 2666 O O . SER A 1 344 ? 1.065 -13.508 -33.281 1 93.19 344 SER A O 1
ATOM 2668 N N . ARG A 1 345 ? 1.508 -15.625 -33.906 1 88.06 345 ARG A N 1
ATOM 2669 C CA . ARG A 1 345 ? 2.209 -15.258 -35.125 1 88.06 345 ARG A CA 1
ATOM 2670 C C . ARG A 1 345 ? 1.265 -15.273 -36.344 1 88.06 345 ARG A C 1
ATOM 2672 O O . ARG A 1 345 ? 0.327 -16.062 -36.375 1 88.06 345 ARG A O 1
ATOM 2679 N N . MET B 1 1 ? -18.391 -30.078 14.68 1 75.75 1 MET B N 1
ATOM 2680 C CA . MET B 1 1 ? -17.453 -28.953 14.82 1 75.75 1 MET B CA 1
ATOM 2681 C C . MET B 1 1 ? -17.281 -28.219 13.5 1 75.75 1 MET B C 1
ATOM 2683 O O . MET B 1 1 ? -17.25 -28.844 12.438 1 75.75 1 MET B O 1
ATOM 2687 N N . THR B 1 2 ? -17.484 -26.859 13.422 1 93.12 2 THR B N 1
ATOM 2688 C CA . THR B 1 2 ? -17.438 -26.094 12.18 1 93.12 2 THR B CA 1
ATOM 2689 C C . THR B 1 2 ? -16.016 -26.031 11.641 1 93.12 2 THR B C 1
ATOM 2691 O O . THR B 1 2 ? -15.047 -26.062 12.414 1 93.12 2 THR B O 1
ATOM 2694 N N . SER B 1 3 ? -15.906 -26.219 10.375 1 97.75 3 SER B N 1
ATOM 2695 C CA . SER B 1 3 ? -14.602 -26.281 9.719 1 97.75 3 SER B CA 1
ATOM 2696 C C . SER B 1 3 ? -14.539 -25.312 8.539 1 97.75 3 SER B C 1
ATOM 2698 O O . SER B 1 3 ? -15.547 -25.078 7.867 1 97.75 3 SER B O 1
ATOM 2700 N N . ILE B 1 4 ? -13.367 -24.734 8.391 1 98.56 4 ILE B N 1
ATOM 2701 C CA . ILE B 1 4 ? -13.086 -23.828 7.285 1 98.56 4 ILE B CA 1
ATOM 2702 C C . ILE B 1 4 ? -12.078 -24.469 6.336 1 98.56 4 ILE B C 1
ATOM 2704 O O . ILE B 1 4 ? -11.078 -25.047 6.781 1 98.56 4 ILE B O 1
ATOM 2708 N N . GLY B 1 5 ? -12.391 -24.453 5.074 1 98.62 5 GLY B N 1
ATOM 2709 C CA . GLY B 1 5 ? -11.477 -24.969 4.074 1 98.62 5 GLY B CA 1
ATOM 2710 C C . GLY B 1 5 ? -10.992 -23.906 3.105 1 98.62 5 GLY B C 1
ATOM 2711 O O . GLY B 1 5 ? -11.734 -22.984 2.766 1 98.62 5 GLY B O 1
ATOM 2712 N N . THR B 1 6 ? -9.781 -23.922 2.627 1 98.5 6 THR B N 1
ATOM 2713 C CA . THR B 1 6 ? -9.203 -23.141 1.529 1 98.5 6 THR B CA 1
ATOM 2714 C C . THR B 1 6 ? -8.102 -23.938 0.827 1 98.5 6 THR B C 1
ATOM 2716 O O . THR B 1 6 ? -7.922 -25.125 1.096 1 98.5 6 THR B O 1
ATOM 2719 N N . HIS B 1 7 ? -7.422 -23.375 -0.075 1 96.56 7 HIS B N 1
ATOM 2720 C CA . HIS B 1 7 ? -6.508 -24.156 -0.895 1 96.56 7 HIS B CA 1
ATOM 2721 C C . HIS B 1 7 ? -5.152 -24.312 -0.21 1 96.56 7 HIS B C 1
ATOM 2723 O O . HIS B 1 7 ? -4.746 -23.469 0.581 1 96.56 7 HIS B O 1
ATOM 2729 N N . SER B 1 8 ? -4.461 -25.406 -0.496 1 95 8 SER B N 1
ATOM 2730 C CA . SER B 1 8 ? -3.09 -25.641 -0.057 1 95 8 SER B CA 1
ATOM 2731 C C . SER B 1 8 ? -2.094 -24.906 -0.944 1 95 8 SER B C 1
ATOM 2733 O O . SER B 1 8 ? -2.482 -24.25 -1.92 1 95 8 SER B O 1
ATOM 2735 N N . GLY B 1 9 ? -0.772 -24.906 -0.556 1 92.75 9 GLY B N 1
ATOM 2736 C CA . GLY B 1 9 ? 0.271 -24.281 -1.345 1 92.75 9 GLY B CA 1
ATOM 2737 C C . GLY B 1 9 ? 0.446 -22.812 -1.027 1 92.75 9 GLY B C 1
ATOM 2738 O O . GLY B 1 9 ? 0.093 -22.359 0.064 1 92.75 9 GLY B O 1
ATOM 2739 N N . ALA B 1 10 ? 1.009 -22.094 -1.987 1 93.19 10 ALA B N 1
ATOM 2740 C CA . ALA B 1 10 ? 1.229 -20.672 -1.812 1 93.19 10 ALA B CA 1
ATOM 2741 C C . ALA B 1 10 ? -0.087 -19.938 -1.552 1 93.19 10 ALA B C 1
ATOM 2743 O O . ALA B 1 10 ? -1.103 -20.234 -2.188 1 93.19 10 ALA B O 1
ATOM 2744 N N . PHE B 1 11 ? -0.083 -19.109 -0.524 1 97.44 11 PHE B N 1
ATOM 2745 C CA . PHE B 1 11 ? -1.303 -18.422 -0.135 1 97.44 11 PHE B CA 1
ATOM 2746 C C . PHE B 1 11 ? -1.207 -16.938 -0.466 1 97.44 11 PHE B C 1
ATOM 2748 O O . PHE B 1 11 ? -0.118 -16.422 -0.733 1 97.44 11 PHE B O 1
ATOM 2755 N N . GLN B 1 12 ? -2.359 -16.312 -0.559 1 98.19 12 GLN B N 1
ATOM 2756 C CA . GLN B 1 12 ? -2.498 -14.883 -0.816 1 98.19 12 GLN B CA 1
ATOM 2757 C C . GLN B 1 12 ? -3.223 -14.188 0.332 1 98.19 12 GLN B C 1
ATOM 2759 O O . GLN B 1 12 ? -3.705 -14.844 1.259 1 98.19 12 GLN B O 1
ATOM 2764 N N . ALA B 1 13 ? -3.287 -12.883 0.258 1 98.75 13 ALA B N 1
ATOM 2765 C CA . ALA B 1 13 ? -3.898 -12.078 1.312 1 98.75 13 ALA B CA 1
ATOM 2766 C C . ALA B 1 13 ? -5.406 -12.305 1.372 1 98.75 13 ALA B C 1
ATOM 2768 O O . ALA B 1 13 ? -6.008 -12.258 2.449 1 98.75 13 ALA B O 1
ATOM 2769 N N . ASP B 1 14 ? -6.07 -12.586 0.235 1 98.25 14 ASP B N 1
ATOM 2770 C CA . ASP B 1 14 ? -7.527 -12.648 0.212 1 98.25 14 ASP B CA 1
ATOM 2771 C C . ASP B 1 14 ? -8.039 -13.836 1.032 1 98.25 14 ASP B C 1
ATOM 2773 O O . ASP B 1 14 ? -8.82 -13.656 1.964 1 98.25 14 ASP B O 1
ATOM 2777 N N . GLU B 1 15 ? -7.492 -15.062 0.837 1 98.56 15 GLU B N 1
ATOM 2778 C CA . GLU B 1 15 ? -8 -16.172 1.63 1 98.56 15 GLU B CA 1
ATOM 2779 C C . GLU B 1 15 ? -7.488 -16.109 3.064 1 98.56 15 GLU B C 1
ATOM 2781 O O . GLU B 1 15 ? -8.172 -16.562 3.994 1 98.56 15 GLU B O 1
ATOM 2786 N N . ALA B 1 16 ? -6.266 -15.562 3.281 1 98.88 16 ALA B N 1
ATOM 2787 C CA . ALA B 1 16 ? -5.773 -15.375 4.645 1 98.88 16 ALA B CA 1
ATOM 2788 C C . ALA B 1 16 ? -6.699 -14.469 5.445 1 98.88 16 ALA B C 1
ATOM 2790 O O . ALA B 1 16 ? -7.062 -14.781 6.578 1 98.88 16 ALA B O 1
ATOM 2791 N N . LEU B 1 17 ? -7.074 -13.367 4.879 1 98.94 17 LEU B N 1
ATOM 2792 C CA . LEU B 1 17 ? -8.016 -12.461 5.527 1 98.94 17 LEU B CA 1
ATOM 2793 C C . LEU B 1 17 ? -9.391 -13.102 5.664 1 98.94 17 LEU B C 1
ATOM 2795 O O . LEU B 1 17 ? -10.047 -12.961 6.695 1 98.94 17 LEU B O 1
ATOM 2799 N N . GLY B 1 18 ? -9.836 -13.781 4.559 1 98.88 18 GLY B N 1
ATOM 2800 C CA . GLY B 1 18 ? -11.133 -14.445 4.598 1 98.88 18 GLY B CA 1
ATOM 2801 C C . GLY B 1 18 ? -11.297 -15.367 5.789 1 98.88 18 GLY B C 1
ATOM 2802 O O . GLY B 1 18 ? -12.336 -15.352 6.457 1 98.88 18 GLY B O 1
ATOM 2803 N N . VAL B 1 19 ? -10.281 -16.141 6.066 1 98.88 19 VAL B N 1
ATOM 2804 C CA . VAL B 1 19 ? -10.32 -17.078 7.188 1 98.88 19 VAL B CA 1
ATOM 2805 C C . VAL B 1 19 ? -10.375 -16.312 8.508 1 98.88 19 VAL B C 1
ATOM 2807 O O . VAL B 1 19 ? -11.133 -16.672 9.414 1 98.88 19 VAL B O 1
ATOM 2810 N N . TRP B 1 20 ? -9.562 -15.242 8.641 1 98.88 20 TRP B N 1
ATOM 2811 C CA . TRP B 1 20 ? -9.609 -14.43 9.852 1 98.88 20 TRP B CA 1
ATOM 2812 C C . TRP B 1 20 ? -11 -13.836 10.055 1 98.88 20 TRP B C 1
ATOM 2814 O O . TRP B 1 20 ? -11.516 -13.836 11.172 1 98.88 20 TRP B O 1
ATOM 2824 N N . LEU B 1 21 ? -11.586 -13.305 8.977 1 98.88 21 LEU B N 1
ATOM 2825 C CA . LEU B 1 21 ? -12.922 -12.711 9.055 1 98.88 21 LEU B CA 1
ATOM 2826 C C . LEU B 1 21 ? -13.938 -13.727 9.547 1 98.88 21 LEU B C 1
ATOM 2828 O O . LEU B 1 21 ? -14.727 -13.438 10.453 1 98.88 21 LEU B O 1
ATOM 2832 N N . LEU B 1 22 ? -13.906 -14.922 8.945 1 98.81 22 LEU B N 1
ATOM 2833 C CA . LEU B 1 22 ? -14.859 -15.961 9.32 1 98.81 22 LEU B CA 1
ATOM 2834 C C . LEU B 1 22 ? -14.734 -16.297 10.805 1 98.81 22 LEU B C 1
ATOM 2836 O O . LEU B 1 22 ? -15.75 -16.484 11.484 1 98.81 22 LEU B O 1
ATOM 2840 N N . ARG B 1 23 ? -13.586 -16.312 11.297 1 98.62 23 ARG B N 1
ATOM 2841 C CA . ARG B 1 23 ? -13.344 -16.719 12.68 1 98.62 23 ARG B CA 1
ATOM 2842 C C . ARG B 1 23 ? -13.781 -15.633 13.648 1 98.62 23 ARG B C 1
ATOM 2844 O O . ARG B 1 23 ? -13.727 -15.82 14.867 1 98.62 23 ARG B O 1
ATOM 2851 N N . ARG B 1 24 ? -14.18 -14.445 13.18 1 98.31 24 ARG B N 1
ATOM 2852 C CA . ARG B 1 24 ? -14.766 -13.43 14.039 1 98.31 24 ARG B CA 1
ATOM 2853 C C . ARG B 1 24 ? -16.234 -13.734 14.336 1 98.31 24 ARG B C 1
ATOM 2855 O O . ARG B 1 24 ? -16.812 -13.164 15.258 1 98.31 24 ARG B O 1
ATOM 2862 N N . LEU B 1 25 ? -16.844 -14.562 13.492 1 97.88 25 LEU B N 1
ATOM 2863 C CA . LEU B 1 25 ? -18.234 -14.969 13.695 1 97.88 25 LEU B CA 1
ATOM 2864 C C . LEU B 1 25 ? -18.328 -16.031 14.781 1 97.88 25 LEU B C 1
ATOM 2866 O O . LEU B 1 25 ? -17.484 -16.938 14.852 1 97.88 25 LEU B O 1
ATOM 2870 N N . PRO B 1 26 ? -19.359 -15.992 15.578 1 95.94 26 PRO B N 1
ATOM 2871 C CA . PRO B 1 26 ? -19.5 -16.953 16.688 1 95.94 26 PRO B CA 1
ATOM 2872 C C . PRO B 1 26 ? -19.469 -18.406 16.219 1 95.94 26 PRO B C 1
ATOM 2874 O O . PRO B 1 26 ? -18.859 -19.25 16.859 1 95.94 26 PRO B O 1
ATOM 2877 N N . GLN B 1 27 ? -20.031 -18.766 15.133 1 95.25 27 GLN B N 1
ATOM 2878 C CA . GLN B 1 27 ? -20.156 -20.141 14.672 1 95.25 27 GLN B CA 1
ATOM 2879 C C . GLN B 1 27 ? -18.812 -20.688 14.195 1 95.25 27 GLN B C 1
ATOM 2881 O O . GLN B 1 27 ? -18.625 -21.906 14.141 1 95.25 27 GLN B O 1
ATOM 2886 N N . TYR B 1 28 ? -17.828 -19.734 13.859 1 97.31 28 TYR B N 1
ATOM 2887 C CA . TYR B 1 28 ? -16.562 -20.203 13.297 1 97.31 28 TYR B CA 1
ATOM 2888 C C . TYR B 1 28 ? -15.391 -19.828 14.203 1 97.31 28 TYR B C 1
ATOM 2890 O O . TYR B 1 28 ? -14.227 -19.969 13.82 1 97.31 28 TYR B O 1
ATOM 2898 N N . LYS B 1 29 ? -15.594 -19.312 15.344 1 95.94 29 LYS B N 1
ATOM 2899 C CA . LYS B 1 29 ? -14.57 -18.781 16.234 1 95.94 29 LYS B CA 1
ATOM 2900 C C . LYS B 1 29 ? -13.492 -19.812 16.516 1 95.94 29 LYS B C 1
ATOM 2902 O O . LYS B 1 29 ? -12.305 -19.484 16.562 1 95.94 29 LYS B O 1
ATOM 2907 N N . SER B 1 30 ? -13.844 -21.078 16.641 1 95.25 30 SER B N 1
ATOM 2908 C CA . SER B 1 30 ? -12.906 -22.141 16.953 1 95.25 30 SER B CA 1
ATOM 2909 C C . SER B 1 30 ? -12.805 -23.156 15.812 1 95.25 30 SER B C 1
ATOM 2911 O O . SER B 1 30 ? -12.414 -24.297 16.016 1 95.25 30 SER B O 1
ATOM 2913 N N . ALA B 1 31 ? -13.211 -22.672 14.672 1 97 31 ALA B N 1
ATOM 2914 C CA . ALA B 1 31 ? -13.234 -23.594 13.539 1 97 31 ALA B CA 1
ATOM 2915 C C . ALA B 1 31 ? -11.82 -24.016 13.148 1 97 31 ALA B C 1
ATOM 2917 O O . ALA B 1 31 ? -10.898 -23.188 13.156 1 97 31 ALA B O 1
ATOM 2918 N N . SER B 1 32 ? -11.664 -25.25 12.883 1 97.12 32 SER B N 1
ATOM 2919 C CA . SER B 1 32 ? -10.391 -25.75 12.359 1 97.12 32 SER B CA 1
ATOM 2920 C C . SER B 1 32 ? -10.219 -25.359 10.891 1 97.12 32 SER B C 1
ATOM 2922 O O . SER B 1 32 ? -11.203 -25.141 10.18 1 97.12 32 SER B O 1
ATOM 2924 N N . LEU B 1 33 ? -9 -25.297 10.516 1 98.19 33 LEU B N 1
ATOM 2925 C CA . LEU B 1 33 ? -8.68 -24.953 9.141 1 98.19 33 LEU B CA 1
ATOM 2926 C C . LEU B 1 33 ? -8.086 -26.156 8.406 1 98.19 33 LEU B C 1
ATOM 2928 O O . LEU B 1 33 ? -7.188 -26.812 8.922 1 98.19 33 LEU B O 1
ATOM 2932 N N . THR B 1 34 ? -8.633 -26.438 7.309 1 98.19 34 THR B N 1
ATOM 2933 C CA . THR B 1 34 ? -8.094 -27.438 6.395 1 98.19 34 THR B CA 1
ATOM 2934 C C . THR B 1 34 ? -7.699 -26.797 5.066 1 98.19 34 THR B C 1
ATOM 2936 O O . THR B 1 34 ? -8.516 -26.141 4.418 1 98.19 34 THR B O 1
ATOM 2939 N N . ARG B 1 35 ? -6.473 -26.984 4.695 1 97.56 35 ARG B N 1
ATOM 2940 C CA . ARG B 1 35 ? -6 -26.469 3.416 1 97.56 35 ARG B CA 1
ATOM 2941 C C . ARG B 1 35 ? -5.715 -27.609 2.441 1 97.56 35 ARG B C 1
ATOM 2943 O O . ARG B 1 35 ? -4.848 -28.438 2.695 1 97.56 35 ARG B O 1
ATOM 2950 N N . SER B 1 36 ? -6.453 -27.625 1.354 1 96.5 36 SER B N 1
ATOM 2951 C CA . SER B 1 36 ? -6.34 -28.688 0.367 1 96.5 36 SER B CA 1
ATOM 2952 C C . SER B 1 36 ? -6.922 -28.266 -0.977 1 96.5 36 SER B C 1
ATOM 2954 O O . SER B 1 36 ? -7.742 -27.344 -1.041 1 96.5 36 SER B O 1
ATOM 2956 N N . ARG B 1 37 ? -6.469 -28.875 -2.035 1 91.62 37 ARG B N 1
ATOM 2957 C CA . ARG B 1 37 ? -7.066 -28.672 -3.352 1 91.62 37 ARG B CA 1
ATOM 2958 C C . ARG B 1 37 ? -7.898 -29.875 -3.768 1 91.62 37 ARG B C 1
ATOM 2960 O O . ARG B 1 37 ? -8.508 -29.875 -4.836 1 91.62 37 ARG B O 1
ATOM 2967 N N . ASP B 1 38 ? -7.91 -30.875 -2.869 1 93.69 38 ASP B N 1
ATOM 2968 C CA . ASP B 1 38 ? -8.648 -32.094 -3.145 1 93.69 38 ASP B CA 1
ATOM 2969 C C . ASP B 1 38 ? -10.133 -31.938 -2.842 1 93.69 38 ASP B C 1
ATOM 2971 O O . ASP B 1 38 ? -10.516 -31.719 -1.688 1 93.69 38 ASP B O 1
ATOM 2975 N N . PRO B 1 39 ? -10.953 -32.125 -3.869 1 93.56 39 PRO B N 1
ATOM 2976 C CA . PRO B 1 39 ? -12.391 -31.953 -3.652 1 93.56 39 PRO B CA 1
ATOM 2977 C C . PRO B 1 39 ? -12.953 -32.906 -2.602 1 93.56 39 PRO B C 1
ATOM 2979 O O . PRO B 1 39 ? -13.891 -32.562 -1.878 1 93.56 39 PRO B O 1
ATOM 2982 N N . ASP B 1 40 ? -12.391 -34.062 -2.504 1 96.5 40 ASP B N 1
ATOM 2983 C CA . ASP B 1 40 ? -12.891 -35.062 -1.554 1 96.5 40 ASP B CA 1
ATOM 2984 C C . ASP B 1 40 ? -12.594 -34.625 -0.116 1 96.5 40 ASP B C 1
ATOM 2986 O O . ASP B 1 40 ? -13.344 -34.969 0.803 1 96.5 40 ASP B O 1
ATOM 2990 N N . VAL B 1 41 ? -11.516 -33.875 0.067 1 97.25 41 VAL B N 1
ATOM 2991 C CA . VAL B 1 41 ? -11.156 -33.344 1.378 1 97.25 41 VAL B CA 1
ATOM 2992 C C . VAL B 1 41 ? -12.016 -32.125 1.703 1 97.25 41 VAL B C 1
ATOM 2994 O O . VAL B 1 41 ? -12.406 -31.922 2.854 1 97.25 41 VAL B O 1
ATOM 2997 N N . LEU B 1 42 ? -12.383 -31.359 0.716 1 97.19 42 LEU B N 1
ATOM 2998 C CA . LEU B 1 42 ? -13.055 -30.078 0.894 1 97.19 42 LEU B CA 1
ATOM 2999 C C . LEU B 1 42 ? -14.555 -30.266 1.052 1 97.19 42 LEU B C 1
ATOM 3001 O O . LEU B 1 42 ? -15.211 -29.516 1.782 1 97.19 42 LEU B O 1
ATOM 3005 N N . LYS B 1 43 ? -15.133 -31.234 0.425 1 96.06 43 LYS B N 1
ATOM 3006 C CA . LYS B 1 43 ? -16.578 -31.422 0.301 1 96.06 43 LYS B CA 1
ATOM 3007 C C . LYS B 1 43 ? -17.234 -31.531 1.672 1 96.06 43 LYS B C 1
ATOM 3009 O O . LYS B 1 43 ? -18.281 -30.922 1.91 1 96.06 43 LYS B O 1
ATOM 3014 N N . PRO B 1 44 ? -16.625 -32.281 2.6 1 96.88 44 PRO B N 1
ATOM 3015 C CA . PRO B 1 44 ? -17.328 -32.469 3.881 1 96.88 44 PRO B CA 1
ATOM 3016 C C . PRO B 1 44 ? -17.156 -31.266 4.812 1 96.88 44 PRO B C 1
ATOM 3018 O O . PRO B 1 44 ? -17.75 -31.234 5.891 1 96.88 44 PRO B O 1
ATOM 3021 N N . LEU B 1 45 ? -16.344 -30.312 4.488 1 97.88 45 LEU B N 1
ATOM 3022 C CA . LEU B 1 45 ? -16.078 -29.188 5.363 1 97.88 45 LEU B CA 1
ATOM 3023 C C . LEU B 1 45 ? -17.266 -28.234 5.395 1 97.88 45 LEU B C 1
ATOM 3025 O O . LEU B 1 45 ? -18.031 -28.156 4.43 1 97.88 45 LEU B O 1
ATOM 3029 N N . THR B 1 46 ? -17.484 -27.5 6.484 1 98.19 46 THR B N 1
ATOM 3030 C CA . THR B 1 46 ? -18.641 -26.641 6.703 1 98.19 46 THR B CA 1
ATOM 3031 C C . THR B 1 46 ? -18.641 -25.484 5.715 1 98.19 46 THR B C 1
ATOM 3033 O O . THR B 1 46 ? -19.625 -25.297 4.98 1 98.19 46 THR B O 1
ATOM 3036 N N . ILE B 1 47 ? -17.594 -24.672 5.621 1 98.5 47 ILE B N 1
ATOM 3037 C CA . ILE B 1 47 ? -17.469 -23.516 4.738 1 98.5 47 ILE B CA 1
ATOM 3038 C C . ILE B 1 47 ? -16.125 -23.547 4.027 1 98.5 47 ILE B C 1
ATOM 3040 O O . ILE B 1 47 ? -15.109 -23.875 4.633 1 98.5 47 ILE B O 1
ATOM 3044 N N . VAL B 1 48 ? -16.125 -23.375 2.686 1 98.69 48 VAL B N 1
ATOM 3045 C CA . VAL B 1 48 ? -14.906 -23.422 1.874 1 98.69 48 VAL B CA 1
ATOM 3046 C C . VAL B 1 48 ? -14.789 -22.141 1.051 1 98.69 48 VAL B C 1
ATOM 3048 O O . VAL B 1 48 ? -15.758 -21.719 0.412 1 98.69 48 VAL B O 1
ATOM 3051 N N . ILE B 1 49 ? -13.602 -21.531 1.119 1 98.56 49 ILE B N 1
ATOM 3052 C CA . ILE B 1 49 ? -13.414 -20.281 0.374 1 98.56 49 ILE B CA 1
ATOM 3053 C C . ILE B 1 49 ? -12.211 -20.422 -0.553 1 98.56 49 ILE B C 1
ATOM 3055 O O . ILE B 1 49 ? -11.273 -21.156 -0.261 1 98.56 49 ILE B O 1
ATOM 3059 N N . ASP B 1 50 ? -12.188 -19.859 -1.76 1 97.75 50 ASP B N 1
ATOM 3060 C CA . ASP B 1 50 ? -11.102 -19.562 -2.693 1 97.75 50 ASP B CA 1
ATOM 3061 C C . ASP B 1 50 ? -10.695 -20.812 -3.477 1 97.75 50 ASP B C 1
ATOM 3063 O O . ASP B 1 50 ? -9.68 -20.797 -4.18 1 97.75 50 ASP B O 1
ATOM 3067 N N . VAL B 1 51 ? -11.195 -22.078 -3.557 1 92.62 51 VAL B N 1
ATOM 3068 C CA . VAL B 1 51 ? -10.656 -23.25 -4.258 1 92.62 51 VAL B CA 1
ATOM 3069 C C . VAL B 1 51 ? -11.805 -24.125 -4.738 1 92.62 51 VAL B C 1
ATOM 3071 O O . VAL B 1 51 ? -11.625 -24.953 -5.637 1 92.62 51 VAL B O 1
ATOM 3074 N N . ALA B 1 52 ? -13.047 -24.203 -4.211 1 86.44 52 ALA B N 1
ATOM 3075 C CA . ALA B 1 52 ? -14.102 -25.172 -4.438 1 86.44 52 ALA B CA 1
ATOM 3076 C C . ALA B 1 52 ? -14.758 -24.969 -5.797 1 86.44 52 ALA B C 1
ATOM 3078 O O . ALA B 1 52 ? -15.633 -25.75 -6.199 1 86.44 52 ALA B O 1
ATOM 3079 N N . GLY B 1 53 ? -14.328 -23.984 -6.625 1 87.81 53 GLY B N 1
ATOM 3080 C CA . GLY B 1 53 ? -14.789 -23.781 -7.988 1 87.81 53 GLY B CA 1
ATOM 3081 C C . GLY B 1 53 ? -16.25 -23.359 -8.07 1 87.81 53 GLY B C 1
ATOM 3082 O O . GLY B 1 53 ? -16.891 -23.531 -9.117 1 87.81 53 GLY B O 1
ATOM 3083 N N . LEU B 1 54 ? -16.734 -22.938 -6.918 1 89.06 54 LEU B N 1
ATOM 3084 C CA . LEU B 1 54 ? -18.156 -22.594 -6.848 1 89.06 54 LEU B CA 1
ATOM 3085 C C . LEU B 1 54 ? -18.375 -21.391 -5.945 1 89.06 54 LEU B C 1
ATOM 3087 O O . LEU B 1 54 ? -17.719 -21.25 -4.91 1 89.06 54 LEU B O 1
ATOM 3091 N N . TYR B 1 55 ? -19.297 -20.531 -6.383 1 93 55 TYR B N 1
ATOM 3092 C CA . TYR B 1 55 ? -19.828 -19.484 -5.512 1 93 55 TYR B CA 1
ATOM 3093 C C . TYR B 1 55 ? -21.328 -19.703 -5.258 1 93 55 TYR B C 1
ATOM 3095 O O . TYR B 1 55 ? -22.141 -19.5 -6.152 1 93 55 TYR B O 1
ATOM 3103 N N . ASP B 1 56 ? -21.594 -20.141 -4.137 1 94.81 56 ASP B N 1
ATOM 3104 C CA . ASP B 1 56 ? -22.953 -20.453 -3.699 1 94.81 56 ASP B CA 1
ATOM 3105 C C . ASP B 1 56 ? -23.109 -20.234 -2.195 1 94.81 56 ASP B C 1
ATOM 3107 O O . ASP B 1 56 ? -22.594 -21.031 -1.398 1 94.81 56 ASP B O 1
ATOM 3111 N N . HIS B 1 57 ? -23.781 -19.203 -1.8 1 95 57 HIS B N 1
ATOM 3112 C CA . HIS B 1 57 ? -23.906 -18.828 -0.395 1 95 57 HIS B CA 1
ATOM 3113 C C . HIS B 1 57 ? -24.656 -19.906 0.392 1 95 57 HIS B C 1
ATOM 3115 O O . HIS B 1 57 ? -24.328 -20.188 1.545 1 95 57 HIS B O 1
ATOM 3121 N N . ASP B 1 58 ? -25.672 -20.484 -0.255 1 95.75 58 ASP B N 1
ATOM 3122 C CA . ASP B 1 58 ? -26.469 -21.5 0.428 1 95.75 58 ASP B CA 1
ATOM 3123 C C . ASP B 1 58 ? -25.625 -22.734 0.741 1 95.75 58 ASP B C 1
ATOM 3125 O O . ASP B 1 58 ? -25.859 -23.422 1.742 1 95.75 58 ASP B O 1
ATOM 3129 N N . GLN B 1 59 ? -24.703 -23.016 -0.054 1 96 59 GLN B N 1
ATOM 3130 C CA . GLN B 1 59 ? -23.828 -24.172 0.135 1 96 59 GLN B CA 1
ATOM 3131 C C . GLN B 1 59 ? -22.562 -23.797 0.876 1 96 59 GLN B C 1
ATOM 3133 O O . GLN B 1 59 ? -21.703 -24.641 1.135 1 96 59 GLN B O 1
ATOM 3138 N N . LEU B 1 60 ? -22.359 -22.516 1.164 1 97.56 60 LEU B N 1
ATOM 3139 C CA . LEU B 1 60 ? -21.219 -21.953 1.898 1 97.56 60 LEU B CA 1
ATOM 3140 C C . LEU B 1 60 ? -19.906 -22.234 1.16 1 97.56 60 LEU B C 1
ATOM 3142 O O . LEU B 1 60 ? -18.938 -22.688 1.764 1 97.56 60 LEU B O 1
ATOM 3146 N N . ARG B 1 61 ? -20.016 -22.094 -0.216 1 97.5 61 ARG B N 1
ATOM 3147 C CA . ARG B 1 61 ? -18.859 -22.156 -1.106 1 97.5 61 ARG B CA 1
ATOM 3148 C C . ARG B 1 61 ? -18.578 -20.797 -1.741 1 97.5 61 ARG B C 1
ATOM 3150 O O . ARG B 1 61 ? -19.469 -20.203 -2.354 1 97.5 61 ARG B O 1
ATOM 3157 N N . TYR B 1 62 ? -17.344 -20.219 -1.553 1 97.31 62 TYR B N 1
ATOM 3158 C CA . TYR B 1 62 ? -17 -18.875 -2 1 97.31 62 TYR B CA 1
ATOM 3159 C C . TYR B 1 62 ? -15.711 -18.891 -2.809 1 97.31 62 TYR B C 1
ATOM 3161 O O . TYR B 1 62 ? -14.633 -18.609 -2.275 1 97.31 62 TYR B O 1
ATOM 3169 N N . ASP B 1 63 ? -15.844 -19.203 -4.07 1 95.12 63 ASP B N 1
ATOM 3170 C CA . ASP B 1 63 ? -14.703 -19.219 -4.98 1 95.12 63 ASP B CA 1
ATOM 3171 C C . ASP B 1 63 ? -14.898 -18.234 -6.125 1 95.12 63 ASP B C 1
ATOM 3173 O O . ASP B 1 63 ? -15.945 -18.219 -6.762 1 95.12 63 ASP B O 1
ATOM 3177 N N . HIS B 1 64 ? -13.898 -17.422 -6.363 1 92.56 64 HIS B N 1
ATOM 3178 C CA . HIS B 1 64 ? -13.992 -16.406 -7.395 1 92.56 64 HIS B CA 1
ATOM 3179 C C . HIS B 1 64 ? -13.25 -16.812 -8.656 1 92.56 64 HIS B C 1
ATOM 3181 O O . HIS B 1 64 ? -13.172 -16.047 -9.617 1 92.56 64 HIS B O 1
ATOM 3187 N N . HIS B 1 65 ? -12.805 -18.094 -8.727 1 88.88 65 HIS B N 1
ATOM 3188 C CA . HIS B 1 65 ? -11.984 -18.562 -9.844 1 88.88 65 HIS B CA 1
ATOM 3189 C C . HIS B 1 65 ? -12.828 -19.219 -10.922 1 88.88 65 HIS B C 1
ATOM 3191 O O . HIS B 1 65 ? -12.328 -19.531 -12.008 1 88.88 65 HIS B O 1
ATOM 3197 N N . GLN B 1 66 ? -14.055 -19.438 -10.672 1 83.06 66 GLN B N 1
ATOM 3198 C CA . GLN B 1 66 ? -14.891 -20.141 -11.641 1 83.06 66 GLN B CA 1
ATOM 3199 C C . GLN B 1 66 ? -15.016 -19.359 -12.938 1 83.06 66 GLN B C 1
ATOM 3201 O O . GLN B 1 66 ? -15.047 -18.125 -12.922 1 83.06 66 GLN B O 1
ATOM 3206 N N . ARG B 1 67 ? -15.039 -20.094 -13.969 1 77.62 67 ARG B N 1
ATOM 3207 C CA . ARG B 1 67 ? -15.219 -19.469 -15.273 1 77.62 67 ARG B CA 1
ATOM 3208 C C . ARG B 1 67 ? -16.5 -18.641 -15.312 1 77.62 67 ARG B C 1
ATOM 3210 O O . ARG B 1 67 ? -17.547 -19.094 -14.836 1 77.62 67 ARG B O 1
ATOM 3217 N N . GLY B 1 68 ? -16.391 -17.453 -15.758 1 77.25 68 GLY B N 1
ATOM 3218 C CA . GLY B 1 68 ? -17.547 -16.594 -15.922 1 77.25 68 GLY B CA 1
ATOM 3219 C C . GLY B 1 68 ? -17.938 -15.859 -14.648 1 77.25 68 GLY B C 1
ATOM 3220 O O . GLY B 1 68 ? -18.922 -15.125 -14.617 1 77.25 68 GLY B O 1
ATOM 3221 N N . PHE B 1 69 ? -17.188 -16.062 -13.602 1 85.31 69 PHE B N 1
ATOM 3222 C CA . PHE B 1 69 ? -17.484 -15.406 -12.328 1 85.31 69 PHE B CA 1
ATOM 3223 C C . PHE B 1 69 ? -17.297 -13.898 -12.438 1 85.31 69 PHE B C 1
ATOM 3225 O O . PHE B 1 69 ? -16.25 -13.438 -12.914 1 85.31 69 PHE B O 1
ATOM 3232 N N . PHE B 1 70 ? -18.328 -13.172 -12.062 1 89.12 70 PHE B N 1
ATOM 3233 C CA . PHE B 1 70 ? -18.203 -11.734 -11.883 1 89.12 70 PHE B CA 1
ATOM 3234 C C . PHE B 1 70 ? -19.172 -11.234 -10.82 1 89.12 70 PHE B C 1
ATOM 3236 O O . PHE B 1 70 ? -20.391 -11.312 -11 1 89.12 70 PHE B O 1
ATOM 3243 N N . GLU B 1 71 ? -18.688 -10.945 -9.734 1 92 71 GLU B N 1
ATOM 3244 C CA . GLU B 1 71 ? -19.422 -10.383 -8.602 1 92 71 GLU B CA 1
ATOM 3245 C C . GLU B 1 71 ? -18.719 -9.172 -8.023 1 92 71 GLU B C 1
ATOM 3247 O O . GLU B 1 71 ? -17.484 -9.18 -7.875 1 92 71 GLU B O 1
ATOM 3252 N N . THR B 1 72 ? -19.516 -8.117 -7.852 1 95.12 72 THR B N 1
ATOM 3253 C CA . THR B 1 72 ? -18.969 -6.922 -7.215 1 95.12 72 THR B CA 1
ATOM 3254 C C . THR B 1 72 ? -19.625 -6.676 -5.863 1 95.12 72 THR B C 1
ATOM 3256 O O . THR B 1 72 ? -20.578 -7.367 -5.5 1 95.12 72 THR B O 1
ATOM 3259 N N . PHE B 1 73 ? -19.188 -5.793 -5.094 1 96.62 73 PHE B N 1
ATOM 3260 C CA . PHE B 1 73 ? -19.562 -5.566 -3.701 1 96.62 73 PHE B CA 1
ATOM 3261 C C . PHE B 1 73 ? -21.031 -5.195 -3.588 1 96.62 73 PHE B C 1
ATOM 3263 O O . PHE B 1 73 ? -21.766 -5.773 -2.781 1 96.62 73 PHE B O 1
ATOM 3270 N N . ASP B 1 74 ? -21.438 -4.246 -4.477 1 92 74 ASP B N 1
ATOM 3271 C CA . ASP B 1 74 ? -22.812 -3.74 -4.375 1 92 74 ASP B CA 1
ATOM 3272 C C . ASP B 1 74 ? -23.609 -4.059 -5.637 1 92 74 ASP B C 1
ATOM 3274 O O . ASP B 1 74 ? -24.609 -3.414 -5.918 1 92 74 ASP B O 1
ATOM 3278 N N . GLY B 1 75 ? -23.078 -4.93 -6.375 1 82.88 75 GLY B N 1
ATOM 3279 C CA . GLY B 1 75 ? -23.797 -5.328 -7.578 1 82.88 75 GLY B CA 1
ATOM 3280 C C . GLY B 1 75 ? -24.859 -6.371 -7.32 1 82.88 75 GLY B C 1
ATOM 3281 O O . GLY B 1 75 ? -24.875 -7.02 -6.273 1 82.88 75 GLY B O 1
ATOM 3282 N N . GLU B 1 76 ? -25.812 -6.406 -8.25 1 68.81 76 GLU B N 1
ATOM 3283 C CA . GLU B 1 76 ? -26.844 -7.43 -8.164 1 68.81 76 GLU B CA 1
ATOM 3284 C C . GLU B 1 76 ? -26.266 -8.82 -8.398 1 68.81 76 GLU B C 1
ATOM 3286 O O . GLU B 1 76 ? -25.406 -9.008 -9.266 1 68.81 76 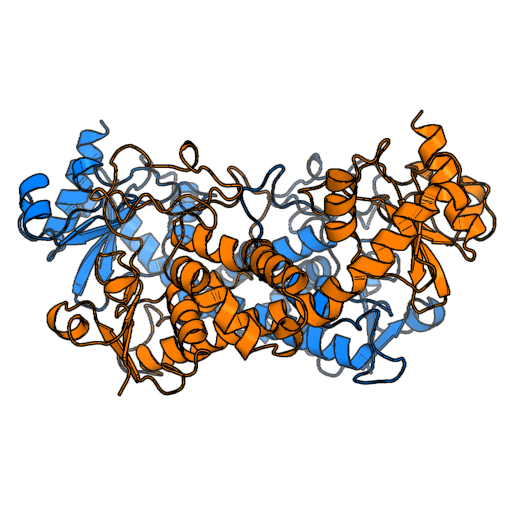GLU B O 1
ATOM 3291 N N . ASN B 1 77 ? -26.344 -9.586 -7.387 1 58.78 77 ASN B N 1
ATOM 3292 C CA . ASN B 1 77 ? -25.844 -10.953 -7.457 1 58.78 77 ASN B CA 1
ATOM 3293 C C . ASN B 1 77 ? -26.406 -11.695 -8.672 1 58.78 77 ASN B C 1
ATOM 3295 O O . ASN B 1 77 ? -27.562 -12.078 -8.68 1 58.78 77 ASN B O 1
ATOM 3299 N N . LYS B 1 78 ? -25.969 -11.484 -9.734 1 51.59 78 LYS B N 1
ATOM 3300 C CA . LYS B 1 78 ? -26.594 -12.211 -10.836 1 51.59 78 LYS B CA 1
ATOM 3301 C C . LYS B 1 78 ? -26 -13.609 -10.969 1 51.59 78 LYS B C 1
ATOM 3303 O O . LYS B 1 78 ? -26.328 -14.336 -11.914 1 51.59 78 LYS B O 1
ATOM 3308 N N . ALA B 1 79 ? -24.812 -13.836 -10.219 1 44.94 79 ALA B N 1
ATOM 3309 C CA . ALA B 1 79 ? -24.203 -15.133 -10.484 1 44.94 79 ALA B CA 1
ATOM 3310 C C . ALA B 1 79 ? -25.188 -16.266 -10.227 1 44.94 79 ALA B C 1
ATOM 3312 O O . ALA B 1 79 ? -25.172 -17.281 -10.93 1 44.94 79 ALA B O 1
ATOM 3313 N N . ALA B 1 80 ? -25.688 -16.297 -8.898 1 43.5 80 ALA B N 1
ATOM 3314 C CA . ALA B 1 80 ? -26.266 -17.562 -8.484 1 43.5 80 ALA B CA 1
ATOM 3315 C C . ALA B 1 80 ? -27.438 -17.938 -9.383 1 43.5 80 ALA B C 1
ATOM 3317 O O . ALA B 1 80 ? -27.859 -19.109 -9.422 1 43.5 80 ALA B O 1
ATOM 3318 N N . ARG B 1 81 ? -28.312 -16.938 -9.625 1 37.97 81 ARG B N 1
ATOM 3319 C CA . ARG B 1 81 ? -29.531 -17.594 -10.125 1 37.97 81 ARG B CA 1
ATOM 3320 C C . ARG B 1 81 ? -29.25 -18.375 -11.398 1 37.97 81 ARG B C 1
ATOM 3322 O O . ARG B 1 81 ? -29.656 -19.531 -11.531 1 37.97 81 ARG B O 1
ATOM 3329 N N . ASP B 1 82 ? -29.109 -17.625 -12.477 1 35.72 82 ASP B N 1
ATOM 3330 C CA . ASP B 1 82 ? -29.312 -18.359 -13.734 1 35.72 82 ASP B CA 1
ATOM 3331 C C . ASP B 1 82 ? -28 -18.969 -14.219 1 35.72 82 ASP B C 1
ATOM 3333 O O . ASP B 1 82 ? -27.859 -19.266 -15.406 1 35.72 82 ASP B O 1
ATOM 3337 N N . GLY B 1 83 ? -27.219 -19.703 -13.406 1 36.09 83 GLY B N 1
ATOM 3338 C CA . GLY B 1 83 ? -26.141 -20.5 -13.977 1 36.09 83 GLY B CA 1
ATOM 3339 C C . GLY B 1 83 ? -25.078 -19.672 -14.656 1 36.09 83 GLY B C 1
ATOM 3340 O O . GLY B 1 83 ? -24.375 -20.156 -15.547 1 36.09 83 GLY B O 1
ATOM 3341 N N . GLY B 1 84 ? -24.547 -18.578 -13.961 1 40.91 84 GLY B N 1
ATOM 3342 C CA . GLY B 1 84 ? -23.531 -17.688 -14.461 1 40.91 84 GLY B CA 1
ATOM 3343 C C . GLY B 1 84 ? -23.938 -16.953 -15.727 1 40.91 84 GLY B C 1
ATOM 3344 O O . GLY B 1 84 ? -24.375 -17.578 -16.703 1 40.91 84 GLY B O 1
ATOM 3345 N N . ARG B 1 85 ? -24.625 -15.969 -15.781 1 39.91 85 ARG B N 1
ATOM 3346 C CA . ARG B 1 85 ? -24.984 -15.258 -17 1 39.91 85 ARG B CA 1
ATOM 3347 C C . ARG B 1 85 ? -23.734 -14.891 -17.812 1 39.91 85 ARG B C 1
ATOM 3349 O O . ARG B 1 85 ? -22.844 -14.211 -17.297 1 39.91 85 ARG B O 1
ATOM 3356 N N . PRO B 1 86 ? -23.438 -15.484 -18.781 1 43.12 86 PRO B N 1
ATOM 3357 C CA . PRO B 1 86 ? -22.328 -15.258 -19.719 1 43.12 86 PRO B CA 1
ATOM 3358 C C . PRO B 1 86 ? -22.125 -13.789 -20.062 1 43.12 86 PRO B C 1
ATOM 3360 O O . PRO B 1 86 ? -21.062 -13.391 -20.516 1 43.12 86 PRO B O 1
ATOM 3363 N N . ASP B 1 87 ? -23.078 -12.961 -19.828 1 44 87 ASP B N 1
ATOM 3364 C CA . ASP B 1 87 ? -22.953 -11.625 -20.422 1 44 87 ASP B CA 1
ATOM 3365 C C . ASP B 1 87 ? -22.312 -10.648 -19.438 1 44 87 ASP B C 1
ATOM 3367 O O . ASP B 1 87 ? -21.969 -9.531 -19.812 1 44 87 ASP B O 1
ATOM 3371 N N . VAL B 1 88 ? -22.359 -10.875 -18.25 1 49.28 88 VAL B N 1
ATOM 3372 C CA . VAL B 1 88 ? -21.828 -9.898 -17.297 1 49.28 88 VAL B CA 1
ATOM 3373 C C . VAL B 1 88 ? -20.375 -10.25 -16.969 1 49.28 88 VAL B C 1
ATOM 3375 O O . VAL B 1 88 ? -20.125 -11.086 -16.094 1 49.28 88 VAL B O 1
ATOM 3378 N N . THR B 1 89 ? -19.438 -9.945 -17.875 1 58.88 89 THR B N 1
ATOM 3379 C CA . THR B 1 89 ? -18.125 -10.578 -17.859 1 58.88 89 THR B CA 1
ATOM 3380 C C . THR B 1 89 ? -17.047 -9.578 -17.438 1 58.88 89 THR B C 1
ATOM 3382 O O . THR B 1 89 ? -15.875 -9.93 -17.359 1 58.88 89 THR B O 1
ATOM 3385 N N . GLY B 1 90 ? -17.719 -8.266 -16.984 1 67.25 90 GLY B N 1
ATOM 3386 C CA . GLY B 1 90 ? -16.625 -7.355 -16.703 1 67.25 90 GLY B CA 1
ATOM 3387 C C . GLY B 1 90 ? -17.062 -6.066 -16.031 1 67.25 90 GLY B C 1
ATOM 3388 O O . GLY B 1 90 ? -18.234 -5.91 -15.688 1 67.25 90 GLY B O 1
ATOM 3389 N N . PRO B 1 91 ? -16.172 -5.254 -15.703 1 72.38 91 PRO B N 1
ATOM 3390 C CA . PRO B 1 91 ? -16.422 -4.02 -14.961 1 72.38 91 PRO B CA 1
ATOM 3391 C C . PRO B 1 91 ? -17.547 -3.184 -15.57 1 72.38 91 PRO B C 1
ATOM 3393 O O . PRO B 1 91 ? -18.312 -2.533 -14.852 1 72.38 91 PRO B O 1
ATOM 3396 N N . ASP B 1 92 ? -17.734 -3.273 -16.828 1 77.19 92 ASP B N 1
ATOM 3397 C CA . ASP B 1 92 ? -18.75 -2.469 -17.516 1 77.19 92 ASP B CA 1
ATOM 3398 C C . ASP B 1 92 ? -20.156 -2.988 -17.203 1 77.19 92 ASP B C 1
ATOM 3400 O O . ASP B 1 92 ? -21.141 -2.268 -17.391 1 77.19 92 ASP B O 1
ATOM 3404 N N . SER B 1 93 ? -20.219 -4.188 -16.766 1 76.12 93 SER B N 1
ATOM 3405 C CA . SER B 1 93 ? -21.516 -4.793 -16.484 1 76.12 93 SER B CA 1
ATOM 3406 C C . SER B 1 93 ? -21.922 -4.59 -15.031 1 76.12 93 SER B C 1
ATOM 3408 O O . SER B 1 93 ? -23.047 -4.918 -14.648 1 76.12 93 SER B O 1
ATOM 3410 N N . ALA B 1 94 ? -21.031 -4.055 -14.258 1 81.62 94 ALA B N 1
ATOM 3411 C CA . ALA B 1 94 ? -21.312 -3.852 -12.836 1 81.62 94 ALA B CA 1
ATOM 3412 C C . ALA B 1 94 ? -22.422 -2.826 -12.648 1 81.62 94 ALA B C 1
ATOM 3414 O O . ALA B 1 94 ? -22.422 -1.773 -13.289 1 81.62 94 ALA B O 1
ATOM 3415 N N . THR B 1 95 ? -23.359 -3.043 -11.82 1 82.62 95 THR B N 1
ATOM 3416 C CA . THR B 1 95 ? -24.516 -2.178 -11.641 1 82.62 95 THR B CA 1
ATOM 3417 C C . THR B 1 95 ? -24.297 -1.224 -10.469 1 82.62 95 THR B C 1
ATOM 3419 O O . THR B 1 95 ? -24.938 -0.169 -10.391 1 82.62 95 THR B O 1
ATOM 3422 N N . GLY B 1 96 ? -23.453 -1.639 -9.586 1 88.44 96 GLY B N 1
ATOM 3423 C CA . GLY B 1 96 ? -23.188 -0.789 -8.438 1 88.44 96 GLY B CA 1
ATOM 3424 C C . GLY B 1 96 ? -22.078 0.208 -8.672 1 88.44 96 GLY B C 1
ATOM 3425 O O . GLY B 1 96 ? -21.625 0.39 -9.805 1 88.44 96 GLY B O 1
ATOM 3426 N N . VAL B 1 97 ? -21.719 0.886 -7.574 1 90.75 97 VAL B N 1
ATOM 3427 C CA . VAL B 1 97 ? -20.688 1.904 -7.625 1 90.75 97 VAL B CA 1
ATOM 3428 C C . VAL B 1 97 ? -19.312 1.237 -7.766 1 90.75 97 VAL B C 1
ATOM 3430 O O . VAL B 1 97 ? -18.438 1.745 -8.477 1 90.75 97 VAL B O 1
ATOM 3433 N N . PHE B 1 98 ? -19.172 0.116 -7.129 1 94.88 98 PHE B N 1
ATOM 3434 C CA . PHE B 1 98 ? -17.906 -0.599 -7.152 1 94.88 98 PHE B CA 1
ATOM 3435 C C . PHE B 1 98 ? -17.797 -1.485 -8.391 1 94.88 98 PHE B C 1
ATOM 3437 O O . PHE B 1 98 ? -18.766 -2.174 -8.742 1 94.88 98 PHE B O 1
ATOM 3444 N N . LYS B 1 99 ? -16.641 -1.493 -9.062 1 93.69 99 LYS B N 1
ATOM 3445 C CA . LYS B 1 99 ? -16.453 -2.225 -10.312 1 93.69 99 LYS B CA 1
ATOM 3446 C C . LYS B 1 99 ? -15.469 -3.371 -10.133 1 93.69 99 LYS B C 1
ATOM 3448 O O . LYS B 1 99 ? -15.289 -4.188 -11.039 1 93.69 99 LYS B O 1
ATOM 3453 N N . THR B 1 100 ? -14.898 -3.453 -8.945 1 95.75 100 THR B N 1
ATOM 3454 C CA . THR B 1 100 ? -13.859 -4.445 -8.695 1 95.75 100 THR B CA 1
ATOM 3455 C C . THR B 1 100 ? -14.477 -5.816 -8.43 1 95.75 100 THR B C 1
ATOM 3457 O O . THR B 1 100 ? -15.32 -5.961 -7.543 1 95.75 100 THR B O 1
ATOM 3460 N N . LYS B 1 101 ? -14.008 -6.812 -9.273 1 94.25 101 LYS B N 1
ATOM 3461 C CA . LYS B 1 101 ? -14.398 -8.195 -9.031 1 94.25 101 LYS B CA 1
ATOM 3462 C C . LYS B 1 101 ? -13.977 -8.648 -7.637 1 94.25 101 LYS B C 1
ATOM 3464 O O . LYS B 1 101 ? -12.875 -8.344 -7.184 1 94.25 101 LYS B O 1
ATOM 3469 N N . LEU B 1 102 ? -14.867 -9.367 -6.965 1 96.75 102 LEU B N 1
ATOM 3470 C CA . LEU B 1 102 ? -14.594 -9.789 -5.598 1 96.75 102 LEU B CA 1
ATOM 3471 C C . LEU B 1 102 ? -13.664 -11 -5.582 1 96.75 102 LEU B C 1
ATOM 3473 O O . LEU B 1 102 ? -13.688 -11.812 -6.508 1 96.75 102 LEU B O 1
ATOM 3477 N N . SER B 1 103 ? -12.844 -11.078 -4.574 1 97.56 103 SER B N 1
ATOM 3478 C CA . SER B 1 103 ? -12.086 -12.281 -4.227 1 97.56 103 SER B CA 1
ATOM 3479 C C . SER B 1 103 ? -12.742 -13.039 -3.084 1 97.56 103 SER B C 1
ATOM 3481 O O . SER B 1 103 ? -13.906 -12.781 -2.752 1 97.56 103 SER B O 1
ATOM 3483 N N . ALA B 1 104 ? -12.039 -14 -2.506 1 97.94 104 ALA B N 1
ATOM 3484 C CA . ALA B 1 104 ? -12.617 -14.805 -1.437 1 97.94 104 ALA B CA 1
ATOM 3485 C C . ALA B 1 104 ? -12.953 -13.945 -0.22 1 97.94 104 ALA B C 1
ATOM 3487 O O . ALA B 1 104 ? -14.039 -14.07 0.355 1 97.94 104 ALA B O 1
ATOM 3488 N N . SER B 1 105 ? -12.039 -13.07 0.163 1 98.56 105 SER B N 1
ATOM 3489 C CA . SER B 1 105 ? -12.297 -12.219 1.316 1 98.56 105 SER B CA 1
ATOM 3490 C C . SER B 1 105 ? -13.43 -11.234 1.035 1 98.56 105 SER B C 1
ATOM 3492 O O . SER B 1 105 ? -14.234 -10.938 1.92 1 98.56 105 SER B O 1
ATOM 3494 N N . GLY B 1 106 ? -13.422 -10.711 -0.203 1 98.5 106 GLY B N 1
ATOM 3495 C CA . GLY B 1 106 ? -14.531 -9.852 -0.58 1 98.5 106 GLY B CA 1
ATOM 3496 C C . GLY B 1 106 ? -15.883 -10.539 -0.5 1 98.5 106 GLY B C 1
ATOM 3497 O O . GLY B 1 106 ? -16.859 -9.938 -0.05 1 98.5 106 GLY B O 1
ATOM 3498 N N . LEU B 1 107 ? -15.961 -11.781 -0.954 1 97.81 107 LEU B N 1
ATOM 3499 C CA . LEU B 1 107 ? -17.203 -12.539 -0.886 1 97.81 107 LEU B CA 1
ATOM 3500 C C . LEU B 1 107 ? -17.625 -12.773 0.562 1 97.81 107 LEU B C 1
ATOM 3502 O O . LEU B 1 107 ? -18.797 -12.625 0.906 1 97.81 107 LEU B O 1
ATOM 3506 N N . VAL B 1 108 ? -16.641 -13.133 1.397 1 98.56 108 VAL B N 1
ATOM 3507 C CA . VAL B 1 108 ? -16.938 -13.312 2.816 1 98.56 108 VAL B CA 1
ATOM 3508 C C . VAL B 1 108 ? -17.453 -12.008 3.414 1 98.56 108 VAL B C 1
ATOM 3510 O O . VAL B 1 108 ? -18.453 -12 4.129 1 98.56 108 VAL B O 1
ATOM 3513 N N . TYR B 1 109 ? -16.844 -10.906 3.117 1 98.75 109 TYR B N 1
ATOM 3514 C CA . TYR B 1 109 ? -17.234 -9.609 3.656 1 98.75 109 TYR B CA 1
ATOM 3515 C C . TYR B 1 109 ? -18.609 -9.188 3.148 1 98.75 109 TYR B C 1
ATOM 3517 O O . TYR B 1 109 ? -19.391 -8.586 3.887 1 98.75 109 TYR B O 1
ATOM 3525 N N . LYS B 1 110 ? -18.844 -9.469 1.896 1 97.81 110 LYS B N 1
ATOM 3526 C CA . LYS B 1 110 ? -20.141 -9.133 1.302 1 97.81 110 LYS B CA 1
ATOM 3527 C C . LYS B 1 110 ? -21.281 -9.789 2.062 1 97.81 110 LYS B C 1
ATOM 3529 O O . LYS B 1 110 ? -22.297 -9.156 2.344 1 97.81 110 LYS B O 1
ATOM 3534 N N . HIS B 1 111 ? -21.094 -11.039 2.422 1 97.62 111 HIS B N 1
ATOM 3535 C CA . HIS B 1 111 ? -22.172 -11.812 3.012 1 97.62 111 HIS B CA 1
ATOM 3536 C C . HIS B 1 111 ? -22.188 -11.672 4.531 1 97.62 111 HIS B C 1
ATOM 3538 O O . HIS B 1 111 ? -23.25 -11.711 5.152 1 97.62 111 HIS B O 1
ATOM 3544 N N . TYR B 1 112 ? -20.984 -11.492 5.152 1 98.38 112 TYR B N 1
ATOM 3545 C CA . TYR B 1 112 ? -20.922 -11.578 6.605 1 98.38 112 TYR B CA 1
ATOM 3546 C C . TYR B 1 112 ? -20.344 -10.305 7.207 1 98.38 112 TYR B C 1
ATOM 3548 O O . TYR B 1 112 ? -20.188 -10.195 8.422 1 98.38 112 TYR B O 1
ATOM 3556 N N . GLY B 1 113 ? -20.031 -9.336 6.375 1 98.62 113 GLY B N 1
ATOM 3557 C CA . GLY B 1 113 ? -19.328 -8.133 6.809 1 98.62 113 GLY B CA 1
ATOM 3558 C C . GLY B 1 113 ? -20.047 -7.402 7.93 1 98.62 113 GLY B C 1
ATOM 3559 O O . GLY B 1 113 ? -19.422 -6.965 8.891 1 98.62 113 GLY B O 1
ATOM 3560 N N . ARG B 1 114 ? -21.375 -7.246 7.836 1 98.31 114 ARG B N 1
ATOM 3561 C CA . ARG B 1 114 ? -22.141 -6.535 8.852 1 98.31 114 ARG B CA 1
ATOM 3562 C C . ARG B 1 114 ? -22.062 -7.25 10.203 1 98.31 114 ARG B C 1
ATOM 3564 O O . ARG B 1 114 ? -21.859 -6.617 11.234 1 98.31 114 ARG B O 1
ATOM 3571 N N . GLU B 1 115 ? -22.156 -8.578 10.172 1 97.94 115 GLU B N 1
ATOM 3572 C CA . GLU B 1 115 ? -22.062 -9.367 11.398 1 97.94 115 GLU B CA 1
ATOM 3573 C C . GLU B 1 115 ? -20.656 -9.281 12 1 97.94 115 GLU B C 1
ATOM 3575 O O . GLU B 1 115 ? -20.516 -9.211 13.219 1 97.94 115 GLU B O 1
ATOM 3580 N N . ILE B 1 116 ? -19.703 -9.281 11.172 1 98.62 116 ILE B N 1
ATOM 3581 C CA . ILE B 1 116 ? -18.312 -9.195 11.609 1 98.62 116 ILE B CA 1
ATOM 3582 C C . ILE B 1 116 ? -18.062 -7.84 12.266 1 98.62 116 ILE B C 1
ATOM 3584 O O . ILE B 1 116 ? -17.422 -7.766 13.328 1 98.62 116 ILE B O 1
ATOM 3588 N N . LEU B 1 117 ? -18.562 -6.758 11.625 1 98.62 117 LEU B N 1
ATOM 3589 C CA . LEU B 1 117 ? -18.406 -5.414 12.172 1 98.62 117 LEU B CA 1
ATOM 3590 C C . LEU B 1 117 ? -19.094 -5.301 13.539 1 98.62 117 LEU B C 1
ATOM 3592 O O . LEU B 1 117 ? -18.531 -4.715 14.461 1 98.62 117 LEU B O 1
ATOM 3596 N N . TYR B 1 118 ? -20.25 -5.957 13.711 1 97.06 118 TYR B N 1
ATOM 3597 C CA . TYR B 1 118 ? -20.938 -5.984 14.992 1 97.06 118 TYR B CA 1
ATOM 3598 C C . TYR B 1 118 ? -20.109 -6.723 16.047 1 97.06 118 TYR B C 1
ATOM 3600 O O . TYR B 1 118 ? -20.047 -6.301 17.203 1 97.06 118 TYR B O 1
ATOM 3608 N N . ALA B 1 119 ? -19.531 -7.785 15.633 1 97.06 119 ALA B N 1
ATOM 3609 C CA . ALA B 1 119 ? -18.766 -8.609 16.562 1 97.06 119 ALA B CA 1
ATOM 3610 C C . ALA B 1 119 ? -17.531 -7.855 17.062 1 97.06 119 ALA B C 1
ATOM 3612 O O . ALA B 1 119 ? -17.188 -7.941 18.25 1 97.06 119 ALA B O 1
ATOM 3613 N N . LEU B 1 120 ? -16.938 -7.109 16.25 1 97.75 120 LEU B N 1
ATOM 3614 C CA . LEU B 1 120 ? -15.688 -6.426 16.578 1 97.75 120 LEU B CA 1
ATOM 3615 C C . LEU B 1 120 ? -15.969 -5.105 17.297 1 97.75 120 LEU B C 1
ATOM 3617 O O . LEU B 1 120 ? -15.18 -4.66 18.125 1 97.75 120 LEU B O 1
ATOM 3621 N N . HIS B 1 121 ? -17.094 -4.457 16.875 1 97.94 121 HIS B N 1
ATOM 3622 C CA . HIS B 1 121 ? -17.5 -3.188 17.469 1 97.94 121 HIS B CA 1
ATOM 3623 C C . HIS B 1 121 ? -18.984 -3.182 17.781 1 97.94 121 HIS B C 1
ATOM 3625 O O . HIS B 1 121 ? -19.781 -2.555 17.078 1 97.94 121 HIS B O 1
ATOM 3631 N N . PRO B 1 122 ? -19.344 -3.691 18.875 1 96.62 122 PRO B N 1
ATOM 3632 C CA . PRO B 1 122 ? -20.75 -3.846 19.25 1 96.62 122 PRO B CA 1
ATOM 3633 C C . PRO B 1 122 ? -21.484 -2.512 19.344 1 96.62 122 PRO B C 1
ATOM 3635 O O . PRO B 1 122 ? -22.703 -2.469 19.234 1 96.62 122 PRO B O 1
ATOM 3638 N N . THR B 1 123 ? -20.781 -1.438 19.516 1 94.69 123 THR B N 1
ATOM 3639 C CA . THR B 1 123 ? -21.391 -0.116 19.625 1 94.69 123 THR B CA 1
ATOM 3640 C C . THR B 1 123 ? -22.109 0.257 18.328 1 94.69 123 THR B C 1
ATOM 3642 O O . THR B 1 123 ? -23 1.114 18.344 1 94.69 123 THR B O 1
ATOM 3645 N N . LEU B 1 124 ? -21.781 -0.358 17.266 1 96.94 124 LEU B N 1
ATOM 3646 C CA . LEU B 1 124 ? -22.391 -0.073 15.969 1 96.94 124 LEU B CA 1
ATOM 3647 C C . LEU B 1 124 ? -23.828 -0.583 15.922 1 96.94 124 LEU B C 1
ATOM 3649 O O . LEU B 1 124 ? -24.594 -0.19 15.047 1 96.94 124 LEU B O 1
ATOM 3653 N N . ARG B 1 125 ? -24.266 -1.453 16.828 1 93.88 125 ARG B N 1
ATOM 3654 C CA . ARG B 1 125 ? -25.594 -2.035 16.844 1 93.88 125 ARG B CA 1
ATOM 3655 C C . ARG B 1 125 ? -26.656 -0.972 17.125 1 93.88 125 ARG B C 1
ATOM 3657 O O . ARG B 1 125 ? -27.812 -1.111 16.703 1 93.88 125 ARG B O 1
ATOM 3664 N N . SER B 1 126 ? -26.219 0.088 17.719 1 93.94 126 SER B N 1
ATOM 3665 C CA . SER B 1 126 ? -27.156 1.122 18.141 1 93.94 126 SER B CA 1
ATOM 3666 C C . SER B 1 126 ? -27.438 2.109 17.016 1 93.94 126 SER B C 1
ATOM 3668 O O . SER B 1 126 ? -28.328 2.947 17.141 1 93.94 126 SER B O 1
ATOM 3670 N N . SER B 1 127 ? -26.75 2.025 15.938 1 94.88 127 SER B N 1
ATOM 3671 C CA . SER B 1 127 ? -26.938 2.951 14.828 1 94.88 127 SER B CA 1
ATOM 3672 C C . SER B 1 127 ? -26.797 2.236 13.484 1 94.88 127 SER B C 1
ATOM 3674 O O . SER B 1 127 ? -25.703 2.166 12.93 1 94.88 127 SER B O 1
ATOM 3676 N N . PRO B 1 128 ? -27.891 1.845 12.883 1 94.75 128 PRO B N 1
ATOM 3677 C CA . PRO B 1 128 ? -27.844 1.151 11.594 1 94.75 128 PRO B CA 1
ATOM 3678 C C . PRO B 1 128 ? -27.188 1.982 10.492 1 94.75 128 PRO B C 1
ATOM 3680 O O . PRO B 1 128 ? -26.484 1.436 9.641 1 94.75 128 PRO B O 1
ATOM 3683 N N . ASP B 1 129 ? -27.391 3.287 10.531 1 95.94 129 ASP B N 1
ATOM 3684 C CA . ASP B 1 129 ? -26.781 4.164 9.539 1 95.94 129 ASP B CA 1
ATOM 3685 C C . ASP B 1 129 ? -25.25 4.172 9.68 1 95.94 129 ASP B C 1
ATOM 3687 O O . ASP B 1 129 ? -24.531 4.168 8.68 1 95.94 129 ASP B O 1
ATOM 3691 N N . ALA B 1 130 ? -24.828 4.207 10.922 1 97.12 130 ALA B N 1
ATOM 3692 C CA . ALA B 1 130 ? -23.391 4.16 11.195 1 97.12 130 ALA B CA 1
ATOM 3693 C C . ALA B 1 130 ? -22.781 2.854 10.695 1 97.12 130 ALA B C 1
ATOM 3695 O O . ALA B 1 130 ? -21.703 2.852 10.094 1 97.12 130 ALA B O 1
ATOM 3696 N N . LEU B 1 131 ? -23.484 1.751 10.93 1 98.06 131 LEU B N 1
ATOM 3697 C CA . LEU B 1 131 ? -23.016 0.445 10.484 1 98.06 131 LEU B CA 1
ATOM 3698 C C . LEU B 1 131 ? -22.859 0.415 8.969 1 98.06 131 LEU B C 1
ATOM 3700 O O . LEU B 1 131 ? -21.844 -0.046 8.453 1 98.06 131 LEU B O 1
ATOM 3704 N N . GLU B 1 132 ? -23.875 0.862 8.273 1 98 132 GLU B N 1
ATOM 3705 C CA . GLU B 1 132 ? -23.844 0.833 6.816 1 98 132 GLU B CA 1
ATOM 3706 C C . GLU B 1 132 ? -22.719 1.712 6.277 1 98 132 GLU B C 1
ATOM 3708 O O . GLU B 1 132 ? -22.062 1.357 5.293 1 98 132 GLU B O 1
ATOM 3713 N N . TRP B 1 133 ? -22.516 2.891 6.895 1 98.31 133 TRP B N 1
ATOM 3714 C CA . TRP B 1 133 ? -21.438 3.77 6.48 1 98.31 133 TRP B CA 1
ATOM 3715 C C . TRP B 1 133 ? -20.078 3.092 6.68 1 98.31 133 TRP B C 1
ATOM 3717 O O . TRP B 1 133 ? -19.234 3.09 5.773 1 98.31 133 TRP B O 1
ATOM 3727 N N . VAL B 1 134 ? -19.906 2.469 7.883 1 98.75 134 VAL B N 1
ATOM 3728 C CA . VAL B 1 134 ? -18.656 1.797 8.203 1 98.75 134 VAL B CA 1
ATOM 3729 C C . VAL B 1 134 ? -18.453 0.612 7.262 1 98.75 134 VAL B C 1
ATOM 3731 O O . VAL B 1 134 ? -17.328 0.377 6.781 1 98.75 134 VAL B O 1
ATOM 3734 N N . TYR B 1 135 ? -19.531 -0.168 6.984 1 98.69 135 TYR B N 1
ATOM 3735 C CA . TYR B 1 135 ? -19.516 -1.323 6.094 1 98.69 135 TYR B CA 1
ATOM 3736 C C . TYR B 1 135 ? -19 -0.94 4.715 1 98.69 135 TYR B C 1
ATOM 3738 O O . TYR B 1 135 ? -18.094 -1.593 4.184 1 98.69 135 TYR B O 1
ATOM 3746 N N . THR B 1 136 ? -19.438 0.161 4.188 1 98.25 136 THR B N 1
ATOM 3747 C CA . THR B 1 136 ? -19.062 0.629 2.859 1 98.25 136 THR B CA 1
ATOM 3748 C C . THR B 1 136 ? -17.672 1.26 2.889 1 98.25 136 THR B C 1
ATOM 3750 O O . THR B 1 136 ? -16.859 1.031 1.989 1 98.25 136 THR B O 1
ATOM 3753 N N . LYS B 1 137 ? -17.406 2.025 3.93 1 98.06 137 LYS B N 1
ATOM 3754 C CA . LYS B 1 137 ? -16.125 2.695 4.078 1 98.06 137 LYS B CA 1
ATOM 3755 C C . LYS B 1 137 ? -14.977 1.683 4.168 1 98.06 137 LYS B C 1
ATOM 3757 O O . LYS B 1 137 ? -13.93 1.862 3.543 1 98.06 137 LYS B O 1
ATOM 3762 N N . MET B 1 138 ? -15.203 0.622 4.93 1 98.5 138 MET B N 1
ATOM 3763 C CA . MET B 1 138 ? -14.195 -0.423 5.098 1 98.5 138 MET B CA 1
ATOM 3764 C C . MET B 1 138 ? -13.93 -1.14 3.777 1 98.5 138 MET B C 1
ATOM 3766 O O . MET B 1 138 ? -12.797 -1.503 3.48 1 98.5 138 MET B O 1
ATOM 3770 N N . TYR B 1 139 ? -14.984 -1.39 3.031 1 98.56 139 TYR B N 1
ATOM 3771 C CA . TYR B 1 139 ? -14.75 -2.01 1.733 1 98.56 139 TYR B CA 1
ATOM 3772 C C . TYR B 1 139 ? -13.922 -1.096 0.835 1 98.56 139 TYR B C 1
ATOM 3774 O O . TYR B 1 139 ? -12.93 -1.526 0.247 1 98.56 139 TYR B O 1
ATOM 3782 N N . ARG B 1 140 ? -14.297 0.16 0.773 1 97.56 140 ARG B N 1
ATOM 3783 C CA . ARG B 1 140 ? -13.656 1.121 -0.116 1 97.56 140 ARG B CA 1
ATOM 3784 C C . ARG B 1 140 ? -12.188 1.313 0.255 1 97.56 140 ARG B C 1
ATOM 3786 O O . ARG B 1 140 ? -11.312 1.299 -0.614 1 97.56 140 ARG B O 1
ATOM 3793 N N . ASP B 1 141 ? -11.945 1.437 1.526 1 96.81 141 ASP B N 1
ATOM 3794 C CA . ASP B 1 141 ? -10.633 1.891 1.97 1 96.81 141 ASP B CA 1
ATOM 3795 C C . ASP B 1 141 ? -9.688 0.709 2.191 1 96.81 141 ASP B C 1
ATOM 3797 O O . ASP B 1 141 ? -8.469 0.874 2.184 1 96.81 141 ASP B O 1
ATOM 3801 N N . PHE B 1 142 ? -10.227 -0.504 2.426 1 98.44 142 PHE B N 1
ATOM 3802 C CA . PHE B 1 142 ? -9.359 -1.596 2.861 1 98.44 142 PHE B CA 1
ATOM 3803 C C . PHE B 1 142 ? -9.578 -2.832 1.998 1 98.44 142 PHE B C 1
ATOM 3805 O O . PHE B 1 142 ? -8.633 -3.35 1.396 1 98.44 142 PHE B O 1
ATOM 3812 N N . MET B 1 143 ? -10.844 -3.314 1.792 1 98.69 143 MET B N 1
ATOM 3813 C CA . MET B 1 143 ? -11.156 -4.605 1.191 1 98.69 143 MET B CA 1
ATOM 3814 C C . MET B 1 143 ? -10.938 -4.574 -0.317 1 98.69 143 MET B C 1
ATOM 3816 O O . MET B 1 143 ? -10.438 -5.543 -0.896 1 98.69 143 MET B O 1
ATOM 3820 N N . GLU B 1 144 ? -11.305 -3.494 -0.958 1 98.38 144 GLU B N 1
ATOM 3821 C CA . GLU B 1 144 ? -11.328 -3.434 -2.416 1 98.38 144 GLU B CA 1
ATOM 3822 C C . GLU B 1 144 ? -9.938 -3.648 -3.008 1 98.38 144 GLU B C 1
ATOM 3824 O O . GLU B 1 144 ? -9.789 -4.348 -4.012 1 98.38 144 GLU B O 1
ATOM 3829 N N . GLY B 1 145 ? -8.969 -2.986 -2.352 1 98 145 GLY B N 1
ATOM 3830 C CA . GLY B 1 145 ? -7.602 -3.162 -2.826 1 98 145 GLY B CA 1
ATOM 3831 C C . GLY B 1 145 ? -7.145 -4.609 -2.801 1 98 145 GLY B C 1
ATOM 3832 O O . GLY B 1 145 ? -6.383 -5.039 -3.67 1 98 145 GLY B O 1
ATOM 3833 N N . LEU B 1 146 ? -7.566 -5.367 -1.81 1 98.5 146 LEU B N 1
ATOM 3834 C CA . LEU B 1 146 ? -7.223 -6.781 -1.713 1 98.5 146 LEU B CA 1
ATOM 3835 C C . LEU B 1 146 ? -7.918 -7.586 -2.807 1 98.5 146 LEU B C 1
ATOM 3837 O O . LEU B 1 146 ? -7.312 -8.477 -3.406 1 98.5 146 LEU B O 1
ATOM 3841 N N . ASP B 1 147 ? -9.203 -7.25 -3.057 1 97.81 147 ASP B N 1
ATOM 3842 C CA . ASP B 1 147 ? -9.922 -7.883 -4.156 1 97.81 147 ASP B CA 1
ATOM 3843 C C . ASP B 1 147 ? -9.242 -7.617 -5.492 1 97.81 147 ASP B C 1
ATOM 3845 O O . ASP B 1 147 ? -9.055 -8.531 -6.297 1 97.81 147 ASP B O 1
ATOM 3849 N N . ALA B 1 148 ? -8.898 -6.355 -5.691 1 97.31 148 ALA B N 1
ATOM 3850 C CA . ALA B 1 148 ? -8.25 -5.965 -6.945 1 97.31 148 ALA B CA 1
ATOM 3851 C C . ALA B 1 148 ? -6.934 -6.707 -7.141 1 97.31 148 ALA B C 1
ATOM 3853 O O . ALA B 1 148 ? -6.68 -7.262 -8.211 1 97.31 148 ALA B O 1
ATOM 3854 N N . ASN B 1 149 ? -6.176 -6.75 -6.098 1 97.12 149 ASN B N 1
ATOM 3855 C CA . ASN B 1 149 ? -4.871 -7.395 -6.18 1 97.12 149 ASN B CA 1
ATOM 3856 C C . ASN B 1 149 ? -5 -8.883 -6.508 1 97.12 149 ASN B C 1
ATOM 3858 O O . ASN B 1 149 ? -4.289 -9.391 -7.375 1 97.12 149 ASN B O 1
ATOM 3862 N N . ASP B 1 150 ? -5.871 -9.555 -5.852 1 97 150 ASP B N 1
ATOM 3863 C CA . ASP B 1 150 ? -5.996 -10.992 -6.051 1 97 150 ASP B CA 1
ATOM 3864 C C . ASP B 1 150 ? -6.543 -11.312 -7.441 1 97 150 ASP B C 1
ATOM 3866 O O . ASP B 1 150 ? -6.238 -12.367 -8.008 1 97 150 ASP B O 1
ATOM 3870 N N . ASN B 1 151 ? -7.316 -10.398 -7.988 1 95 151 ASN B N 1
ATOM 3871 C CA . ASN B 1 151 ? -7.902 -10.609 -9.305 1 95 151 ASN B CA 1
ATOM 3872 C C . ASN B 1 151 ? -7.016 -10.055 -10.414 1 95 151 ASN B C 1
ATOM 3874 O O . ASN B 1 151 ? -7.422 -10.016 -11.578 1 95 151 ASN B O 1
ATOM 3878 N N . GLY B 1 152 ? -5.863 -9.555 -10.055 1 94.88 152 GLY B N 1
ATOM 3879 C CA . GLY B 1 152 ? -4.914 -9.094 -11.055 1 94.88 152 GLY B CA 1
ATOM 3880 C C . GLY B 1 152 ? -5.297 -7.762 -11.664 1 94.88 152 GLY B C 1
ATOM 3881 O O . GLY B 1 152 ? -5.051 -7.523 -12.852 1 94.88 152 GLY B O 1
ATOM 3882 N N . ILE B 1 153 ? -5.945 -6.918 -10.953 1 95.31 153 ILE B N 1
ATOM 3883 C CA . ILE B 1 153 ? -6.352 -5.602 -11.43 1 95.31 153 ILE B CA 1
ATOM 3884 C C . ILE B 1 153 ? -5.305 -4.562 -11.047 1 95.31 153 ILE B C 1
ATOM 3886 O O . ILE B 1 153 ? -5.027 -4.359 -9.859 1 95.31 153 ILE B O 1
ATOM 3890 N N . GLU B 1 154 ? -4.773 -3.939 -12.062 1 95.62 154 GLU B N 1
ATOM 3891 C CA . GLU B 1 154 ? -3.799 -2.877 -11.828 1 95.62 154 GLU B CA 1
ATOM 3892 C C . GLU B 1 154 ? -4.445 -1.672 -11.148 1 95.62 154 GLU B C 1
ATOM 3894 O O . GLU B 1 154 ? -5.578 -1.308 -11.469 1 95.62 154 GLU B O 1
ATOM 3899 N N . ILE B 1 155 ? -3.717 -1.028 -10.281 1 96.12 155 ILE B N 1
ATOM 3900 C CA . ILE B 1 155 ? -4.23 0.169 -9.625 1 96.12 155 ILE B CA 1
ATOM 3901 C C . ILE B 1 155 ? -4.445 1.271 -10.664 1 96.12 155 ILE B C 1
ATOM 3903 O O . ILE B 1 155 ? -5.348 2.1 -10.516 1 96.12 155 ILE B O 1
ATOM 3907 N N . ALA B 1 156 ? -3.58 1.348 -11.664 1 95.94 156 ALA B N 1
ATOM 3908 C CA . ALA B 1 156 ? -3.629 2.299 -12.773 1 95.94 156 ALA B CA 1
ATOM 3909 C C . ALA B 1 156 ? -2.889 1.761 -13.992 1 95.94 156 ALA B C 1
ATOM 3911 O O . ALA B 1 156 ? -2.131 0.793 -13.891 1 95.94 156 ALA B O 1
ATOM 3912 N N . ASP B 1 157 ? -3.078 2.354 -15.109 1 92.56 157 ASP B N 1
ATOM 3913 C CA . ASP B 1 157 ? -2.391 1.919 -16.328 1 92.56 157 ASP B CA 1
ATOM 3914 C C . ASP B 1 157 ? -0.892 2.199 -16.234 1 92.56 157 ASP B C 1
ATOM 3916 O O . ASP B 1 157 ? -0.075 1.374 -16.656 1 92.56 157 ASP B O 1
ATOM 3920 N N . GLN B 1 158 ? -0.613 3.334 -15.734 1 93 158 GLN B N 1
ATOM 3921 C CA . GLN B 1 158 ? 0.768 3.752 -15.516 1 93 158 GLN B CA 1
ATOM 3922 C C . GLN B 1 158 ? 0.95 4.344 -14.125 1 93 158 GLN B C 1
ATOM 3924 O O . GLN B 1 158 ? 0.137 5.156 -13.68 1 93 158 GLN B O 1
ATOM 3929 N N . VAL B 1 159 ? 1.982 3.848 -13.5 1 95.06 159 VAL B N 1
ATOM 3930 C CA . VAL B 1 159 ? 2.26 4.363 -12.164 1 95.06 159 VAL B CA 1
ATOM 3931 C C . VAL B 1 159 ? 3.59 5.109 -12.164 1 95.06 159 VAL B C 1
ATOM 3933 O O . VAL B 1 159 ? 4.488 4.793 -12.945 1 95.06 159 VAL B O 1
ATOM 3936 N N . ARG B 1 160 ? 3.738 6.102 -11.289 1 95 160 ARG B N 1
ATOM 3937 C CA . ARG B 1 160 ? 4.941 6.922 -11.195 1 95 160 ARG B CA 1
ATOM 3938 C C . ARG B 1 160 ? 5.98 6.262 -10.289 1 95 160 ARG B C 1
ATOM 3940 O O . ARG B 1 160 ? 7.18 6.527 -10.422 1 95 160 ARG B O 1
ATOM 3947 N N . TYR B 1 161 ? 5.574 5.43 -9.414 1 95.62 161 TYR B N 1
ATOM 3948 C CA . TYR B 1 161 ? 6.426 4.715 -8.469 1 95.62 161 TYR B CA 1
ATOM 3949 C C . TYR B 1 161 ? 5.738 3.453 -7.961 1 95.62 161 TYR B C 1
ATOM 3951 O O . TYR B 1 161 ? 4.543 3.262 -8.18 1 95.62 161 TYR B O 1
ATOM 3959 N N . LYS B 1 162 ? 6.504 2.584 -7.305 1 94.19 162 LYS B N 1
ATOM 3960 C CA . LYS B 1 162 ? 5.996 1.354 -6.707 1 94.19 162 LYS B CA 1
ATOM 3961 C C . LYS B 1 162 ? 5.805 1.511 -5.203 1 94.19 162 LYS B C 1
ATOM 3963 O O . LYS B 1 162 ? 6.633 2.127 -4.527 1 94.19 162 LYS B O 1
ATOM 3968 N N . ASP B 1 163 ? 4.711 1.039 -4.75 1 92.81 163 ASP B N 1
ATOM 3969 C CA . ASP B 1 163 ? 4.559 0.882 -3.309 1 92.81 163 ASP B CA 1
ATOM 3970 C C . ASP B 1 163 ? 4.82 -0.56 -2.881 1 92.81 163 ASP B C 1
ATOM 3972 O O . ASP B 1 163 ? 4.012 -1.451 -3.154 1 92.81 163 ASP B O 1
ATOM 3976 N N . GLY B 1 164 ? 5.879 -0.771 -2.199 1 93.75 164 GLY B N 1
ATOM 3977 C CA . GLY B 1 164 ? 6.277 -2.111 -1.799 1 93.75 164 GLY B CA 1
ATOM 3978 C C . GLY B 1 164 ? 5.844 -2.467 -0.391 1 93.75 164 GLY B C 1
ATOM 3979 O O . GLY B 1 164 ? 6.367 -3.408 0.207 1 93.75 164 GLY B O 1
ATOM 3980 N N . THR B 1 165 ? 4.863 -1.735 0.165 1 97.56 165 THR B N 1
ATOM 3981 C CA . THR B 1 165 ? 4.547 -1.917 1.578 1 97.56 165 THR B CA 1
ATOM 3982 C C . THR B 1 165 ? 3.113 -2.41 1.754 1 97.56 165 THR B C 1
ATOM 3984 O O . THR B 1 165 ? 2.604 -2.467 2.875 1 97.56 165 THR B O 1
ATOM 3987 N N . SER B 1 166 ? 2.424 -2.814 0.634 1 97.5 166 SER B N 1
ATOM 3988 C CA . SER B 1 166 ? 1.025 -3.227 0.682 1 97.5 166 SER B CA 1
ATOM 3989 C C . SER B 1 166 ? 0.86 -4.535 1.448 1 97.5 166 SER B C 1
ATOM 3991 O O . SER B 1 166 ? 1.808 -5.312 1.566 1 97.5 166 SER B O 1
ATOM 3993 N N . LEU B 1 167 ? -0.302 -4.773 1.948 1 98.69 167 LEU B N 1
ATOM 3994 C CA . LEU B 1 167 ? -0.592 -5.977 2.727 1 98.69 167 LEU B CA 1
ATOM 3995 C C . LEU B 1 167 ? -0.384 -7.23 1.886 1 98.69 167 LEU B C 1
ATOM 3997 O O . LEU B 1 167 ? 0.241 -8.188 2.342 1 98.69 167 LEU B O 1
ATOM 4001 N N . PRO B 1 168 ? -0.842 -7.277 0.598 1 98.38 168 PRO B N 1
ATOM 4002 C CA . PRO B 1 168 ? -0.588 -8.484 -0.196 1 98.38 168 PRO B CA 1
ATOM 4003 C C . PRO B 1 168 ? 0.901 -8.789 -0.339 1 98.38 168 PRO B C 1
ATOM 4005 O O . PRO B 1 168 ? 1.301 -9.961 -0.289 1 98.38 168 PRO B O 1
ATOM 4008 N N . MET B 1 169 ? 1.733 -7.789 -0.448 1 97.38 169 MET B N 1
ATOM 4009 C CA . MET B 1 169 ? 3.17 -8 -0.581 1 97.38 169 MET B CA 1
ATOM 4010 C C . MET B 1 169 ? 3.762 -8.547 0.715 1 97.38 169 MET B C 1
ATOM 4012 O O . MET B 1 169 ? 4.629 -9.422 0.689 1 97.38 169 MET B O 1
ATOM 4016 N N . ARG B 1 170 ? 3.316 -8.023 1.82 1 98.44 170 ARG B N 1
ATOM 4017 C CA . ARG B 1 170 ? 3.797 -8.492 3.117 1 98.44 170 ARG B CA 1
ATOM 4018 C C . ARG B 1 170 ? 3.379 -9.938 3.365 1 98.44 170 ARG B C 1
ATOM 4020 O O . ARG B 1 170 ? 4.156 -10.727 3.898 1 98.44 170 ARG B O 1
ATOM 4027 N N . VAL B 1 171 ? 2.174 -10.273 2.973 1 98.75 171 VAL B N 1
ATOM 4028 C CA . VAL B 1 171 ? 1.683 -11.641 3.096 1 98.75 171 VAL B CA 1
ATOM 4029 C C . VAL B 1 171 ? 2.498 -12.57 2.197 1 98.75 171 VAL B C 1
ATOM 4031 O O . VAL B 1 171 ? 2.875 -13.672 2.609 1 98.75 171 VAL B O 1
ATOM 4034 N N . ALA B 1 172 ? 2.773 -12.125 0.966 1 97.62 172 ALA B N 1
ATOM 4035 C CA . ALA B 1 172 ? 3.545 -12.922 0.02 1 97.62 172 ALA B CA 1
ATOM 4036 C C . ALA B 1 172 ? 4.906 -13.297 0.602 1 97.62 172 ALA B C 1
ATOM 4038 O O . ALA B 1 172 ? 5.398 -14.406 0.379 1 97.62 172 ALA B O 1
ATOM 4039 N N . ARG B 1 173 ? 5.473 -12.453 1.394 1 97.12 173 ARG B N 1
ATOM 4040 C CA . ARG B 1 173 ? 6.805 -12.68 1.947 1 97.12 173 ARG B CA 1
ATOM 4041 C C . ARG B 1 173 ? 6.77 -13.742 3.037 1 97.12 173 ARG B C 1
ATOM 4043 O O . ARG B 1 173 ? 7.816 -14.227 3.471 1 97.12 173 ARG B O 1
ATOM 4050 N N . LEU B 1 174 ? 5.574 -14.109 3.457 1 97.5 174 LEU B N 1
ATOM 4051 C CA . LEU B 1 174 ? 5.449 -15.109 4.512 1 97.5 174 LEU B CA 1
ATOM 4052 C C . LEU B 1 174 ? 5.426 -16.516 3.922 1 97.5 174 LEU B C 1
ATOM 4054 O O . LEU B 1 174 ? 5.566 -17.5 4.648 1 97.5 174 LEU B O 1
ATOM 4058 N N . ASN B 1 175 ? 5.258 -16.641 2.557 1 95.88 175 ASN B N 1
ATOM 4059 C CA . ASN B 1 175 ? 5.367 -17.953 1.916 1 95.88 175 ASN B CA 1
ATOM 4060 C C . ASN B 1 175 ? 6.793 -18.5 1.993 1 95.88 175 ASN B C 1
ATOM 4062 O O . ASN B 1 175 ? 7.738 -17.734 2.209 1 95.88 175 ASN B O 1
ATOM 4066 N N . SER B 1 176 ? 6.875 -19.797 1.854 1 93.31 176 SER B N 1
ATOM 4067 C CA . SER B 1 176 ? 8.211 -20.391 1.813 1 93.31 176 SER B CA 1
ATOM 4068 C C . SER B 1 176 ? 9.008 -19.859 0.625 1 93.31 176 SER B C 1
ATOM 4070 O O . SER B 1 176 ? 8.469 -19.688 -0.468 1 93.31 176 SER B O 1
ATOM 4072 N N . ARG B 1 177 ? 10.289 -19.656 0.842 1 92.44 177 ARG B N 1
ATOM 4073 C CA . ARG B 1 177 ? 11.18 -19.219 -0.228 1 92.44 177 ARG B CA 1
ATOM 4074 C C . ARG B 1 177 ? 11.656 -20.406 -1.063 1 92.44 177 ARG B C 1
ATOM 4076 O O . ARG B 1 177 ? 11.734 -21.531 -0.567 1 92.44 177 ARG B O 1
ATOM 4083 N N . TRP B 1 178 ? 12.023 -20.094 -2.266 1 92.31 178 TRP B N 1
ATOM 4084 C CA . TRP B 1 178 ? 12.445 -21.125 -3.205 1 92.31 178 TRP B CA 1
ATOM 4085 C C . TRP B 1 178 ? 13.742 -21.781 -2.738 1 92.31 178 TRP B C 1
ATOM 4087 O O . TRP B 1 178 ? 14.008 -22.953 -3.057 1 92.31 178 TRP B O 1
ATOM 4097 N N . ASN B 1 179 ? 14.508 -21.016 -1.976 1 93.19 179 ASN B N 1
ATOM 4098 C CA . ASN B 1 179 ? 15.828 -21.5 -1.587 1 93.19 179 ASN B CA 1
ATOM 4099 C C . ASN B 1 179 ? 15.867 -21.891 -0.112 1 93.19 179 ASN B C 1
ATOM 4101 O O . ASN B 1 179 ? 16.938 -21.969 0.485 1 93.19 179 ASN B O 1
ATOM 4105 N N . GLU B 1 180 ? 14.688 -22.047 0.433 1 89.69 180 GLU B N 1
ATOM 4106 C CA . GLU B 1 180 ? 14.617 -22.594 1.784 1 89.69 180 GLU B CA 1
ATOM 4107 C C . GLU B 1 180 ? 14.672 -24.109 1.768 1 89.69 180 GLU B C 1
ATOM 4109 O O . GLU B 1 180 ? 13.984 -24.75 0.967 1 89.69 180 GLU B O 1
ATOM 4114 N N . PRO B 1 181 ? 15.492 -24.688 2.617 1 84.88 181 PRO B N 1
ATOM 4115 C CA . PRO B 1 181 ? 15.555 -26.141 2.652 1 84.88 181 PRO B CA 1
ATOM 4116 C C . PRO B 1 181 ? 14.219 -26.781 3.033 1 84.88 181 PRO B C 1
ATOM 4118 O O . PRO B 1 181 ? 13.508 -26.266 3.898 1 84.88 181 PRO B O 1
ATOM 4121 N N . ALA B 1 182 ? 13.953 -27.828 2.32 1 78.38 182 ALA B N 1
ATOM 4122 C CA . ALA B 1 182 ? 12.703 -28.531 2.602 1 78.38 182 ALA B CA 1
ATOM 4123 C C . ALA B 1 182 ? 12.633 -28.953 4.062 1 78.38 182 ALA B C 1
A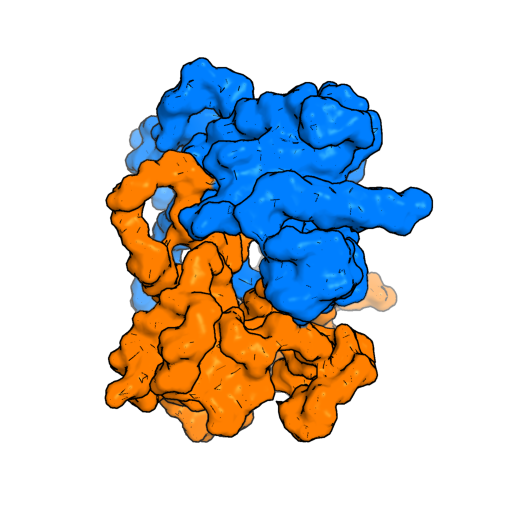TOM 4125 O O . ALA B 1 182 ? 13.625 -29.422 4.629 1 78.38 182 ALA B O 1
ATOM 4126 N N . GLY B 1 183 ? 11.562 -28.734 4.664 1 78.94 183 GLY B N 1
ATOM 4127 C CA . GLY B 1 183 ? 11.336 -29.188 6.023 1 78.94 183 GLY B CA 1
ATOM 4128 C C . GLY B 1 183 ? 11.914 -28.266 7.074 1 78.94 183 GLY B C 1
ATOM 4129 O O . GLY B 1 183 ? 11.844 -28.562 8.273 1 78.94 183 GLY B O 1
ATOM 4130 N N . SER B 1 184 ? 12.602 -27.266 6.57 1 80.19 184 SER B N 1
ATOM 4131 C CA . SER B 1 184 ? 13.156 -26.312 7.539 1 80.19 184 SER B CA 1
ATOM 4132 C C . SER B 1 184 ? 12.18 -25.172 7.812 1 80.19 184 SER B C 1
ATOM 4134 O O . SER B 1 184 ? 11.422 -24.781 6.926 1 80.19 184 SER B O 1
ATOM 4136 N N . GLY B 1 185 ? 11.93 -24.922 9.102 1 86.81 185 GLY B N 1
ATOM 4137 C CA . GLY B 1 185 ? 11.109 -23.781 9.461 1 86.81 185 GLY B CA 1
ATOM 4138 C C . GLY B 1 185 ? 9.648 -24.141 9.68 1 86.81 185 GLY B C 1
ATOM 4139 O O . GLY B 1 185 ? 9.32 -25.312 9.883 1 86.81 185 GLY B O 1
ATOM 4140 N N . PRO B 1 186 ? 8.805 -23.141 9.656 1 93.12 186 PRO B N 1
ATOM 4141 C CA . PRO B 1 186 ? 7.371 -23.375 9.852 1 93.12 186 PRO B CA 1
ATOM 4142 C C . PRO B 1 186 ? 6.727 -24.109 8.672 1 93.12 186 PRO B C 1
ATOM 4144 O O . PRO B 1 186 ? 7.207 -24 7.539 1 93.12 186 PRO B O 1
ATOM 4147 N N . THR B 1 187 ? 5.746 -24.875 8.953 1 94.31 187 THR B N 1
ATOM 4148 C CA . THR B 1 187 ? 4.961 -25.531 7.91 1 94.31 187 THR B CA 1
ATOM 4149 C C . THR B 1 187 ? 4.168 -24.5 7.109 1 94.31 187 THR B C 1
ATOM 4151 O O . THR B 1 187 ? 4.035 -23.359 7.523 1 94.31 187 THR B O 1
ATOM 4154 N N . GLU B 1 188 ? 3.693 -24.938 5.98 1 93.94 188 GLU B N 1
ATOM 4155 C CA . GLU B 1 188 ? 2.859 -24.094 5.137 1 93.94 188 GLU B CA 1
ATOM 4156 C C . GLU B 1 188 ? 1.645 -23.578 5.902 1 93.94 188 GLU B C 1
ATOM 4158 O O . GLU B 1 188 ? 1.281 -22.406 5.785 1 93.94 188 GLU B O 1
ATOM 4163 N N . THR B 1 189 ? 1.045 -24.406 6.672 1 95.69 189 THR B N 1
ATOM 4164 C CA . THR B 1 189 ? -0.144 -24.031 7.434 1 95.69 189 THR B CA 1
ATOM 4165 C C . THR B 1 189 ? 0.207 -23.031 8.523 1 95.69 189 THR B C 1
ATOM 4167 O O . THR B 1 189 ? -0.561 -22.109 8.797 1 95.69 189 THR B O 1
ATOM 4170 N N . GLU B 1 190 ? 1.34 -23.266 9.203 1 97.06 190 GLU B N 1
ATOM 4171 C CA . GLU B 1 190 ? 1.781 -22.297 10.219 1 97.06 190 GLU B CA 1
ATOM 4172 C C . GLU B 1 190 ? 2.018 -20.922 9.609 1 97.06 190 GLU B C 1
ATOM 4174 O O . GLU B 1 190 ? 1.641 -19.906 10.195 1 97.06 190 GLU B O 1
ATOM 4179 N N . ARG B 1 191 ? 2.617 -20.938 8.43 1 97.56 191 ARG B N 1
ATOM 4180 C CA . ARG B 1 191 ? 2.834 -19.672 7.719 1 97.56 191 ARG B CA 1
ATOM 4181 C C . ARG B 1 191 ? 1.508 -19.031 7.344 1 97.56 191 ARG B C 1
ATOM 4183 O O . ARG B 1 191 ? 1.36 -17.797 7.441 1 97.56 191 ARG B O 1
ATOM 4190 N N . PHE B 1 192 ? 0.576 -19.875 6.969 1 98.56 192 PHE B N 1
ATOM 4191 C CA . PHE B 1 192 ? -0.748 -19.375 6.621 1 98.56 192 PHE B CA 1
ATOM 4192 C C . PHE B 1 192 ? -1.411 -18.703 7.824 1 98.56 192 PHE B C 1
ATOM 4194 O O . PHE B 1 192 ? -2.012 -17.641 7.699 1 98.56 192 PHE B O 1
ATOM 4201 N N . GLU B 1 193 ? -1.299 -19.312 8.945 1 98.56 193 GLU B N 1
ATOM 4202 C CA . GLU B 1 193 ? -1.885 -18.766 10.156 1 98.56 193 GLU B CA 1
ATOM 4203 C C . GLU B 1 193 ? -1.247 -17.422 10.516 1 98.56 193 GLU B C 1
ATOM 4205 O O . GLU B 1 193 ? -1.933 -16.5 10.969 1 98.56 193 GLU B O 1
ATOM 4210 N N . GLN B 1 194 ? 0.052 -17.312 10.297 1 98.62 194 GLN B N 1
ATOM 4211 C CA . GLN B 1 194 ? 0.734 -16.031 10.5 1 98.62 194 GLN B CA 1
ATOM 4212 C C . GLN B 1 194 ? 0.211 -14.969 9.547 1 98.62 194 GLN B C 1
ATOM 4214 O O . GLN B 1 194 ? 0.003 -13.82 9.938 1 98.62 194 GLN B O 1
ATOM 4219 N N . ALA B 1 195 ? -0.001 -15.375 8.289 1 98.88 195 ALA B N 1
ATOM 4220 C CA . ALA B 1 195 ? -0.541 -14.461 7.285 1 98.88 195 ALA B CA 1
ATOM 4221 C C . ALA B 1 195 ? -1.952 -14.016 7.652 1 98.88 195 ALA B C 1
ATOM 4223 O O . ALA B 1 195 ? -2.291 -12.836 7.52 1 98.88 195 ALA B O 1
ATOM 4224 N N . SER B 1 196 ? -2.729 -14.969 8.102 1 98.88 196 SER B N 1
ATOM 4225 C CA . SER B 1 196 ? -4.09 -14.656 8.523 1 98.88 196 SER B CA 1
ATOM 4226 C C . SER B 1 196 ? -4.102 -13.688 9.695 1 98.88 196 SER B C 1
ATOM 4228 O O . SER B 1 196 ? -4.867 -12.719 9.703 1 98.88 196 SER B O 1
ATOM 4230 N N . ALA B 1 197 ? -3.234 -13.938 10.648 1 98.75 197 ALA B N 1
ATOM 4231 C CA . ALA B 1 197 ? -3.125 -13.047 11.797 1 98.75 197 ALA B CA 1
ATOM 4232 C C . ALA B 1 197 ? -2.684 -11.656 11.375 1 98.75 197 ALA B C 1
ATOM 4234 O O . ALA B 1 197 ? -3.191 -10.648 11.891 1 98.75 197 ALA B O 1
ATOM 4235 N N . LEU B 1 198 ? -1.743 -11.594 10.461 1 98.81 198 LEU B N 1
ATOM 4236 C CA . LEU B 1 198 ? -1.285 -10.312 9.938 1 98.81 198 LEU B CA 1
ATOM 4237 C C . LEU B 1 198 ? -2.43 -9.555 9.266 1 98.81 198 LEU B C 1
ATOM 4239 O O . LEU B 1 198 ? -2.639 -8.367 9.531 1 98.81 198 LEU B O 1
ATOM 4243 N N . CYS B 1 199 ? -3.191 -10.258 8.422 1 98.88 199 CYS B N 1
ATOM 4244 C CA . CYS B 1 199 ? -4.34 -9.656 7.754 1 98.88 199 CYS B CA 1
ATOM 4245 C C . CYS B 1 199 ? -5.363 -9.156 8.766 1 98.88 199 CYS B C 1
ATOM 4247 O O . CYS B 1 199 ? -5.891 -8.055 8.625 1 98.88 199 CYS B O 1
ATOM 4249 N N . GLY B 1 200 ? -5.574 -9.969 9.75 1 98.81 200 GLY B N 1
ATOM 4250 C CA . GLY B 1 200 ? -6.52 -9.586 10.789 1 98.81 200 GLY B CA 1
ATOM 4251 C C . GLY B 1 200 ? -6.094 -8.352 11.555 1 98.81 200 GLY B C 1
ATOM 4252 O O . GLY B 1 200 ? -6.918 -7.48 11.852 1 98.81 200 GLY B O 1
ATOM 4253 N N . SER B 1 201 ? -4.84 -8.297 11.914 1 98.56 201 SER B N 1
ATOM 4254 C CA . SER B 1 201 ? -4.316 -7.137 12.625 1 98.56 201 SER B CA 1
ATOM 4255 C C . SER B 1 201 ? -4.488 -5.863 11.812 1 98.56 201 SER B C 1
ATOM 4257 O O . SER B 1 201 ? -4.871 -4.82 12.352 1 98.56 201 SER B O 1
ATOM 4259 N N . GLU B 1 202 ? -4.242 -5.934 10.523 1 98.56 202 GLU B N 1
ATOM 4260 C CA . GLU B 1 202 ? -4.402 -4.777 9.648 1 98.56 202 GLU B CA 1
ATOM 4261 C C . GLU B 1 202 ? -5.867 -4.387 9.508 1 98.56 202 GLU B C 1
ATOM 4263 O O . GLU B 1 202 ? -6.207 -3.201 9.539 1 98.56 202 GLU B O 1
ATOM 4268 N N . PHE B 1 203 ? -6.742 -5.414 9.344 1 98.81 203 PHE B N 1
ATOM 4269 C CA . PHE B 1 203 ? -8.172 -5.16 9.258 1 98.81 203 PHE B CA 1
ATOM 4270 C C . PHE B 1 203 ? -8.688 -4.492 10.531 1 98.81 203 PHE B C 1
ATOM 4272 O O . PHE B 1 203 ? -9.383 -3.477 10.461 1 98.81 203 PHE B O 1
ATOM 4279 N N . GLY B 1 204 ? -8.305 -5.047 11.625 1 98.56 204 GLY B N 1
ATOM 4280 C CA . GLY B 1 204 ? -8.734 -4.52 12.906 1 98.56 204 GLY B CA 1
ATOM 4281 C C . GLY B 1 204 ? -8.281 -3.094 13.148 1 98.56 204 GLY B C 1
ATOM 4282 O O . GLY B 1 204 ? -9.055 -2.268 13.641 1 98.56 204 GLY B O 1
ATOM 4283 N N . ALA B 1 205 ? -7.055 -2.777 12.812 1 98.19 205 ALA B N 1
ATOM 4284 C CA . ALA B 1 205 ? -6.516 -1.435 13.016 1 98.19 205 ALA B CA 1
ATOM 4285 C C . ALA B 1 205 ? -7.23 -0.414 12.141 1 98.19 205 ALA B C 1
ATOM 4287 O O . ALA B 1 205 ? -7.578 0.676 12.602 1 98.19 205 ALA B O 1
ATOM 4288 N N . ALA B 1 206 ? -7.449 -0.795 10.891 1 98.31 206 ALA B N 1
ATOM 4289 C CA . ALA B 1 206 ? -8.172 0.09 9.977 1 98.31 206 ALA B CA 1
ATOM 4290 C C . ALA B 1 206 ? -9.594 0.335 10.469 1 98.31 206 ALA B C 1
ATOM 4292 O O . ALA B 1 206 ? -10.062 1.477 10.492 1 98.31 206 ALA B O 1
ATOM 4293 N N . LEU B 1 207 ? -10.203 -0.75 10.883 1 98.69 207 LEU B N 1
ATOM 4294 C CA . LEU B 1 207 ? -11.586 -0.661 11.352 1 98.69 207 LEU B CA 1
ATOM 4295 C C . LEU B 1 207 ? -11.672 0.201 12.609 1 98.69 207 LEU B C 1
ATOM 4297 O O . LEU B 1 207 ? -12.578 1.031 12.734 1 98.69 207 LEU B O 1
ATOM 4301 N N . GLU B 1 208 ? -10.805 -0.036 13.484 1 98.12 208 GLU B N 1
ATOM 4302 C CA . GLU B 1 208 ? -10.797 0.747 14.719 1 98.12 208 GLU B CA 1
ATOM 4303 C C . GLU B 1 208 ? -10.664 2.238 14.422 1 98.12 208 GLU B C 1
ATOM 4305 O O . GLU B 1 208 ? -11.367 3.057 15.023 1 98.12 208 GLU B O 1
ATOM 4310 N N . TYR B 1 209 ? -9.82 2.619 13.578 1 97.81 209 TYR B N 1
ATOM 4311 C CA . TYR B 1 209 ? -9.633 4.016 13.203 1 97.81 209 TYR B CA 1
ATOM 4312 C C . TYR B 1 209 ? -10.906 4.594 12.594 1 97.81 209 TYR B C 1
ATOM 4314 O O . TYR B 1 209 ? -11.312 5.707 12.93 1 97.81 209 TYR B O 1
ATOM 4322 N N . ILE B 1 210 ? -11.516 3.846 11.695 1 98.25 210 ILE B N 1
ATOM 4323 C CA . ILE B 1 210 ? -12.734 4.289 11.023 1 98.25 210 ILE B CA 1
ATOM 4324 C C . ILE B 1 210 ? -13.844 4.5 12.055 1 98.25 210 ILE B C 1
ATOM 4326 O O . ILE B 1 210 ? -14.516 5.535 12.047 1 98.25 210 ILE B O 1
ATOM 4330 N N . VAL B 1 211 ? -13.992 3.572 12.984 1 98.19 211 VAL B N 1
ATOM 4331 C CA . VAL B 1 211 ? -15.117 3.586 13.914 1 98.19 211 VAL B CA 1
ATOM 4332 C C . VAL B 1 211 ? -14.859 4.617 15.016 1 98.19 211 VAL B C 1
ATOM 4334 O O . VAL B 1 211 ? -15.766 5.359 15.398 1 98.19 211 VAL B O 1
ATOM 4337 N N . GLU B 1 212 ? -13.656 4.711 15.445 1 96.75 212 GLU B N 1
ATOM 4338 C CA . GLU B 1 212 ? -13.398 5.48 16.656 1 96.75 212 GLU B CA 1
ATOM 4339 C C . GLU B 1 212 ? -12.898 6.883 16.328 1 96.75 212 GLU B C 1
ATOM 4341 O O . GLU B 1 212 ? -12.891 7.766 17.188 1 96.75 212 GLU B O 1
ATOM 4346 N N . CYS B 1 213 ? -12.492 7.094 15.172 1 96.62 213 CYS B N 1
ATOM 4347 C CA . CYS B 1 213 ? -11.867 8.367 14.836 1 96.62 213 CYS B CA 1
ATOM 4348 C C . CYS B 1 213 ? -12.609 9.055 13.695 1 96.62 213 CYS B C 1
ATOM 4350 O O . CYS B 1 213 ? -13.016 10.211 13.828 1 96.62 213 CYS B O 1
ATOM 4352 N N . GLU B 1 214 ? -12.898 8.391 12.586 1 97.69 214 GLU B N 1
ATOM 4353 C CA . GLU B 1 214 ? -13.523 9.008 11.414 1 97.69 214 GLU B CA 1
ATOM 4354 C C . GLU B 1 214 ? -15.023 9.18 11.617 1 97.69 214 GLU B C 1
ATOM 4356 O O . GLU B 1 214 ? -15.57 10.258 11.375 1 97.69 214 GLU B O 1
ATOM 4361 N N . LEU B 1 215 ? -15.68 8.109 12.016 1 97.94 215 LEU B N 1
ATOM 4362 C CA . LEU B 1 215 ? -17.141 8.102 12.109 1 97.94 215 LEU B CA 1
ATOM 4363 C C . LEU B 1 215 ? -17.625 9.227 13.016 1 97.94 215 LEU B C 1
ATOM 4365 O O . LEU B 1 215 ? -18.516 10 12.633 1 97.94 215 LEU B O 1
ATOM 4369 N N . PRO B 1 216 ? -17.031 9.445 14.188 1 96.44 216 PRO B N 1
ATOM 4370 C CA . PRO B 1 216 ? -17.531 10.492 15.086 1 96.44 216 PRO B CA 1
ATOM 4371 C C . PRO B 1 216 ? -17.328 11.898 14.523 1 96.44 216 PRO B C 1
ATOM 4373 O O . PRO B 1 216 ? -17.953 12.852 14.992 1 96.44 216 PRO B O 1
ATOM 4376 N N . ALA B 1 217 ? -16.453 12.078 13.562 1 97.56 217 ALA B N 1
ATOM 4377 C CA . ALA B 1 217 ? -16.156 13.391 13.008 1 97.56 217 ALA B CA 1
ATOM 4378 C C . ALA B 1 217 ? -17.297 13.898 12.125 1 97.56 217 ALA B C 1
ATOM 4380 O O . ALA B 1 217 ? -17.359 15.086 11.805 1 97.56 217 ALA B O 1
ATOM 4381 N N . ARG B 1 218 ? -18.188 13.07 11.719 1 96.81 218 ARG B N 1
ATOM 4382 C CA . ARG B 1 218 ? -19.219 13.383 10.742 1 96.81 218 ARG B CA 1
ATOM 4383 C C . ARG B 1 218 ? -20.094 14.547 11.219 1 96.81 218 ARG B C 1
ATOM 4385 O O . ARG B 1 218 ? -20.344 15.484 10.461 1 96.81 218 ARG B O 1
ATOM 4392 N N . SER B 1 219 ? -20.531 14.438 12.406 1 95.88 219 SER B N 1
ATOM 4393 C CA . SER B 1 219 ? -21.438 15.461 12.93 1 95.88 219 SER B CA 1
ATOM 4394 C C . SER B 1 219 ? -20.766 16.828 12.984 1 95.88 219 SER B C 1
ATOM 4396 O O . SER B 1 219 ? -21.391 17.844 12.734 1 95.88 219 SER B O 1
ATOM 4398 N N . LEU B 1 220 ? -19.469 16.859 13.32 1 97.31 220 LEU B N 1
ATOM 4399 C CA . LEU B 1 220 ? -18.719 18.109 13.375 1 97.31 220 LEU B CA 1
ATOM 4400 C C . LEU B 1 220 ? -18.609 18.75 11.992 1 97.31 220 LEU B C 1
ATOM 4402 O O . LEU B 1 220 ? -18.797 19.953 11.844 1 97.31 220 LEU B O 1
ATOM 4406 N N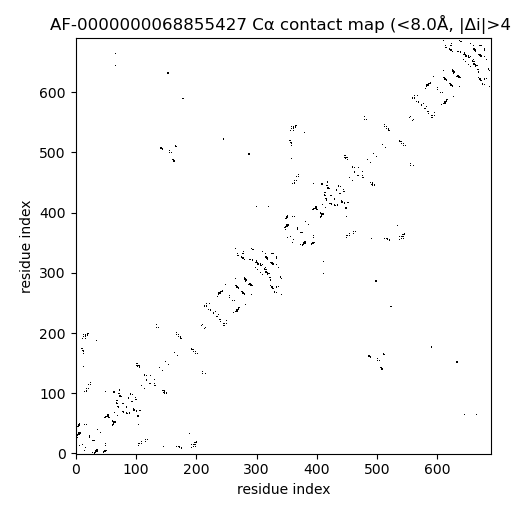 . VAL B 1 221 ? -18.391 17.906 11.023 1 98.25 221 VAL B N 1
ATOM 4407 C CA . VAL B 1 221 ? -18.25 18.391 9.656 1 98.25 221 VAL B CA 1
ATOM 4408 C C . VAL B 1 221 ? -19.594 18.891 9.133 1 98.25 221 VAL B C 1
ATOM 4410 O O . VAL B 1 221 ? -19.672 19.922 8.484 1 98.25 221 VAL B O 1
ATOM 4413 N N . GLU B 1 222 ? -20.594 18.172 9.445 1 97.75 222 GLU B N 1
ATOM 4414 C CA . GLU B 1 222 ? -21.938 18.562 9.023 1 97.75 222 GLU B CA 1
ATOM 4415 C C . GLU B 1 222 ? -22.344 19.906 9.633 1 97.75 222 GLU B C 1
ATOM 4417 O O . GLU B 1 222 ? -22.859 20.781 8.945 1 97.75 222 GLU B O 1
ATOM 4422 N N . GLU B 1 223 ? -22.094 20.016 10.867 1 97.62 223 GLU B N 1
ATOM 4423 C CA . GLU B 1 223 ? -22.406 21.266 11.547 1 97.62 223 GLU B CA 1
ATOM 4424 C C . GLU B 1 223 ? -21.609 22.438 10.953 1 97.62 223 GLU B C 1
ATOM 4426 O O . GLU B 1 223 ? -22.172 23.5 10.711 1 97.62 223 GLU B O 1
ATOM 4431 N N . ALA B 1 224 ? -20.344 22.234 10.734 1 98.19 224 ALA B N 1
ATOM 4432 C CA . ALA B 1 224 ? -19.5 23.266 10.156 1 98.19 224 ALA B CA 1
ATOM 4433 C C . ALA B 1 224 ? -19.969 23.641 8.75 1 98.19 224 ALA B C 1
ATOM 4435 O O . ALA B 1 224 ? -19.969 24.812 8.383 1 98.19 224 ALA B O 1
ATOM 4436 N N . LEU B 1 225 ? -20.359 22.641 7.977 1 98.31 225 LEU B N 1
ATOM 4437 C CA . LEU B 1 225 ? -20.844 22.859 6.613 1 98.31 225 LEU B CA 1
ATOM 4438 C C . LEU B 1 225 ? -22.125 23.688 6.613 1 98.31 225 LEU B C 1
ATOM 4440 O O . LEU B 1 225 ? -22.281 24.594 5.805 1 98.31 225 LEU B O 1
ATOM 4444 N N . GLN B 1 226 ? -22.984 23.391 7.535 1 97 226 GLN B N 1
ATOM 4445 C CA . GLN B 1 226 ? -24.25 24.125 7.645 1 97 226 GLN B CA 1
ATOM 4446 C C . GLN B 1 226 ? -24 25.562 8.078 1 97 226 GLN B C 1
ATOM 4448 O O . GLN B 1 226 ? -24.75 26.469 7.676 1 97 226 GLN B O 1
ATOM 4453 N N . ALA B 1 227 ? -22.953 25.766 8.805 1 97.06 227 ALA B N 1
ATOM 4454 C CA . ALA B 1 227 ? -22.672 27.094 9.359 1 97.06 227 ALA B CA 1
ATOM 4455 C C . ALA B 1 227 ? -21.703 27.875 8.469 1 97.06 227 ALA B C 1
ATOM 4457 O O . ALA B 1 227 ? -21.312 28.984 8.805 1 97.06 227 ALA B O 1
ATOM 4458 N N . ARG B 1 228 ? -21.344 27.359 7.352 1 98 228 ARG B N 1
ATOM 4459 C CA . ARG B 1 228 ? -20.234 27.906 6.566 1 98 228 ARG B CA 1
ATOM 4460 C C . ARG B 1 228 ? -20.531 29.328 6.113 1 98 228 ARG B C 1
ATOM 4462 O O . ARG B 1 228 ? -19.609 30.141 5.9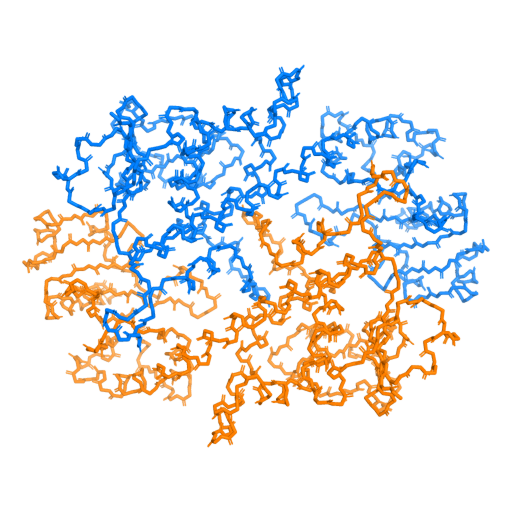69 1 98 228 ARG B O 1
ATOM 4469 N N . HIS B 1 229 ? -21.812 29.734 5.949 1 98.06 229 HIS B N 1
ATOM 4470 C CA . HIS B 1 229 ? -22.141 31.078 5.508 1 98.06 229 HIS B CA 1
ATOM 4471 C C . HIS B 1 229 ? -22 32.094 6.641 1 98.06 229 HIS B C 1
ATOM 4473 O O . HIS B 1 229 ? -21.953 33.281 6.402 1 98.06 229 HIS B O 1
ATOM 4479 N N . SER B 1 230 ? -21.938 31.562 7.859 1 97.44 230 SER B N 1
ATOM 4480 C CA . SER B 1 230 ? -21.641 32.438 9 1 97.44 230 SER B CA 1
ATOM 4481 C C . SER B 1 230 ? -20.141 32.688 9.109 1 97.44 230 SER B C 1
ATOM 4483 O O . SER B 1 230 ? -19.719 33.719 9.664 1 97.44 230 SER B O 1
ATOM 4485 N N . VAL B 1 231 ? -19.359 31.781 8.656 1 97.75 231 VAL B N 1
ATOM 4486 C CA . VAL B 1 231 ? -17.922 32 8.578 1 97.75 231 VAL B CA 1
ATOM 4487 C C . VAL B 1 231 ? -17.609 33.094 7.555 1 97.75 231 VAL B C 1
ATOM 4489 O O . VAL B 1 231 ? -16.875 34.031 7.844 1 97.75 231 VAL B O 1
ATOM 4492 N N . HIS B 1 232 ? -18.203 32.969 6.445 1 98 232 HIS B N 1
ATOM 4493 C CA . HIS B 1 232 ? -18.156 33.969 5.398 1 98 232 HIS B CA 1
ATOM 4494 C C . HIS B 1 232 ? -19.266 33.75 4.375 1 98 232 HIS B C 1
ATOM 4496 O O . HIS B 1 232 ? -19.578 32.625 4.027 1 98 232 HIS B O 1
ATOM 4502 N N . PRO B 1 233 ? -19.828 34.781 3.811 1 97.81 233 PRO B N 1
ATOM 4503 C CA . PRO B 1 233 ? -20.969 34.656 2.91 1 97.81 233 PRO B CA 1
ATOM 4504 C C . PRO B 1 233 ? -20.656 33.875 1.646 1 97.81 233 PRO B C 1
ATOM 4506 O O . PRO B 1 233 ? -21.562 33.312 1.013 1 97.81 233 PRO B O 1
ATOM 4509 N N . CYS B 1 234 ? -19.453 33.781 1.244 1 96.81 234 CYS B N 1
ATOM 4510 C CA . CYS B 1 234 ? -19.094 33.062 0.016 1 96.81 234 CYS B CA 1
ATOM 4511 C C . CYS B 1 234 ? -19.375 31.578 0.146 1 96.81 234 CYS B C 1
ATOM 4513 O O . CYS B 1 234 ? -19.531 30.891 -0.859 1 96.81 234 CYS B O 1
ATOM 4515 N N . GLY B 1 235 ? -19.344 31.047 1.382 1 98.12 235 GLY B N 1
ATOM 4516 C CA . GLY B 1 235 ? -19.672 29.656 1.648 1 98.12 235 GLY B CA 1
ATOM 4517 C C . GLY B 1 235 ? -18.578 28.688 1.236 1 98.12 235 GLY B C 1
ATOM 4518 O O . GLY B 1 235 ? -18.828 27.484 1.105 1 98.12 235 GLY B O 1
ATOM 4519 N N . GLU B 1 236 ? -17.344 29.078 0.991 1 98.69 236 GLU B N 1
ATOM 4520 C CA . GLU B 1 236 ? -16.281 28.234 0.44 1 98.69 236 GLU B CA 1
ATOM 4521 C C . GLU B 1 236 ? -15.227 27.922 1.49 1 98.69 236 GLU B C 1
ATOM 4523 O O . GLU B 1 236 ? -14.188 27.344 1.177 1 98.69 236 GLU B O 1
ATOM 4528 N N . VAL B 1 237 ? -15.516 28.328 2.74 1 98.81 237 VAL B N 1
ATOM 4529 C CA . VAL B 1 237 ? -14.586 28.078 3.838 1 98.81 237 VAL B CA 1
ATOM 4530 C C . VAL B 1 237 ? -15.336 27.453 5.012 1 98.81 237 VAL B C 1
ATOM 4532 O O . VAL B 1 237 ? -16.359 27.953 5.453 1 98.81 237 VAL B O 1
ATOM 4535 N N . LEU B 1 238 ? -14.82 26.312 5.469 1 98.5 238 LEU B N 1
ATOM 4536 C CA . LEU B 1 238 ? -15.336 25.656 6.676 1 98.5 238 LEU B CA 1
ATOM 4537 C C . LEU B 1 238 ? -14.445 25.969 7.875 1 98.5 238 LEU B C 1
ATOM 4539 O O . LEU B 1 238 ? -13.227 26.109 7.73 1 98.5 238 LEU B O 1
ATOM 4543 N N . CYS B 1 239 ? -15.062 26.031 9 1 98.44 239 CYS B N 1
ATOM 4544 C CA . CYS B 1 239 ? -14.312 26.25 10.227 1 98.44 239 CYS B CA 1
ATOM 4545 C C . CYS B 1 239 ? -14.625 25.172 11.258 1 98.44 239 CYS B C 1
ATOM 4547 O O . CYS B 1 239 ? -15.781 25.031 11.68 1 98.44 239 CYS B O 1
ATOM 4549 N N . LEU B 1 240 ? -13.648 24.406 11.602 1 97.69 240 LEU B N 1
ATOM 4550 C CA . LEU B 1 240 ? -13.734 23.422 12.672 1 97.69 240 LEU B CA 1
ATOM 4551 C C . LEU B 1 240 ? -13.086 23.953 13.953 1 97.69 240 LEU B C 1
ATOM 4553 O O . LEU B 1 240 ? -11.906 23.688 14.203 1 97.69 240 LEU B O 1
ATOM 4557 N N . SER B 1 241 ? -13.828 24.484 14.773 1 92.12 241 SER B N 1
ATOM 4558 C CA . SER B 1 241 ? -13.312 25.25 15.906 1 92.12 241 SER B CA 1
ATOM 4559 C C . SER B 1 241 ? -12.75 24.328 16.984 1 92.12 241 SER B C 1
ATOM 4561 O O . SER B 1 241 ? -11.93 24.734 17.797 1 92.12 241 SER B O 1
ATOM 4563 N N . SER B 1 242 ? -13.227 23.109 17 1 87.44 242 SER B N 1
ATOM 4564 C CA . SER B 1 242 ? -12.797 22.188 18.047 1 87.44 242 SER B CA 1
ATOM 4565 C C . SER B 1 242 ? -11.508 21.469 17.656 1 87.44 242 SER B C 1
ATOM 4567 O O . SER B 1 242 ? -10.961 20.688 18.438 1 87.44 242 SER B O 1
ATOM 4569 N N . GLY B 1 243 ? -11.055 21.719 16.484 1 87.88 243 GLY B N 1
ATOM 4570 C CA . GLY B 1 243 ? -9.805 21.109 16.078 1 87.88 243 GLY B CA 1
ATOM 4571 C C . GLY B 1 243 ? -9.898 20.391 14.742 1 87.88 243 GLY B C 1
ATOM 4572 O O . GLY B 1 243 ? -10.969 20.312 14.141 1 87.88 243 GLY B O 1
ATOM 4573 N N . GLY B 1 244 ? -8.68 19.859 14.367 1 90.88 244 GLY B N 1
ATOM 4574 C CA . GLY B 1 244 ? -8.609 19.141 13.102 1 90.88 244 GLY B CA 1
ATOM 4575 C C . GLY B 1 244 ? -9.062 17.688 13.211 1 90.88 244 GLY B C 1
ATOM 4576 O O . GLY B 1 244 ? -8.422 16.891 13.891 1 90.88 244 GLY B O 1
ATOM 4577 N N . CYS B 1 245 ? -10.25 17.344 12.812 1 95.69 245 CYS B N 1
ATOM 4578 C CA . CYS B 1 245 ? -10.742 15.977 12.688 1 95.69 245 CYS B CA 1
ATOM 4579 C C . CYS B 1 245 ? -10.68 15.508 11.242 1 95.69 245 CYS B C 1
ATOM 4581 O O . CYS B 1 245 ? -10.414 16.297 10.336 1 95.69 245 CYS B O 1
ATOM 4583 N N . PRO B 1 246 ? -10.797 14.18 11 1 96.88 246 PRO B N 1
ATOM 4584 C CA . PRO B 1 246 ? -10.844 13.711 9.617 1 96.88 246 PRO B CA 1
ATOM 4585 C C . PRO B 1 246 ? -12.102 14.18 8.883 1 96.88 246 PRO B C 1
ATOM 4587 O O . PRO B 1 246 ? -13.18 13.602 9.078 1 96.88 246 PRO B O 1
ATOM 4590 N N . TRP B 1 247 ? -11.922 15.203 8.094 1 98.19 247 TRP B N 1
ATOM 4591 C CA . TRP B 1 247 ? -13.094 15.891 7.555 1 98.19 247 TRP B CA 1
ATOM 4592 C C . TRP B 1 247 ? -13.289 15.57 6.078 1 98.19 247 TRP B C 1
ATOM 4594 O O . TRP B 1 247 ? -14.383 15.734 5.539 1 98.19 247 TRP B O 1
ATOM 4604 N N . LYS B 1 248 ? -12.344 15.094 5.348 1 97.25 248 LYS B N 1
ATOM 4605 C CA . LYS B 1 248 ? -12.344 15.062 3.891 1 97.25 248 LYS B CA 1
ATOM 4606 C C . LYS B 1 248 ? -13.484 14.195 3.361 1 97.25 248 LYS B C 1
ATOM 4608 O O . LYS B 1 248 ? -14.344 14.68 2.619 1 97.25 248 LYS B O 1
ATOM 4613 N N . THR B 1 249 ? -13.5 12.953 3.779 1 97.06 249 THR B N 1
ATOM 4614 C CA . THR B 1 249 ? -14.508 12.023 3.281 1 97.06 249 THR B CA 1
ATOM 4615 C C . THR B 1 249 ? -15.914 12.531 3.582 1 97.06 249 THR B C 1
ATOM 4617 O O . THR B 1 249 ? -16.781 12.508 2.713 1 97.06 249 THR B O 1
ATOM 4620 N N . HIS B 1 250 ? -16.109 12.984 4.805 1 98.25 250 HIS B N 1
ATOM 4621 C CA . HIS B 1 250 ? -17.406 13.484 5.207 1 98.25 250 HIS B CA 1
ATOM 4622 C C . HIS B 1 250 ? -17.797 14.711 4.395 1 98.25 250 HIS B C 1
ATOM 4624 O O . HIS B 1 250 ? -18.953 14.844 3.969 1 98.25 250 HIS B O 1
ATOM 4630 N N . LEU B 1 251 ? -16.844 15.586 4.188 1 98.62 251 LEU B N 1
ATOM 4631 C CA . LEU B 1 251 ? -17.125 16.797 3.42 1 98.62 251 LEU B CA 1
ATOM 4632 C C . LEU B 1 251 ? -17.594 16.438 2.01 1 98.62 251 LEU B C 1
ATOM 4634 O O . LEU B 1 251 ? -18.609 16.953 1.545 1 98.62 251 LEU B O 1
ATOM 4638 N N . TYR B 1 252 ? -16.891 15.547 1.314 1 98.31 252 TYR B N 1
ATOM 4639 C CA . TYR B 1 252 ? -17.25 15.133 -0.036 1 98.31 252 TYR B CA 1
ATOM 4640 C C . TYR B 1 252 ? -18.672 14.562 -0.07 1 98.31 252 TYR B C 1
ATOM 4642 O O . TYR B 1 252 ? -19.484 14.938 -0.923 1 98.31 252 TYR B O 1
ATOM 4650 N N . GLU B 1 253 ? -18.906 13.688 0.859 1 97.69 253 GLU B N 1
ATOM 4651 C CA . GLU B 1 253 ? -20.203 13.008 0.91 1 97.69 253 GLU B CA 1
ATOM 4652 C C . GLU B 1 253 ? -21.328 13.992 1.179 1 97.69 253 GLU B C 1
ATOM 4654 O O . GLU B 1 253 ? -22.375 13.93 0.54 1 97.69 253 GLU B O 1
ATOM 4659 N N . LEU B 1 254 ? -21.109 14.859 2.102 1 98.06 254 LEU B N 1
ATOM 4660 C CA . LEU B 1 254 ? -22.125 15.836 2.48 1 98.06 254 LEU B CA 1
ATOM 4661 C C . LEU B 1 254 ? -22.375 16.828 1.354 1 98.06 254 LEU B C 1
ATOM 4663 O O . LEU B 1 254 ? -23.5 17.234 1.105 1 98.06 254 LEU B O 1
ATOM 4667 N N . GLU B 1 255 ? -21.297 17.266 0.675 1 98.31 255 GLU B N 1
ATOM 4668 C CA . GLU B 1 255 ? -21.438 18.156 -0.469 1 98.31 255 GLU B CA 1
ATOM 4669 C C . GLU B 1 255 ? -22.344 17.547 -1.539 1 98.31 255 GLU B C 1
ATOM 4671 O O . GLU B 1 255 ? -23.219 18.219 -2.086 1 98.31 255 GLU B O 1
ATOM 4676 N N . ARG B 1 256 ? -22.109 16.25 -1.801 1 96.5 256 ARG B N 1
ATOM 4677 C CA . ARG B 1 256 ? -22.922 15.539 -2.789 1 96.5 256 ARG B CA 1
ATOM 4678 C C . ARG B 1 256 ? -24.375 15.438 -2.334 1 96.5 256 ARG B C 1
ATOM 4680 O O . ARG B 1 256 ? -25.281 15.75 -3.094 1 96.5 256 ARG B O 1
ATOM 4687 N N . SER B 1 257 ? -24.609 15.062 -1.155 1 95.94 257 SER B N 1
ATOM 4688 C CA . SER B 1 257 ? -25.953 14.773 -0.644 1 95.94 257 SER B CA 1
ATOM 4689 C C . SER B 1 257 ? -26.766 16.047 -0.506 1 95.94 257 SER B C 1
ATOM 4691 O O . SER B 1 257 ? -27.984 16.031 -0.718 1 95.94 257 SER B O 1
ATOM 4693 N N . LEU B 1 258 ? -26.062 17.156 -0.215 1 96 258 LEU B N 1
ATOM 4694 C CA . LEU B 1 258 ? -26.781 18.391 0.041 1 96 258 LEU B CA 1
ATOM 4695 C C . LEU B 1 258 ? -26.734 19.312 -1.18 1 96 258 LEU B C 1
ATOM 4697 O O . LEU B 1 258 ? -27.312 20.391 -1.166 1 96 258 LEU B O 1
ATOM 4701 N N . GLY B 1 259 ? -26.047 18.875 -2.195 1 96.44 259 GLY B N 1
ATOM 4702 C CA . GLY B 1 259 ? -25.953 19.688 -3.4 1 96.44 259 GLY B CA 1
ATOM 4703 C C . GLY B 1 259 ? -25.266 21.031 -3.168 1 96.44 259 GLY B C 1
ATOM 4704 O O . GLY B 1 259 ? -25.766 22.062 -3.602 1 96.44 259 GLY B O 1
ATOM 4705 N N . VAL B 1 260 ? -24.172 20.984 -2.479 1 97 260 VAL B N 1
ATOM 4706 C CA . VAL B 1 260 ? -23.469 22.188 -2.084 1 97 260 VAL B CA 1
ATOM 4707 C C . VAL B 1 260 ? -22.766 22.812 -3.295 1 97 260 VAL B C 1
ATOM 4709 O O . VAL B 1 260 ? -22.031 22.125 -4.004 1 97 260 VAL B O 1
ATOM 4712 N N . GLU B 1 261 ? -23.047 24.109 -3.559 1 95.62 261 GLU B N 1
ATOM 4713 C CA . GLU B 1 261 ? -22.391 24.938 -4.559 1 95.62 261 GLU B CA 1
ATOM 4714 C C . GLU B 1 261 ? -22.297 26.391 -4.094 1 95.62 261 GLU B C 1
ATOM 4716 O O . GLU B 1 261 ? -23.266 26.938 -3.568 1 95.62 261 GLU B O 1
ATOM 4721 N N . PRO B 1 262 ? -21.172 26.953 -4.426 1 96.88 262 PRO B N 1
ATOM 4722 C CA . PRO B 1 262 ? -19.891 26.375 -4.848 1 96.88 262 PRO B CA 1
ATOM 4723 C C . PRO B 1 262 ? -19.266 25.453 -3.797 1 96.88 262 PRO B C 1
ATOM 4725 O O . PRO B 1 262 ? -19.641 25.531 -2.619 1 96.88 262 PRO B O 1
ATOM 4728 N N . LEU B 1 263 ? -18.344 24.594 -4.152 1 98.31 263 LEU B N 1
ATOM 4729 C CA . LEU B 1 263 ? -17.703 23.641 -3.254 1 98.31 263 LEU B CA 1
ATOM 4730 C C . LEU B 1 263 ? -16.781 24.359 -2.271 1 98.31 263 LEU B C 1
ATOM 4732 O O . LEU B 1 263 ? -16.25 25.422 -2.582 1 98.31 263 LEU B O 1
ATOM 4736 N N . VAL B 1 264 ? -16.656 23.781 -1.138 1 98.75 264 VAL B N 1
ATOM 4737 C CA . VAL B 1 264 ? -15.734 24.297 -0.123 1 98.75 264 VAL B CA 1
ATOM 4738 C C . VAL B 1 264 ? -14.297 24.188 -0.622 1 98.75 264 VAL B C 1
ATOM 4740 O O . VAL B 1 264 ? -13.906 23.156 -1.183 1 98.75 264 VAL B O 1
ATOM 4743 N N . LYS B 1 265 ? -13.492 25.25 -0.408 1 98.81 265 LYS B N 1
ATOM 4744 C CA . LYS B 1 265 ? -12.117 25.297 -0.899 1 98.81 265 LYS B CA 1
ATOM 4745 C C . LYS B 1 265 ? -11.117 25.141 0.245 1 98.81 265 LYS B C 1
ATOM 4747 O O . LYS B 1 265 ? -10.023 24.609 0.051 1 98.81 265 LYS B O 1
ATOM 4752 N N . PHE B 1 266 ? -11.484 25.594 1.424 1 98.88 266 PHE B N 1
ATOM 4753 C CA . PHE B 1 266 ? -10.555 25.594 2.545 1 98.88 266 PHE B CA 1
ATOM 4754 C C . PHE B 1 266 ? -11.258 25.188 3.832 1 98.88 266 PHE B C 1
ATOM 4756 O O . PHE B 1 266 ? -12.445 25.453 4.012 1 98.88 266 PHE B O 1
ATOM 4763 N N . VAL B 1 267 ? -10.523 24.562 4.715 1 98.88 267 VAL B N 1
ATOM 4764 C CA . VAL B 1 267 ? -10.961 24.234 6.066 1 98.88 267 VAL B CA 1
ATOM 4765 C C . VAL B 1 267 ? -10 24.844 7.086 1 98.88 267 VAL B C 1
ATOM 4767 O O . VAL B 1 267 ? -8.781 24.703 6.969 1 98.88 267 VAL B O 1
ATOM 4770 N N . LEU B 1 268 ? -10.547 25.547 8.023 1 98.75 268 LEU B N 1
ATOM 4771 C CA . LEU B 1 268 ? -9.781 26.141 9.109 1 98.75 268 LEU B CA 1
ATOM 4772 C C . LEU B 1 268 ? -9.945 25.344 10.398 1 98.75 268 LEU B C 1
ATOM 4774 O O . LEU B 1 268 ? -11.039 24.875 10.711 1 98.75 268 LEU B O 1
ATOM 4778 N N . TYR B 1 269 ? -8.898 25.094 11.117 1 98.19 269 TYR B N 1
ATOM 4779 C CA . TYR B 1 269 ? -8.961 24.438 12.422 1 98.19 269 TYR B CA 1
ATOM 4780 C C . TYR B 1 269 ? -7.703 24.719 13.234 1 98.19 269 TYR B C 1
ATOM 4782 O O . TYR B 1 269 ? -6.629 24.938 12.672 1 98.19 269 TYR B O 1
ATOM 4790 N N . PRO B 1 270 ? -7.797 24.797 14.531 1 95.81 270 PRO B N 1
ATOM 4791 C CA . PRO B 1 270 ? -6.598 24.906 15.367 1 95.81 270 PRO B CA 1
ATOM 4792 C C . PRO B 1 270 ? -5.859 23.578 15.523 1 95.81 270 PRO B C 1
ATOM 4794 O O . PRO B 1 270 ? -6.492 22.531 15.633 1 95.81 270 PRO B O 1
ATOM 4797 N N . ASP B 1 271 ? -4.57 23.625 15.445 1 90.38 271 ASP B N 1
ATOM 4798 C CA . ASP B 1 271 ? -3.807 22.422 15.719 1 90.38 271 ASP B CA 1
ATOM 4799 C C . ASP B 1 271 ? -3.541 22.266 17.219 1 90.38 271 ASP B C 1
ATOM 4801 O O . ASP B 1 271 ? -4.062 23.031 18.031 1 90.38 271 ASP B O 1
ATOM 4805 N N . THR B 1 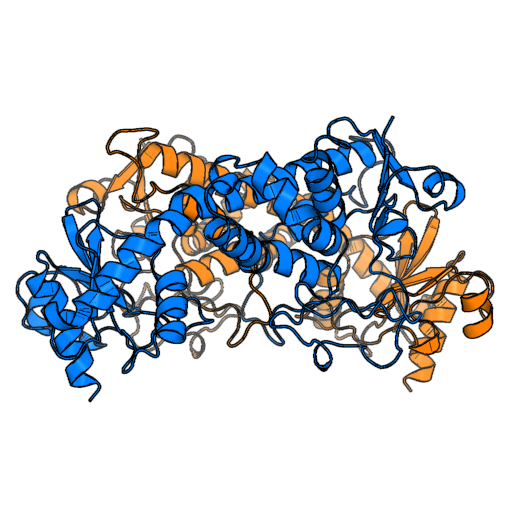272 ? -2.814 21.312 17.641 1 82.06 272 THR B N 1
ATOM 4806 C CA . THR B 1 272 ? -2.621 20.969 19.062 1 82.06 272 THR B CA 1
ATOM 4807 C C . THR B 1 272 ? -1.774 22.031 19.75 1 82.06 272 THR B C 1
ATOM 4809 O O . THR B 1 272 ? -1.818 22.172 20.969 1 82.06 272 THR B O 1
ATOM 4812 N N . ALA B 1 273 ? -1.046 22.812 18.969 1 82.44 273 ALA B N 1
ATOM 4813 C CA . ALA B 1 273 ? -0.203 23.875 19.547 1 82.44 273 ALA B CA 1
ATOM 4814 C C . ALA B 1 273 ? -0.936 25.203 19.562 1 82.44 273 ALA B C 1
ATOM 4816 O O . ALA B 1 273 ? -0.398 26.203 20.047 1 82.44 273 ALA B O 1
ATOM 4817 N N . GLY B 1 274 ? -2.127 25.234 19.031 1 88.44 274 GLY B N 1
ATOM 4818 C CA . GLY B 1 274 ? -2.945 26.438 19.078 1 88.44 274 GLY B CA 1
ATOM 4819 C C . GLY B 1 274 ? -2.865 27.266 17.812 1 88.44 274 GLY B C 1
ATOM 4820 O O . GLY B 1 274 ? -3.574 28.266 17.672 1 88.44 274 GLY B O 1
ATOM 4821 N N . MET B 1 275 ? -2.029 26.891 16.922 1 94.19 275 MET B N 1
ATOM 4822 C CA . MET B 1 275 ? -1.956 27.578 15.633 1 94.19 275 MET B CA 1
ATOM 4823 C C . MET B 1 275 ? -3.143 27.219 14.75 1 94.19 275 MET B C 1
ATOM 4825 O O . MET B 1 275 ? -3.553 26.047 14.703 1 94.19 275 MET B O 1
ATOM 4829 N N . TRP B 1 276 ? -3.693 28.219 14.07 1 97.94 276 TRP B N 1
ATOM 4830 C CA . TRP B 1 276 ? -4.809 27.953 13.164 1 97.94 276 TRP B CA 1
ATOM 4831 C C . TRP B 1 276 ? -4.309 27.547 11.781 1 97.94 276 TRP B C 1
ATOM 4833 O O . TRP B 1 276 ? -3.467 28.234 11.195 1 97.94 276 TRP B O 1
ATOM 4843 N N . ARG B 1 277 ? -4.84 26.5 11.352 1 98.25 277 ARG B N 1
ATOM 4844 C CA . ARG B 1 277 ? -4.477 25.969 10.039 1 98.25 277 ARG B CA 1
ATOM 4845 C C . ARG B 1 277 ? -5.492 26.391 8.977 1 98.25 277 ARG B C 1
ATOM 4847 O O . ARG B 1 277 ? -6.691 26.469 9.258 1 98.25 277 ARG B O 1
ATOM 4854 N N . VAL B 1 278 ? -4.988 26.734 7.852 1 98.75 278 VAL B N 1
ATOM 4855 C CA . VAL B 1 278 ? -5.781 26.891 6.637 1 98.75 278 VAL B CA 1
ATOM 4856 C C . VAL B 1 278 ? -5.402 25.797 5.629 1 98.75 278 VAL B C 1
ATOM 4858 O O . VAL B 1 278 ? -4.336 25.859 5.012 1 98.75 278 VAL B O 1
ATOM 4861 N N . GLN B 1 279 ? -6.27 24.797 5.453 1 98.62 279 GLN B N 1
ATOM 4862 C CA . GLN B 1 279 ? -5.961 23.641 4.617 1 98.62 279 GLN B CA 1
ATOM 4863 C C . GLN B 1 279 ? -6.871 23.578 3.393 1 98.62 279 GLN B C 1
ATOM 4865 O O . GLN B 1 279 ? -8.094 23.688 3.514 1 98.62 279 GLN B O 1
ATOM 4870 N N . ALA B 1 280 ? -6.258 23.453 2.268 1 98.81 280 ALA B N 1
ATOM 4871 C CA . ALA B 1 280 ? -7 23.328 1.016 1 98.81 280 ALA B CA 1
ATOM 4872 C C . ALA B 1 280 ? -7.73 21.984 0.941 1 98.81 280 ALA B C 1
ATOM 4874 O O . ALA B 1 280 ? -7.203 20.953 1.37 1 98.81 280 ALA B O 1
ATOM 4875 N N . VAL B 1 281 ? -8.914 22 0.41 1 98.75 281 VAL B N 1
ATOM 4876 C CA . VAL B 1 281 ? -9.664 20.781 0.138 1 98.75 281 VAL B CA 1
ATOM 4877 C C . VAL B 1 281 ? -9.18 20.156 -1.166 1 98.75 281 VAL B C 1
ATOM 4879 O O . VAL B 1 281 ? -9.039 20.844 -2.18 1 98.75 281 VAL B O 1
ATOM 4882 N N . THR B 1 282 ? -8.914 18.875 -1.113 1 97.88 282 THR B N 1
ATOM 4883 C CA . THR B 1 282 ? -8.461 18.188 -2.312 1 97.88 282 THR B CA 1
ATOM 4884 C C . THR B 1 282 ? -9.633 17.828 -3.213 1 97.88 282 THR B C 1
ATOM 4886 O O . THR B 1 282 ? -10.781 17.797 -2.762 1 97.88 282 THR B O 1
ATOM 4889 N N . VAL B 1 283 ? -9.328 17.609 -4.449 1 96.94 283 VAL B N 1
ATOM 4890 C CA . VAL B 1 283 ? -10.312 17.078 -5.391 1 96.94 283 VAL B CA 1
ATOM 4891 C C . VAL B 1 283 ? -10.672 15.648 -5.008 1 96.94 283 VAL B C 1
ATOM 4893 O O . VAL B 1 283 ? -9.789 14.812 -4.777 1 96.94 283 VAL B O 1
ATOM 4896 N N . GLU B 1 284 ? -11.992 15.398 -4.895 1 94.69 284 GLU B N 1
ATOM 4897 C CA . GLU B 1 284 ? -12.43 14.055 -4.523 1 94.69 284 GLU B CA 1
ATOM 4898 C C . GLU B 1 284 ? -11.836 13.008 -5.457 1 94.69 284 GLU B C 1
ATOM 4900 O O . GLU B 1 284 ? -11.836 13.18 -6.676 1 94.69 284 GLU B O 1
ATOM 4905 N N . GLY B 1 285 ? -11.258 11.961 -4.863 1 90.94 285 GLY B N 1
ATOM 4906 C CA . GLY B 1 285 ? -10.633 10.898 -5.641 1 90.94 285 GLY B CA 1
ATOM 4907 C C . GLY B 1 285 ? -9.125 11.039 -5.75 1 90.94 285 GLY B C 1
ATOM 4908 O O . GLY B 1 285 ? -8.453 10.141 -6.254 1 90.94 285 GLY B O 1
ATOM 4909 N N . THR B 1 286 ? -8.633 12.172 -5.281 1 93.19 286 THR B N 1
ATOM 4910 C CA . THR B 1 286 ? -7.191 12.391 -5.258 1 93.19 286 THR B CA 1
ATOM 4911 C C . THR B 1 286 ? -6.691 12.57 -3.826 1 93.19 286 THR B C 1
ATOM 4913 O O . THR B 1 286 ? -7.461 12.945 -2.939 1 93.19 286 THR B O 1
ATOM 4916 N N . ALA B 1 287 ? -5.461 12.289 -3.672 1 91.56 287 ALA B N 1
ATOM 4917 C CA . ALA B 1 287 ? -4.891 12.438 -2.336 1 91.56 287 ALA B CA 1
ATOM 4918 C C . ALA B 1 287 ? -4.277 13.82 -2.152 1 91.56 287 ALA B C 1
ATOM 4920 O O . ALA B 1 287 ? -4.324 14.391 -1.059 1 91.56 287 ALA B O 1
ATOM 4921 N N . PHE B 1 288 ? -3.768 14.414 -3.297 1 94.31 288 PHE B N 1
ATOM 4922 C CA . PHE B 1 288 ? -2.891 15.555 -3.076 1 94.31 288 PHE B CA 1
ATOM 4923 C C . PHE B 1 288 ? -3.289 16.719 -3.971 1 94.31 288 PHE B C 1
ATOM 4925 O O . PHE B 1 288 ? -2.795 17.844 -3.799 1 94.31 288 PHE B O 1
ATOM 4932 N N . THR B 1 289 ? -4.215 16.547 -4.91 1 95.25 289 THR B N 1
ATOM 4933 C CA . THR B 1 289 ? -4.609 17.609 -5.816 1 95.25 289 THR B CA 1
ATOM 4934 C C . THR B 1 289 ? -5.652 18.516 -5.168 1 95.25 289 THR B C 1
ATOM 4936 O O . THR B 1 289 ? -6.781 18.094 -4.918 1 95.25 289 THR B O 1
ATOM 4939 N N . ASN B 1 290 ? -5.312 19.781 -5.004 1 97.5 290 ASN B N 1
ATOM 4940 C CA . ASN B 1 290 ? -6.207 20.703 -4.324 1 97.5 290 ASN B CA 1
ATOM 4941 C C . ASN B 1 290 ? -7.246 21.281 -5.281 1 97.5 290 ASN B C 1
ATOM 4943 O O . ASN B 1 290 ? -6.945 21.547 -6.449 1 97.5 290 ASN B O 1
ATOM 4947 N N . ARG B 1 291 ? -8.453 21.531 -4.762 1 98.31 291 ARG B N 1
ATOM 4948 C CA . ARG B 1 291 ? -9.414 22.328 -5.504 1 98.31 291 ARG B CA 1
ATOM 4949 C C . ARG B 1 291 ? -8.867 23.734 -5.781 1 98.31 291 ARG B C 1
ATOM 4951 O O . ARG B 1 291 ? -9.062 24.266 -6.871 1 98.31 291 ARG B O 1
ATOM 4958 N N . LEU B 1 292 ? -8.227 24.281 -4.812 1 98.56 292 LEU B N 1
ATOM 4959 C CA . LEU B 1 292 ? -7.559 25.562 -4.855 1 98.56 292 LEU B CA 1
ATOM 4960 C C . LEU B 1 292 ? -6.422 25.625 -3.838 1 98.56 292 LEU B C 1
ATOM 4962 O O . LEU B 1 292 ? -6.656 25.5 -2.635 1 98.56 292 LEU B O 1
ATOM 4966 N N . GLY B 1 293 ? -5.195 25.781 -4.281 1 98.25 293 GLY B N 1
ATOM 4967 C CA . GLY B 1 293 ? -4.062 25.922 -3.381 1 98.25 293 GLY B CA 1
ATOM 4968 C C . GLY B 1 293 ? -3.844 27.359 -2.92 1 98.25 293 GLY B C 1
ATOM 4969 O O . GLY B 1 293 ? -4.258 28.297 -3.594 1 98.25 293 GLY B O 1
ATOM 4970 N N . LEU B 1 294 ? -3.186 27.453 -1.771 1 98.5 294 LEU B N 1
ATOM 4971 C CA . LEU B 1 294 ? -2.814 28.797 -1.309 1 98.5 294 LEU B CA 1
ATOM 4972 C C . LEU B 1 294 ? -1.92 29.484 -2.326 1 98.5 294 LEU B C 1
ATOM 4974 O O . LEU B 1 294 ? -1.248 28.828 -3.125 1 98.5 294 LEU B O 1
ATOM 4978 N N . LEU B 1 295 ? -1.861 30.766 -2.262 1 97.5 295 LEU B N 1
ATOM 4979 C CA . LEU B 1 295 ? -1.247 31.594 -3.301 1 97.5 295 LEU B CA 1
ATOM 4980 C C . LEU B 1 295 ? 0.218 31.219 -3.494 1 97.5 295 LEU B C 1
ATOM 4982 O O . LEU B 1 295 ? 0.946 31.016 -2.518 1 97.5 295 LEU B O 1
ATOM 4986 N N . GLU B 1 296 ? 0.655 31.156 -4.754 1 94.25 296 GLU B N 1
ATOM 4987 C CA . GLU B 1 296 ? 1.989 30.703 -5.141 1 94.25 296 GLU B CA 1
ATOM 4988 C C . GLU B 1 296 ? 3.07 31.547 -4.484 1 94.25 296 GLU B C 1
ATOM 4990 O O . GLU B 1 296 ? 4.059 31.031 -3.967 1 94.25 296 GLU B O 1
ATOM 4995 N N . PRO B 1 297 ? 2.928 32.875 -4.379 1 94.94 297 PRO B N 1
ATOM 4996 C CA . PRO B 1 297 ? 3.98 33.688 -3.771 1 94.94 297 PRO B CA 1
ATOM 4997 C C . PRO B 1 297 ? 4.168 33.406 -2.283 1 94.94 297 PRO B C 1
ATOM 4999 O O . PRO B 1 297 ? 5.199 33.781 -1.708 1 94.94 297 PRO B O 1
ATOM 5002 N N . TRP B 1 298 ? 3.088 32.812 -1.666 1 96.88 298 TRP B N 1
ATOM 5003 C CA . TRP B 1 298 ? 3.145 32.531 -0.233 1 96.88 298 TRP B CA 1
ATOM 5004 C C . TRP B 1 298 ? 3.854 31.219 0.046 1 96.88 298 TRP B C 1
ATOM 5006 O O . TRP B 1 298 ? 4.25 30.953 1.182 1 96.88 298 TRP B O 1
ATOM 5016 N N . ARG B 1 299 ? 3.953 30.359 -0.964 1 93.75 299 ARG B N 1
ATOM 5017 C CA . ARG B 1 299 ? 4.359 28.969 -0.787 1 93.75 299 ARG B CA 1
ATOM 5018 C C . ARG B 1 299 ? 5.84 28.875 -0.442 1 93.75 299 ARG B C 1
ATOM 5020 O O . ARG B 1 299 ? 6.68 29.484 -1.103 1 93.75 299 ARG B O 1
ATOM 5027 N N . GLY B 1 300 ? 6.113 28.188 0.615 1 89 300 GLY B N 1
ATOM 5028 C CA . GLY B 1 300 ? 7.484 28 1.056 1 89 300 GLY B CA 1
ATOM 5029 C C . GLY B 1 300 ? 8.023 29.156 1.869 1 89 300 GLY B C 1
ATOM 5030 O O . GLY B 1 300 ? 9.227 29.25 2.129 1 89 300 GLY B O 1
ATOM 5031 N N . VAL B 1 301 ? 7.156 30.125 2.215 1 91.44 301 VAL B N 1
ATOM 5032 C CA . VAL B 1 301 ? 7.566 31.328 2.941 1 91.44 301 VAL B CA 1
ATOM 5033 C C . VAL B 1 301 ? 7.07 31.25 4.383 1 91.44 301 VAL B C 1
ATOM 5035 O O . VAL B 1 301 ? 6.051 30.625 4.664 1 91.44 301 VAL B O 1
ATOM 5038 N N . ARG B 1 302 ? 7.832 31.922 5.336 1 92.19 302 ARG B N 1
ATOM 5039 C CA . ARG B 1 302 ? 7.488 31.781 6.746 1 92.19 302 ARG B CA 1
ATOM 5040 C C . ARG B 1 302 ? 7.555 33.125 7.469 1 92.19 302 ARG B C 1
ATOM 5042 O O . ARG B 1 302 ? 8.227 34.031 7.012 1 92.19 302 ARG B O 1
ATOM 5049 N N . ASP B 1 303 ? 6.859 33.188 8.453 1 93.44 303 ASP B N 1
ATOM 5050 C CA . ASP B 1 303 ? 6.914 34.219 9.492 1 93.44 303 ASP B CA 1
ATOM 5051 C C . ASP B 1 303 ? 6.887 35.625 8.883 1 93.44 303 ASP B C 1
ATOM 5053 O O . ASP B 1 303 ? 5.988 35.938 8.102 1 93.44 303 ASP B O 1
ATOM 5057 N N . ALA B 1 304 ? 7.879 36.406 9.273 1 95.19 304 ALA B N 1
ATOM 5058 C CA . ALA B 1 304 ? 7.836 37.844 8.914 1 95.19 304 ALA B CA 1
ATOM 5059 C C . ALA B 1 304 ? 7.805 38 7.395 1 95.19 304 ALA B C 1
ATOM 5061 O O . ALA B 1 304 ? 7.098 38.875 6.879 1 95.19 304 ALA B O 1
ATOM 5062 N N . GLU B 1 305 ? 8.508 37.188 6.723 1 95.19 305 GLU B N 1
ATOM 5063 C CA . GLU B 1 305 ? 8.516 37.281 5.266 1 95.19 305 GLU B CA 1
ATOM 5064 C C . GLU B 1 305 ? 7.145 36.969 4.684 1 95.19 305 GLU B C 1
ATOM 5066 O O . GLU B 1 305 ? 6.684 37.656 3.764 1 95.19 305 GLU B O 1
ATOM 5071 N N . LEU B 1 306 ? 6.492 36 5.242 1 96.56 306 LEU B N 1
ATOM 5072 C CA . LEU B 1 306 ? 5.156 35.625 4.785 1 96.56 306 LEU B CA 1
ATOM 5073 C C . LEU B 1 306 ? 4.152 36.719 5.121 1 96.56 306 LEU B C 1
ATOM 5075 O O . LEU B 1 306 ? 3.334 37.125 4.281 1 96.56 306 LEU B O 1
ATOM 5079 N N . ALA B 1 307 ? 4.211 37.219 6.32 1 97.25 307 ALA B N 1
ATOM 5080 C CA . ALA B 1 307 ? 3.311 38.281 6.742 1 97.25 307 ALA B CA 1
ATOM 5081 C C . ALA B 1 307 ? 3.416 39.5 5.812 1 97.25 307 ALA B C 1
ATOM 5083 O O . ALA B 1 307 ? 2.402 40.094 5.449 1 97.25 307 ALA B O 1
ATOM 5084 N N . ALA B 1 308 ? 4.625 39.781 5.422 1 96.81 308 ALA B N 1
ATOM 5085 C CA . ALA B 1 308 ? 4.863 40.906 4.516 1 96.81 308 ALA B CA 1
ATOM 5086 C C . ALA B 1 308 ? 4.305 40.625 3.125 1 96.81 308 ALA B C 1
ATOM 5088 O O . ALA B 1 308 ? 3.658 41.469 2.52 1 96.81 308 ALA B O 1
ATOM 5089 N N . LYS B 1 309 ? 4.492 39.438 2.67 1 96 309 LYS B N 1
ATOM 5090 C CA . LYS B 1 309 ? 4.082 39.062 1.32 1 96 309 LYS B CA 1
ATOM 5091 C C . LYS B 1 309 ? 2.561 39 1.207 1 96 309 LYS B C 1
ATOM 5093 O O . LYS B 1 309 ? 1.991 39.375 0.182 1 96 309 LYS B O 1
ATOM 5098 N N . CYS B 1 310 ? 1.937 38.469 2.262 1 96.25 310 CYS B N 1
ATOM 5099 C CA . CYS B 1 310 ? 0.495 38.281 2.164 1 96.25 310 CYS B CA 1
ATOM 5100 C C . CYS B 1 310 ? -0.261 39.469 2.744 1 96.25 310 CYS B C 1
ATOM 5102 O O . CYS B 1 310 ? -1.464 39.594 2.52 1 96.25 310 CYS B O 1
ATOM 5104 N N . GLY B 1 311 ? 0.466 40.344 3.506 1 97.38 311 GLY B N 1
ATOM 5105 C CA . GLY B 1 311 ? -0.17 41.5 4.121 1 97.38 311 GLY B CA 1
ATOM 5106 C C . GLY B 1 311 ? -1.077 41.125 5.281 1 97.38 311 GLY B C 1
ATOM 5107 O O . GLY B 1 311 ? -2.062 41.812 5.547 1 97.38 311 GLY B O 1
ATOM 5108 N N . ILE B 1 312 ? -0.875 40 5.875 1 98.12 312 ILE B N 1
ATOM 5109 C CA . ILE B 1 312 ? -1.677 39.531 6.996 1 98.12 312 ILE B CA 1
ATOM 5110 C C . ILE B 1 312 ? -0.779 39.281 8.203 1 98.12 312 ILE B C 1
ATOM 5112 O O . ILE B 1 312 ? -0.222 38.188 8.359 1 98.12 312 ILE B O 1
ATOM 5116 N N . PRO B 1 313 ? -0.631 40.281 9.078 1 97.62 313 PRO B N 1
ATOM 5117 C CA . PRO B 1 313 ? 0.221 40.094 10.258 1 97.62 313 PRO B CA 1
ATOM 5118 C C . PRO B 1 313 ? -0.153 38.875 11.062 1 97.62 313 PRO B C 1
ATOM 5120 O O . PRO B 1 313 ? -1.338 38.594 11.281 1 97.62 313 PRO B O 1
ATOM 5123 N N . GLY B 1 314 ? 0.85 38.125 11.445 1 97.62 314 GLY B N 1
ATOM 5124 C CA . GLY B 1 314 ? 0.605 36.906 12.242 1 97.62 314 GLY B CA 1
ATOM 5125 C C . GLY B 1 314 ? 0.675 35.625 11.43 1 97.62 314 GLY B C 1
ATOM 5126 O O . GLY B 1 314 ? 0.616 34.531 11.992 1 97.62 314 GLY B O 1
ATOM 5127 N N . ALA B 1 315 ? 0.779 35.75 10.055 1 98.25 315 ALA B N 1
ATOM 5128 C CA . ALA B 1 315 ? 0.947 34.562 9.211 1 98.25 315 ALA B CA 1
ATOM 5129 C C . ALA B 1 315 ? 2.236 33.812 9.555 1 98.25 315 ALA B C 1
ATOM 5131 O O . ALA B 1 315 ? 3.279 34.438 9.773 1 98.25 315 ALA B O 1
ATOM 5132 N N . LYS B 1 316 ? 2.188 32.531 9.633 1 96.5 316 LYS B N 1
ATOM 5133 C CA . LYS B 1 316 ? 3.324 31.781 10.141 1 96.5 316 LYS B CA 1
ATOM 5134 C C . LYS B 1 316 ? 4.023 31.016 9.023 1 96.5 316 LYS B C 1
ATOM 5136 O O . LYS B 1 316 ? 5.254 31 8.953 1 96.5 316 LYS B O 1
ATOM 5141 N N . PHE B 1 317 ? 3.266 30.328 8.172 1 94.62 317 PHE B N 1
ATOM 5142 C CA . PHE B 1 317 ? 3.906 29.594 7.09 1 94.62 317 PHE B CA 1
ATOM 5143 C C . PHE B 1 317 ? 2.883 29.172 6.047 1 94.62 317 PHE B C 1
ATOM 5145 O O . PHE B 1 317 ? 1.68 29.172 6.309 1 94.62 317 PHE B O 1
ATOM 5152 N N . VAL B 1 318 ? 3.305 28.906 4.887 1 96.19 318 VAL B N 1
ATOM 5153 C CA . VAL B 1 318 ? 2.582 28.188 3.844 1 96.19 318 VAL B CA 1
ATOM 5154 C C . VAL B 1 318 ? 3.467 27.078 3.271 1 96.19 318 VAL B C 1
ATOM 5156 O O . VAL B 1 318 ? 4.625 27.328 2.924 1 96.19 318 VAL B O 1
ATOM 5159 N N . HIS B 1 319 ? 2.902 25.906 3.285 1 93.5 319 HIS B N 1
ATOM 5160 C CA . HIS B 1 319 ? 3.646 24.781 2.725 1 93.5 319 HIS B CA 1
ATOM 5161 C C . HIS B 1 319 ? 3.996 25.016 1.262 1 93.5 319 HIS B C 1
ATOM 5163 O O . HIS B 1 319 ? 3.225 25.641 0.531 1 93.5 319 HIS B O 1
ATOM 5169 N N . ALA B 1 320 ? 5.055 24.469 0.775 1 88.12 320 ALA B N 1
ATOM 5170 C CA . ALA B 1 320 ? 5.586 24.688 -0.567 1 88.12 320 ALA B CA 1
ATOM 5171 C C . ALA B 1 320 ? 4.578 24.266 -1.633 1 88.12 320 ALA B C 1
ATOM 5173 O O . ALA B 1 320 ? 4.516 24.875 -2.707 1 88.12 320 ALA B O 1
ATOM 5174 N N . SER B 1 321 ? 3.768 23.266 -1.321 1 89.25 321 SER B N 1
ATOM 5175 C CA . SER B 1 321 ? 2.795 22.766 -2.291 1 89.25 321 SER B CA 1
ATOM 5176 C C . SER B 1 321 ? 1.515 23.594 -2.262 1 89.25 321 SER B C 1
ATOM 5178 O O . SER B 1 321 ? 0.65 23.438 -3.127 1 89.25 321 SER B O 1
ATOM 5180 N N . GLY B 1 322 ? 1.374 24.391 -1.225 1 95.38 322 GLY B N 1
ATOM 5181 C CA . GLY B 1 322 ? 0.212 25.25 -1.106 1 95.38 322 GLY B CA 1
ATOM 5182 C C . GLY B 1 322 ? -0.979 24.578 -0.463 1 95.38 322 GLY B C 1
ATOM 5183 O O . GLY B 1 322 ? -2.059 25.156 -0.361 1 95.38 322 GLY B O 1
ATOM 5184 N N . PHE B 1 323 ? -0.852 23.344 0.045 1 97.25 323 PHE B N 1
ATOM 5185 C CA . PHE B 1 323 ? -2.021 22.594 0.506 1 97.25 323 PHE B CA 1
ATOM 5186 C C . PHE B 1 323 ? -2.428 23.047 1.905 1 97.25 323 PHE B C 1
ATOM 5188 O O . PHE B 1 323 ? -3.564 22.828 2.326 1 97.25 323 PHE B O 1
ATOM 5195 N N . ILE B 1 324 ? -1.449 23.734 2.637 1 97.5 324 ILE B N 1
ATOM 5196 C CA . ILE B 1 324 ? -1.774 24.078 4.016 1 97.5 324 ILE B CA 1
ATOM 5197 C C . ILE B 1 324 ? -0.923 25.266 4.465 1 97.5 324 ILE B C 1
ATOM 5199 O O . ILE B 1 324 ? 0.197 25.453 3.982 1 97.5 324 ILE B O 1
ATOM 5203 N N . GLY B 1 325 ? -1.445 26.094 5.312 1 97.81 325 GLY B N 1
ATOM 5204 C CA . GLY B 1 325 ? -0.765 27.188 5.973 1 97.81 325 GLY B CA 1
ATOM 5205 C C . GLY B 1 325 ? -1.189 27.375 7.418 1 97.81 325 GLY B C 1
ATOM 5206 O O . GLY B 1 325 ? -2.02 26.609 7.926 1 97.81 325 GLY B O 1
ATOM 5207 N N . GLY B 1 326 ? -0.542 28.281 8.031 1 97.81 326 GLY B N 1
ATOM 5208 C CA . GLY B 1 326 ? -0.83 28.531 9.43 1 97.81 326 GLY B CA 1
ATOM 5209 C C . GLY B 1 326 ? -0.847 30 9.789 1 97.81 326 GLY B C 1
ATOM 5210 O O . GLY B 1 326 ? -0.129 30.797 9.18 1 97.81 326 GLY B O 1
ATOM 5211 N N . HIS B 1 327 ? -1.662 30.406 10.711 1 98.31 327 HIS B N 1
ATOM 5212 C CA . HIS B 1 327 ? -1.781 31.766 11.258 1 98.31 327 HIS B CA 1
ATOM 5213 C C . HIS B 1 327 ? -1.993 31.719 12.766 1 98.31 327 HIS B C 1
ATOM 5215 O O . HIS B 1 327 ? -2.475 30.719 13.305 1 98.31 327 HIS B O 1
ATOM 5221 N N . GLU B 1 328 ? -1.741 32.75 13.422 1 97.31 328 GLU B N 1
ATOM 5222 C CA . GLU B 1 328 ? -1.857 32.844 14.875 1 97.31 328 GLU B CA 1
ATOM 5223 C C . GLU B 1 328 ? -3.318 32.875 15.312 1 97.31 328 GLU B C 1
ATOM 5225 O O . GLU B 1 328 ? -3.65 32.438 16.422 1 97.31 328 GLU B O 1
ATOM 5230 N N . THR B 1 329 ? -4.164 33.375 14.391 1 97.62 329 THR B N 1
ATOM 5231 C CA . THR B 1 329 ? -5.562 33.562 14.773 1 97.62 329 THR B CA 1
ATOM 5232 C C . THR B 1 329 ? -6.484 32.969 13.703 1 97.62 329 THR B C 1
ATOM 5234 O O . THR B 1 329 ? -6.078 32.781 12.555 1 97.62 329 THR B O 1
ATOM 5237 N N . ASN B 1 330 ? -7.723 32.688 14.133 1 97.81 330 ASN B N 1
ATOM 5238 C CA . ASN B 1 330 ? -8.766 32.25 13.219 1 97.81 330 ASN B CA 1
ATOM 5239 C C . ASN B 1 330 ? -9.047 33.281 12.133 1 97.81 330 ASN B C 1
ATOM 5241 O O . ASN B 1 330 ? -9.18 32.938 10.961 1 97.81 330 ASN B O 1
ATOM 5245 N N . GLU B 1 331 ? -9.109 34.531 12.539 1 98 331 GLU B N 1
ATOM 5246 C CA . GLU B 1 331 ? -9.406 35.625 11.617 1 98 331 GLU B CA 1
ATOM 5247 C C . GLU B 1 331 ? -8.336 35.75 10.539 1 98 331 GLU B C 1
ATOM 5249 O O . GLU B 1 331 ? -8.648 35.938 9.367 1 98 331 GLU B O 1
ATOM 5254 N N . GLY B 1 332 ? -7.164 35.625 10.969 1 98.5 332 GLY B N 1
ATOM 5255 C CA . GLY B 1 332 ? -6.066 35.688 10.016 1 98.5 332 GLY B CA 1
ATOM 5256 C C . GLY B 1 332 ? -6.059 34.531 9.031 1 98.5 332 GLY B C 1
ATOM 5257 O O . GLY B 1 332 ? -5.812 34.719 7.844 1 98.5 332 GLY B O 1
ATOM 5258 N N . ALA B 1 333 ? -6.281 33.312 9.523 1 98.69 333 ALA B N 1
ATOM 5259 C CA . ALA B 1 333 ? -6.379 32.156 8.656 1 98.69 333 ALA B CA 1
ATOM 5260 C C . ALA B 1 333 ? -7.5 32.312 7.633 1 98.69 333 ALA B C 1
ATOM 5262 O O . ALA B 1 333 ? -7.34 31.969 6.461 1 98.69 333 ALA B O 1
ATOM 5263 N N . LEU B 1 334 ? -8.602 32.875 8.109 1 98.75 334 LEU B N 1
ATOM 5264 C CA . LEU B 1 334 ? -9.719 33.156 7.219 1 98.75 334 LEU B CA 1
ATOM 5265 C C . LEU B 1 334 ? -9.32 34.156 6.133 1 98.75 334 LEU B C 1
ATOM 5267 O O . LEU B 1 334 ? -9.664 33.969 4.961 1 98.75 334 LEU B O 1
ATOM 5271 N N . GLN B 1 335 ? -8.594 35.125 6.516 1 98.69 335 GLN B N 1
ATOM 5272 C CA . GLN B 1 335 ? -8.148 36.125 5.543 1 98.69 335 GLN B CA 1
ATOM 5273 C C . GLN B 1 335 ? -7.262 35.5 4.477 1 98.69 335 GLN B C 1
ATOM 5275 O O . GLN B 1 335 ? -7.355 35.844 3.297 1 98.69 335 GLN B O 1
ATOM 5280 N N . MET B 1 336 ? -6.41 34.594 4.891 1 98.75 336 MET B N 1
ATOM 5281 C CA . MET B 1 336 ? -5.555 33.875 3.941 1 98.75 336 MET B CA 1
ATOM 5282 C C . MET B 1 336 ? -6.391 33.094 2.936 1 98.75 336 MET B C 1
ATOM 5284 O O . MET B 1 336 ? -6.121 33.156 1.733 1 98.75 336 MET B O 1
ATOM 5288 N N . ALA B 1 337 ? -7.391 32.438 3.439 1 98.81 337 ALA B N 1
ATOM 5289 C CA . ALA B 1 337 ? -8.289 31.656 2.576 1 98.81 337 ALA B CA 1
ATOM 5290 C C . ALA B 1 337 ? -9.031 32.562 1.61 1 98.81 337 ALA B C 1
ATOM 5292 O O . ALA B 1 337 ? -9.07 32.312 0.405 1 98.81 337 ALA B O 1
ATOM 5293 N N . LEU B 1 338 ? -9.555 33.688 2.148 1 98.62 338 LEU B N 1
ATOM 5294 C CA . LEU B 1 338 ? -10.398 34.594 1.361 1 98.62 338 LEU B CA 1
ATOM 5295 C C . LEU B 1 338 ? -9.586 35.281 0.281 1 98.62 338 LEU B C 1
ATOM 5297 O O . LEU B 1 338 ? -10.047 35.438 -0.854 1 98.62 338 LEU B O 1
ATOM 5301 N N . LYS B 1 339 ? -8.422 35.719 0.639 1 98.44 339 LYS B N 1
ATOM 5302 C CA . LYS B 1 339 ? -7.559 36.344 -0.359 1 98.44 339 LYS B CA 1
ATOM 5303 C C . LYS B 1 339 ? -7.238 35.375 -1.495 1 98.44 339 LYS B C 1
ATOM 5305 O O . LYS B 1 339 ? -7.188 35.781 -2.66 1 98.44 339 LYS B O 1
ATOM 5310 N N . THR B 1 340 ? -7.02 34.094 -1.143 1 98.62 340 THR B N 1
ATOM 5311 C CA . THR B 1 340 ? -6.734 33.094 -2.148 1 98.62 340 THR B CA 1
ATOM 5312 C C . THR B 1 340 ? -7.949 32.844 -3.041 1 98.62 340 THR B C 1
ATOM 5314 O O . THR B 1 340 ? -7.828 32.812 -4.27 1 98.62 340 THR B O 1
ATOM 5317 N N . ILE B 1 341 ? -9.117 32.781 -2.471 1 98.38 341 ILE B N 1
ATOM 5318 C CA . ILE B 1 341 ? -10.359 32.562 -3.203 1 98.38 341 ILE B CA 1
ATOM 5319 C C . ILE B 1 341 ? -10.633 33.75 -4.141 1 98.38 341 ILE B C 1
ATOM 5321 O O . ILE B 1 341 ? -10.984 33.531 -5.305 1 98.38 341 ILE B O 1
ATOM 5325 N N . GLU B 1 342 ? -10.398 34.938 -3.643 1 97.38 342 GLU B N 1
ATOM 5326 C CA . GLU B 1 342 ? -10.641 36.156 -4.43 1 97.38 342 GLU B CA 1
ATOM 5327 C C . GLU B 1 342 ? -9.711 36.219 -5.637 1 97.38 342 GLU B C 1
ATOM 5329 O O . GLU B 1 342 ? -10.109 36.656 -6.719 1 97.38 342 GLU B O 1
ATOM 5334 N N . SER B 1 343 ? -8.539 35.781 -5.438 1 96.06 343 SER B N 1
ATOM 5335 C CA . SER B 1 343 ? -7.551 35.812 -6.516 1 96.06 343 SER B CA 1
ATOM 5336 C C . SER B 1 343 ? -7.887 34.812 -7.613 1 96.06 343 SER B C 1
ATOM 5338 O O . SER B 1 343 ? -7.391 34.938 -8.734 1 96.06 343 SER B O 1
ATOM 5340 N N . SER B 1 344 ? -8.617 33.844 -7.309 1 93.12 344 SER B N 1
ATOM 5341 C CA . SER B 1 344 ? -8.953 32.812 -8.281 1 93.12 344 SER B CA 1
ATOM 5342 C C . SER B 1 344 ? -10.156 33.219 -9.117 1 93.12 344 SER B C 1
ATOM 5344 O O . SER B 1 344 ? -10.5 32.531 -10.094 1 93.12 344 SER B O 1
ATOM 5346 N N . ARG B 1 345 ? -10.797 34.344 -8.797 1 88.12 345 ARG B N 1
ATOM 5347 C CA . ARG B 1 345 ? -11.953 34.844 -9.523 1 88.12 345 ARG B CA 1
ATOM 5348 C C . ARG B 1 345 ? -11.531 35.875 -10.578 1 88.12 345 ARG B C 1
ATOM 5350 O O . ARG B 1 345 ? -10.578 36.594 -10.375 1 88.12 345 ARG B O 1
#

Radius of gyration: 27.05 Å; Cα contacts (8 Å, |Δi|>4): 1309; chains: 2; bounding box: 62×77×64 Å

Sequence (690 aa):
MTSIGTHSGAFQADEALGVWLLRRLPQYKSASLTRSRDPDVLKPLTIVIDVAGLYDHDQLRYDHHQRGFFETFDGENKAARDGGRPDVTGPDSATGVFKTKLSASGLVYKHYGREILYALHPTLRSSPDALEWVYTKMYRDFMEGLDANDNGIEIADQVRYKDGTSLPMRVARLNSRWNEPAGSGPTETERFEQASALCGSEFGAALEYIVECELPARSLVEEALQARHSVHPCGEVLCLSSGGCPWKTHLYELERSLGVEPLVKFVLYPDTAGMWRVQAVTVEGTAFTNRLGLLEPWRGVRDAELAAKCGIPGAKFVHASGFIGGHETNEGALQMALKTIESSRMTSIGTHSGAFQADEALGVWLLRRLPQYKSASLTRSRDPDVLKPLTIVIDVAGLYDHDQLRYDHHQRGFFETFDGENKAARDGGRPDVTGPDSATGVFKTKLSASGLVYKHYGREILYALHPTLRSSPDALEWVYTKMYRDFMEGLDANDNGIEIADQVRYKDGTSLPMRVARLNSRWNEPAGSGPTETERFEQASALCGSEFGAALEYIVECELPARSLVEEALQARHSVHPCGEVLCLSSGGCPWKTHLYELERSLGVEPLVKFVLYPDTAGMWRVQAVTVEGTAFTNRLGLLEPWRGVRDAELAAKCGIPGAKFVHASGFIGGHETNEGALQMALKTIESSR

Organism: Emiliania huxleyi (strain CCMP1516) (NCBI:txid280463)